Protein AF-A0A9X8UJ94-F1 (afdb_monomer_lite)

Structure (mmCIF, N/CA/C/O backbone):
data_AF-A0A9X8UJ94-F1
#
_entry.id   AF-A0A9X8UJ94-F1
#
loop_
_atom_site.group_PDB
_atom_site.id
_atom_site.type_symbol
_atom_site.label_atom_id
_atom_site.label_alt_id
_atom_site.label_comp_id
_atom_site.label_asym_id
_atom_site.label_entity_id
_atom_site.label_seq_id
_atom_site.pdbx_PDB_ins_code
_atom_site.Cartn_x
_atom_site.Cartn_y
_atom_site.Cartn_z
_atom_site.occupancy
_atom_site.B_iso_or_equiv
_atom_site.auth_seq_id
_atom_site.auth_comp_id
_atom_site.auth_asym_id
_atom_site.auth_atom_id
_atom_site.pdbx_PDB_model_num
ATOM 1 N N . MET A 1 1 ? 31.990 -76.682 24.955 1.00 34.66 1 MET A N 1
ATOM 2 C CA . MET A 1 1 ? 33.211 -76.365 25.728 1.00 34.66 1 MET A CA 1
ATOM 3 C C . MET A 1 1 ? 33.759 -75.035 25.228 1.00 34.66 1 MET A C 1
ATOM 5 O O . MET A 1 1 ? 33.897 -74.883 24.024 1.00 34.66 1 MET A O 1
ATOM 9 N N . LYS A 1 2 ? 34.003 -74.072 26.125 1.00 40.12 2 LYS A N 1
ATOM 10 C CA . LYS A 1 2 ? 34.870 -72.894 25.877 1.00 40.12 2 LYS A CA 1
ATOM 11 C C . LYS A 1 2 ? 36.336 -73.376 25.752 1.00 40.12 2 LYS A C 1
ATOM 13 O O . LYS A 1 2 ? 36.610 -74.426 26.337 1.00 40.12 2 LYS A O 1
ATOM 18 N N . PRO A 1 3 ? 37.254 -72.695 25.027 1.00 49.19 3 PRO A N 1
ATOM 19 C CA . PRO A 1 3 ? 37.782 -71.352 25.372 1.00 49.19 3 PRO A CA 1
ATOM 20 C C . PRO A 1 3 ? 37.920 -70.393 24.160 1.00 49.19 3 PRO A C 1
ATOM 22 O O . PRO A 1 3 ? 38.079 -70.831 23.033 1.00 49.19 3 PRO A O 1
ATOM 25 N N . ASN A 1 4 ? 37.655 -69.086 24.276 1.00 33.06 4 ASN A N 1
ATOM 26 C CA . ASN A 1 4 ? 38.435 -67.994 24.897 1.00 33.06 4 ASN A CA 1
ATOM 27 C C . ASN A 1 4 ? 39.819 -67.715 24.273 1.00 33.06 4 ASN A C 1
ATOM 29 O O . ASN A 1 4 ? 40.752 -68.471 24.533 1.00 33.06 4 ASN A O 1
ATOM 33 N N . ARG A 1 5 ? 39.928 -66.541 23.615 1.00 32.34 5 ARG A N 1
ATOM 34 C CA . ARG A 1 5 ? 40.978 -65.480 23.660 1.00 32.34 5 ARG A CA 1
ATOM 35 C C . ARG A 1 5 ? 41.132 -64.831 22.269 1.00 32.34 5 ARG A C 1
ATOM 37 O O . ARG A 1 5 ? 41.029 -65.548 21.290 1.00 32.34 5 ARG A O 1
ATOM 44 N N . LEU A 1 6 ? 41.479 -63.561 22.052 1.00 29.78 6 LEU A N 1
ATOM 45 C CA . LEU A 1 6 ? 41.470 -62.254 22.740 1.00 29.78 6 LEU A CA 1
ATOM 46 C C . LEU A 1 6 ? 42.314 -61.349 21.788 1.00 29.78 6 LEU A C 1
ATOM 48 O O . LEU A 1 6 ? 43.373 -61.814 21.380 1.00 29.78 6 LEU A O 1
ATOM 52 N N . PHE A 1 7 ? 41.909 -60.089 21.536 1.00 29.45 7 PHE A N 1
ATOM 53 C CA . PHE A 1 7 ? 42.693 -58.966 20.939 1.00 29.45 7 PHE A CA 1
ATOM 54 C C . PHE A 1 7 ? 43.110 -59.083 19.450 1.00 29.45 7 PHE A C 1
ATOM 56 O O . PHE A 1 7 ? 43.459 -60.157 18.993 1.00 29.45 7 PHE A O 1
ATOM 63 N N . VAL A 1 8 ? 43.190 -58.048 18.603 1.00 26.22 8 VAL A N 1
ATOM 64 C CA . VAL A 1 8 ? 42.836 -56.611 18.575 1.00 26.22 8 VAL A CA 1
ATOM 65 C C . VAL A 1 8 ? 43.094 -56.156 17.125 1.00 26.22 8 VAL A C 1
ATOM 67 O O . VAL A 1 8 ? 44.095 -56.586 16.567 1.00 26.22 8 VAL A O 1
ATOM 70 N N . LEU A 1 9 ? 42.251 -55.308 16.523 1.00 26.83 9 LEU A N 1
ATOM 71 C CA . LEU A 1 9 ? 42.633 -54.032 15.879 1.00 26.83 9 LEU A CA 1
ATOM 72 C C . LEU A 1 9 ? 41.461 -53.390 15.131 1.00 26.83 9 LEU A C 1
ATOM 74 O O . LEU A 1 9 ? 40.488 -54.032 14.753 1.00 26.83 9 LEU A O 1
ATOM 78 N N . ALA A 1 10 ? 41.572 -52.073 15.045 1.00 27.77 10 ALA A N 1
ATOM 79 C CA . ALA A 1 10 ? 40.521 -51.088 14.952 1.00 27.77 10 ALA A CA 1
ATOM 80 C C . ALA A 1 10 ? 40.086 -50.727 13.522 1.00 27.77 10 ALA A C 1
ATOM 82 O O . ALA A 1 10 ? 40.877 -50.745 12.588 1.00 27.77 10 ALA A O 1
ATOM 83 N N . ALA A 1 11 ? 38.830 -50.277 13.475 1.00 27.48 11 ALA A N 1
ATOM 84 C CA . ALA A 1 11 ? 38.314 -49.098 12.778 1.00 27.48 11 ALA A CA 1
ATOM 85 C C . ALA A 1 11 ? 38.488 -48.969 11.253 1.00 27.48 11 ALA A C 1
ATOM 87 O O . ALA A 1 11 ? 39.541 -48.585 10.764 1.00 27.48 11 ALA A O 1
ATOM 88 N N . ALA A 1 12 ? 37.363 -49.088 10.542 1.00 26.20 12 ALA A N 1
ATOM 89 C CA . ALA A 1 12 ? 36.866 -48.091 9.585 1.00 26.20 12 ALA A CA 1
ATOM 90 C C . ALA A 1 12 ? 35.473 -48.533 9.102 1.00 26.20 12 ALA A C 1
ATOM 92 O O . ALA A 1 12 ? 35.306 -49.678 8.693 1.00 26.20 12 ALA A O 1
ATOM 93 N N . GLY A 1 13 ? 34.468 -47.656 9.152 1.00 27.52 13 GLY A N 1
ATOM 94 C CA . GLY A 1 13 ? 33.140 -47.981 8.618 1.00 27.52 13 GLY A CA 1
ATOM 95 C C . GLY A 1 13 ? 32.018 -47.144 9.210 1.00 27.52 13 GLY A C 1
ATOM 96 O O . GLY A 1 13 ? 31.219 -47.629 10.002 1.00 27.52 13 GLY A O 1
ATOM 97 N N . LEU A 1 14 ? 32.016 -45.870 8.836 1.00 27.23 14 LEU A N 1
ATOM 98 C CA . LEU A 1 14 ? 31.034 -44.841 9.150 1.00 27.23 14 LEU A CA 1
ATOM 99 C C . LEU A 1 14 ? 29.594 -45.325 8.861 1.00 27.23 14 LEU A C 1
ATOM 101 O O . LEU A 1 14 ? 29.253 -45.629 7.720 1.00 27.23 14 LEU A O 1
ATOM 105 N N . CYS A 1 15 ? 28.753 -45.389 9.896 1.00 27.61 15 CYS A N 1
ATOM 106 C CA . CYS A 1 15 ? 27.317 -45.641 9.777 1.00 27.61 15 CYS A CA 1
ATOM 107 C C . CYS A 1 15 ? 26.595 -44.356 9.347 1.00 27.61 15 CYS A C 1
ATOM 109 O O . CYS A 1 15 ? 26.423 -43.443 10.152 1.00 27.61 15 CYS A O 1
ATOM 111 N N . LEU A 1 16 ? 26.135 -44.309 8.097 1.00 27.66 16 LEU A N 1
ATOM 112 C CA . LEU A 1 16 ? 25.065 -43.414 7.662 1.00 27.66 16 LEU A CA 1
ATOM 113 C C . LEU A 1 16 ? 23.728 -44.082 8.002 1.00 27.66 16 LEU A C 1
ATOM 115 O O . LEU A 1 16 ? 23.221 -44.904 7.244 1.00 27.66 16 LEU A O 1
ATOM 119 N N . LEU A 1 17 ? 23.175 -43.748 9.168 1.00 29.28 17 LEU A N 1
ATOM 120 C CA . LEU A 1 17 ? 21.763 -43.966 9.462 1.00 29.28 17 LEU A CA 1
ATOM 121 C C . LEU A 1 17 ? 21.014 -42.699 9.050 1.00 29.28 17 LEU A C 1
ATOM 123 O O . LEU A 1 17 ? 21.121 -41.657 9.692 1.00 29.28 17 LEU A O 1
ATOM 127 N N . SER A 1 18 ? 20.269 -42.808 7.955 1.00 28.52 18 SER A N 1
ATOM 128 C CA . SER A 1 18 ? 19.229 -41.872 7.553 1.00 28.52 18 SER A CA 1
ATOM 129 C C . SER A 1 18 ? 18.135 -41.859 8.621 1.00 28.52 18 SER A C 1
ATOM 131 O O . SER A 1 18 ? 17.251 -42.718 8.640 1.00 28.52 18 SER A O 1
ATOM 133 N N . GLY A 1 19 ? 18.214 -40.896 9.536 1.00 27.39 19 GLY A N 1
ATOM 134 C CA . GLY A 1 19 ? 17.091 -40.505 10.373 1.00 27.39 19 GLY A CA 1
ATOM 135 C C . GLY A 1 19 ? 16.048 -39.816 9.504 1.00 27.39 19 GLY A C 1
ATOM 136 O O . GLY A 1 19 ? 16.211 -38.656 9.139 1.00 27.39 19 GLY A O 1
ATOM 137 N N . ALA A 1 20 ? 14.988 -40.544 9.163 1.00 28.33 20 ALA A N 1
ATOM 138 C CA . ALA A 1 20 ? 13.741 -39.958 8.707 1.00 28.33 20 ALA A CA 1
ATOM 139 C C . ALA A 1 20 ? 13.178 -39.101 9.851 1.00 28.33 20 ALA A C 1
ATOM 141 O O . ALA A 1 20 ? 12.555 -39.616 10.779 1.00 28.33 20 ALA A O 1
ATOM 142 N N . ALA A 1 21 ? 13.436 -37.795 9.813 1.00 27.73 21 ALA A N 1
ATOM 143 C CA . ALA A 1 21 ? 12.649 -36.844 10.575 1.00 27.73 21 ALA A CA 1
ATOM 144 C C . ALA A 1 21 ? 11.318 -36.700 9.838 1.00 27.73 21 ALA A C 1
ATOM 146 O O . ALA A 1 21 ? 11.242 -36.105 8.764 1.00 27.73 21 ALA A O 1
ATOM 147 N N . ALA A 1 22 ? 10.282 -37.318 10.399 1.00 25.78 22 ALA A N 1
ATOM 148 C CA . ALA A 1 22 ? 8.909 -37.013 10.063 1.00 25.78 22 ALA A CA 1
ATOM 149 C C . ALA A 1 22 ? 8.714 -35.499 10.227 1.00 25.78 22 ALA A C 1
ATOM 151 O O . ALA A 1 22 ? 8.686 -34.990 11.348 1.00 25.78 22 ALA A O 1
ATOM 152 N N . HIS A 1 23 ? 8.619 -34.780 9.109 1.00 26.33 23 HIS A N 1
ATOM 153 C CA . HIS A 1 23 ? 8.033 -33.452 9.097 1.00 26.33 23 HIS A CA 1
ATOM 154 C C . HIS A 1 23 ? 6.567 -33.641 9.468 1.00 26.33 23 HIS A C 1
ATOM 156 O O . HIS A 1 23 ? 5.745 -34.042 8.646 1.00 26.33 23 HIS A O 1
ATOM 162 N N . ALA A 1 24 ? 6.270 -33.434 10.750 1.00 26.73 24 ALA A N 1
ATOM 163 C CA . ALA A 1 24 ? 4.915 -33.210 11.197 1.00 26.73 24 ALA A CA 1
ATOM 164 C C . ALA A 1 24 ? 4.391 -32.005 10.413 1.00 26.73 24 ALA A C 1
ATOM 166 O O . ALA A 1 24 ? 4.883 -30.886 10.533 1.00 26.73 24 ALA A O 1
ATOM 167 N N . GLN A 1 25 ? 3.455 -32.319 9.534 1.00 26.69 25 GLN A N 1
ATOM 168 C CA . GLN A 1 25 ? 2.643 -31.417 8.753 1.00 26.69 25 GLN A CA 1
ATOM 169 C C . GLN A 1 25 ? 1.840 -30.570 9.745 1.00 26.69 25 GLN A C 1
ATOM 171 O O . GLN A 1 25 ? 0.913 -31.076 10.380 1.00 26.69 25 GLN A O 1
ATOM 176 N N . GLU A 1 26 ? 2.230 -29.309 9.941 1.00 24.25 26 GLU A N 1
ATOM 177 C CA . GLU A 1 26 ? 1.306 -28.345 10.529 1.00 24.25 26 GLU A CA 1
ATOM 178 C C . GLU A 1 26 ? 0.177 -28.128 9.515 1.00 24.25 26 GLU A C 1
ATOM 180 O O . GLU A 1 26 ? 0.453 -27.881 8.337 1.00 24.25 26 GLU A O 1
ATOM 185 N N . PRO A 1 27 ? -1.097 -28.268 9.912 1.00 26.27 27 PRO A N 1
ATOM 186 C CA . PRO A 1 27 ? -2.181 -27.844 9.050 1.00 26.27 27 PRO A CA 1
ATOM 187 C C . PRO A 1 27 ? -2.092 -26.325 8.889 1.00 26.27 27 PRO A C 1
ATOM 189 O O . PRO A 1 27 ? -1.693 -25.634 9.826 1.00 26.27 27 PRO A O 1
ATOM 192 N N . LEU A 1 28 ? -2.501 -25.822 7.721 1.00 32.91 28 LEU A N 1
ATOM 193 C CA . LEU A 1 28 ? -2.838 -24.420 7.472 1.00 32.91 28 LEU A CA 1
ATOM 194 C C . LEU A 1 28 ? -3.738 -23.903 8.615 1.00 32.91 28 LEU A C 1
ATOM 196 O O . LEU A 1 28 ? -4.962 -24.034 8.590 1.00 32.91 28 LEU A O 1
ATOM 200 N N . ALA A 1 29 ? -3.126 -23.367 9.664 1.00 25.11 29 ALA A N 1
ATOM 201 C CA . ALA A 1 29 ? -3.806 -22.740 10.776 1.00 25.11 29 ALA A CA 1
ATOM 202 C C . ALA A 1 29 ? -3.762 -21.241 10.506 1.00 25.11 29 ALA A C 1
ATOM 204 O O . ALA A 1 29 ? -2.713 -20.608 10.599 1.00 25.11 29 ALA A O 1
ATOM 205 N N . ALA A 1 30 ? -4.915 -20.707 10.113 1.00 33.38 30 ALA A N 1
ATOM 206 C CA . ALA A 1 30 ? -5.180 -19.291 9.924 1.00 33.38 30 ALA A CA 1
ATOM 207 C C . ALA A 1 30 ? -4.425 -18.416 10.942 1.00 33.38 30 ALA A C 1
ATOM 209 O O . ALA A 1 30 ? -4.727 -18.436 12.137 1.00 33.38 30 ALA A O 1
ATOM 210 N N . SER A 1 31 ? -3.479 -17.597 10.478 1.00 29.58 31 SER A N 1
ATOM 211 C CA . SER A 1 31 ? -2.861 -16.565 11.310 1.00 29.58 31 SER A CA 1
ATOM 212 C C . SER A 1 31 ? -3.785 -15.344 11.411 1.00 29.58 31 SER A C 1
ATOM 214 O O . SER A 1 31 ? -3.458 -14.249 10.967 1.00 29.58 31 SER A O 1
ATOM 216 N N . TYR A 1 32 ? -4.955 -15.529 12.017 1.00 35.28 32 TYR A N 1
ATOM 217 C CA . TYR A 1 32 ? -5.750 -14.442 12.586 1.00 35.28 32 TYR A CA 1
ATOM 218 C C . TYR A 1 32 ? -5.868 -14.706 14.086 1.00 35.28 32 TYR A C 1
ATOM 220 O O . TYR A 1 32 ? -6.682 -15.514 14.524 1.00 35.28 32 TYR A O 1
ATOM 228 N N . ALA A 1 33 ? -5.038 -14.046 14.896 1.00 35.22 33 ALA A N 1
ATOM 229 C CA . ALA A 1 33 ? -5.088 -14.199 16.349 1.00 35.22 33 ALA A CA 1
ATOM 230 C C . ALA A 1 33 ? -4.911 -12.866 17.091 1.00 35.22 33 ALA A C 1
ATOM 232 O O . ALA A 1 33 ? -3.872 -12.616 17.705 1.00 35.22 33 ALA A O 1
ATOM 233 N N . ALA A 1 34 ? -5.954 -12.035 17.028 1.00 47.50 34 ALA A N 1
ATOM 234 C CA . ALA A 1 34 ? -6.647 -11.407 18.163 1.00 47.50 34 ALA A CA 1
ATOM 235 C C . ALA A 1 34 ? -7.697 -10.444 17.596 1.00 47.50 34 ALA A C 1
ATOM 237 O O . ALA A 1 34 ? -7.340 -9.451 16.969 1.00 47.50 34 ALA A O 1
ATOM 238 N N . VAL A 1 35 ? -8.983 -10.734 17.788 1.00 57.69 35 VAL A N 1
ATOM 239 C CA . VAL A 1 35 ? -10.030 -9.784 17.395 1.00 57.69 35 VAL A CA 1
ATOM 240 C C . VAL A 1 35 ? -10.035 -8.648 18.411 1.00 57.69 35 VAL A C 1
ATOM 242 O O . VAL A 1 35 ? -9.981 -8.904 19.615 1.00 57.69 35 VAL A O 1
ATOM 245 N N . GLN A 1 36 ? -9.994 -7.411 17.925 1.00 67.12 36 GLN A N 1
ATOM 246 C CA . GLN A 1 36 ? -9.982 -6.196 18.740 1.00 67.12 36 GLN A CA 1
ATOM 247 C C . GLN A 1 36 ? -11.404 -5.848 19.156 1.00 67.12 36 GLN A C 1
ATOM 249 O O . GLN A 1 36 ? -12.350 -6.359 18.567 1.00 67.12 36 GLN A O 1
ATOM 254 N N . GLY A 1 37 ? -11.582 -5.064 20.221 1.00 74.12 37 GLY A N 1
ATOM 255 C CA . GLY A 1 37 ? -12.925 -4.836 20.729 1.00 74.12 37 GLY A CA 1
ATOM 256 C C . GLY A 1 37 ? -13.023 -4.050 22.024 1.00 74.12 37 GLY A C 1
ATOM 257 O O . GLY A 1 37 ? -12.050 -3.512 22.554 1.00 74.12 37 GLY A O 1
ATOM 258 N N . ILE A 1 38 ? -14.243 -3.995 22.541 1.00 77.44 38 ILE A N 1
ATOM 259 C CA . ILE A 1 38 ? -14.590 -3.267 23.757 1.00 77.44 38 ILE A CA 1
ATOM 260 C C . ILE A 1 38 ? -14.816 -4.268 24.880 1.00 77.44 38 ILE A C 1
ATOM 262 O O . ILE A 1 38 ? -15.484 -5.287 24.704 1.00 77.44 38 ILE A O 1
ATOM 266 N N . LYS A 1 39 ? -14.263 -3.954 26.048 1.00 82.12 39 LYS A N 1
ATOM 267 C CA . LYS A 1 39 ? -14.464 -4.698 27.282 1.00 82.12 39 LYS A CA 1
ATOM 268 C C . LYS A 1 39 ? -15.485 -3.965 28.133 1.00 82.12 39 LYS A C 1
ATOM 270 O O . LYS A 1 39 ? -15.370 -2.773 28.406 1.00 82.12 39 LYS A O 1
ATOM 275 N N . ILE A 1 40 ? -16.491 -4.694 28.564 1.00 84.62 40 ILE A N 1
ATOM 276 C CA . ILE A 1 40 ? -17.590 -4.178 29.359 1.00 84.62 40 ILE A CA 1
ATOM 277 C C . ILE A 1 40 ? -17.482 -4.854 30.716 1.00 84.62 40 ILE A C 1
ATOM 279 O O . ILE A 1 40 ? -17.654 -6.067 30.810 1.00 84.62 40 ILE A O 1
ATOM 283 N N . ASP A 1 41 ? -17.180 -4.075 31.748 1.00 86.88 41 ASP A N 1
ATOM 284 C CA . ASP A 1 41 ? -17.280 -4.544 33.129 1.00 86.88 41 ASP A CA 1
ATOM 285 C C . ASP A 1 41 ? -18.770 -4.586 33.472 1.00 86.88 41 ASP A C 1
ATOM 287 O O . ASP A 1 41 ? -19.434 -3.543 33.544 1.00 86.88 41 ASP A O 1
ATOM 291 N N . PHE A 1 42 ? -19.308 -5.802 33.565 1.00 88.38 42 PHE A N 1
ATOM 292 C CA . PHE A 1 42 ? -20.736 -6.059 33.642 1.00 88.38 42 PHE A CA 1
ATOM 293 C C . PHE A 1 42 ? -21.090 -6.841 34.904 1.00 88.38 42 PHE A C 1
ATOM 295 O O . PHE A 1 42 ? -20.488 -7.865 35.228 1.00 88.38 42 PHE A O 1
ATOM 302 N N . THR A 1 43 ? -22.123 -6.378 35.604 1.00 88.62 43 THR A N 1
ATOM 303 C CA . THR A 1 43 ? -22.732 -7.105 36.722 1.00 88.62 43 THR A CA 1
ATOM 304 C C . THR A 1 43 ? -24.150 -7.533 36.321 1.00 88.62 43 THR A C 1
ATOM 306 O O . THR A 1 43 ? -25.024 -6.673 36.204 1.00 88.62 43 THR A O 1
ATOM 309 N N . PRO A 1 44 ? -24.390 -8.836 36.081 1.00 87.31 44 PRO A N 1
ATOM 310 C CA . PRO A 1 44 ? -25.706 -9.395 35.801 1.00 87.31 44 PRO A CA 1
ATOM 311 C C . PRO A 1 44 ? -26.689 -9.147 36.945 1.00 87.31 44 PRO A C 1
ATOM 313 O O . PRO A 1 44 ? -26.335 -9.213 38.122 1.00 87.31 44 PRO A O 1
ATOM 316 N N . SER A 1 45 ? -27.951 -8.931 36.591 1.00 84.62 45 SER A N 1
ATOM 317 C CA . SER A 1 45 ? -29.056 -8.894 37.543 1.00 84.62 45 SER A CA 1
ATOM 318 C C . SER A 1 45 ? -29.291 -10.289 38.133 1.00 84.62 45 SER A C 1
ATOM 320 O O . SER A 1 45 ? -29.252 -11.274 37.398 1.00 84.62 45 SER A O 1
ATOM 322 N N . PRO A 1 46 ? -29.686 -10.402 39.413 1.00 82.44 46 PRO A N 1
ATOM 323 C CA . PRO A 1 46 ? -30.112 -11.678 39.987 1.00 82.44 46 PRO A CA 1
ATOM 324 C C . PRO A 1 46 ? -31.358 -12.288 39.319 1.00 82.44 46 PRO A C 1
ATOM 326 O O . PRO A 1 46 ? -31.701 -13.430 39.605 1.00 82.44 46 PRO A O 1
ATOM 329 N N . ARG A 1 47 ? -32.088 -11.518 38.494 1.00 82.19 47 ARG A N 1
ATOM 330 C CA . ARG A 1 47 ? -33.386 -11.918 37.923 1.00 82.19 47 ARG A CA 1
ATOM 331 C C . ARG A 1 47 ? -33.293 -12.743 36.642 1.00 82.19 47 ARG A C 1
ATOM 333 O O . ARG A 1 47 ? -34.250 -13.440 36.329 1.00 82.19 47 ARG A O 1
ATOM 340 N N . THR A 1 48 ? -32.195 -12.647 35.898 1.00 86.38 48 THR A N 1
ATOM 341 C CA . THR A 1 48 ? -31.961 -13.473 34.708 1.00 86.38 48 THR A CA 1
ATOM 342 C C . THR A 1 48 ? -30.462 -13.611 34.460 1.00 86.38 48 THR A C 1
ATOM 344 O O . THR A 1 48 ? -29.740 -12.630 34.629 1.00 86.38 48 THR A O 1
ATOM 347 N N . PRO A 1 49 ? -29.973 -14.791 34.051 1.00 85.50 49 PRO A N 1
ATOM 348 C CA . PRO A 1 49 ? -28.603 -14.954 33.594 1.00 85.50 49 PRO A CA 1
ATOM 349 C C . PRO A 1 49 ? -28.447 -14.736 32.074 1.00 85.50 49 PRO A C 1
ATOM 351 O O . PRO A 1 49 ? -27.314 -14.763 31.592 1.00 85.50 49 PRO A O 1
ATOM 354 N N . HIS A 1 50 ? -29.547 -14.503 31.337 1.00 90.62 50 HIS A N 1
ATOM 355 C CA . HIS A 1 50 ? -29.575 -14.429 29.871 1.00 90.62 50 HIS A CA 1
ATOM 356 C C . HIS A 1 50 ? -29.460 -12.978 29.389 1.00 90.62 50 HIS A C 1
ATOM 358 O O . HIS A 1 50 ? -30.301 -12.135 29.718 1.00 90.62 50 HIS A O 1
ATOM 364 N N . TYR A 1 51 ? -28.444 -12.688 28.576 1.00 92.44 51 TYR A N 1
ATOM 365 C CA . TYR A 1 51 ? -28.154 -11.332 28.110 1.00 92.44 51 TYR A CA 1
ATOM 366 C C . TYR A 1 51 ? -27.748 -11.283 26.646 1.00 92.44 51 TYR A C 1
ATOM 368 O O . TYR A 1 51 ? -26.917 -12.066 26.199 1.00 92.44 51 TYR A O 1
ATOM 376 N N . ARG A 1 52 ? -28.239 -10.268 25.937 1.00 93.25 52 ARG A N 1
ATOM 377 C CA . ARG A 1 52 ? -27.776 -9.886 24.603 1.00 93.25 52 ARG A CA 1
ATOM 378 C C . ARG A 1 52 ? -27.137 -8.505 24.643 1.00 93.25 52 ARG A C 1
ATOM 380 O O . ARG A 1 52 ? -27.734 -7.549 25.124 1.00 93.25 52 ARG A O 1
ATOM 387 N N . PHE A 1 53 ? -25.932 -8.405 24.109 1.00 92.81 53 PHE A N 1
ATOM 388 C CA . PHE A 1 53 ? -25.169 -7.177 23.949 1.00 92.81 53 PHE A CA 1
ATOM 389 C C . PHE A 1 53 ? -25.151 -6.803 22.473 1.00 92.81 53 PHE A C 1
ATOM 391 O O . PHE A 1 53 ? -24.905 -7.663 21.631 1.00 92.81 53 PHE A O 1
ATOM 398 N N . GLU A 1 54 ? -25.374 -5.534 22.157 1.00 91.38 54 GLU A N 1
ATOM 399 C CA . GLU A 1 54 ? -25.341 -5.009 20.793 1.00 91.38 54 GLU A CA 1
ATOM 400 C C . GLU A 1 54 ? -24.584 -3.686 20.758 1.00 91.38 54 GLU A C 1
ATOM 402 O O . GLU A 1 54 ? -24.866 -2.782 21.542 1.00 91.38 54 GLU A O 1
ATOM 407 N N . LEU A 1 55 ? -23.649 -3.558 19.824 1.00 87.25 55 LEU A N 1
ATOM 408 C CA . LEU A 1 55 ? -22.918 -2.333 19.544 1.00 87.25 55 LEU A CA 1
ATOM 409 C C . LEU A 1 55 ? -23.358 -1.787 18.184 1.00 87.25 55 LEU A C 1
ATOM 411 O O . LEU A 1 55 ? -23.355 -2.517 17.191 1.00 87.25 55 LEU A O 1
ATOM 415 N N . ARG A 1 56 ? -23.731 -0.509 18.139 1.00 86.75 56 ARG A N 1
ATOM 416 C CA . ARG A 1 56 ? -24.189 0.201 16.935 1.00 86.75 56 ARG A CA 1
ATOM 417 C C . ARG A 1 56 ? -23.499 1.553 16.820 1.00 86.75 56 ARG A C 1
ATOM 419 O O . ARG A 1 56 ? -23.088 2.118 17.834 1.00 86.75 56 ARG A O 1
ATOM 426 N N . GLU A 1 57 ? -23.408 2.089 15.610 1.00 84.06 57 GLU A N 1
ATOM 427 C CA . GLU A 1 57 ? -23.156 3.522 15.433 1.00 84.06 57 GLU A CA 1
ATOM 428 C C . GLU A 1 57 ? -24.403 4.303 15.860 1.00 84.06 57 GLU A C 1
ATOM 430 O O . GLU A 1 57 ? -25.538 3.919 15.570 1.00 84.06 57 GLU A O 1
ATOM 435 N N . LYS A 1 58 ? -24.210 5.396 16.593 1.00 80.31 58 LYS A N 1
ATOM 436 C CA . LYS A 1 58 ? -25.309 6.185 17.140 1.00 80.31 58 LYS A CA 1
ATOM 437 C C . LYS A 1 58 ? -26.084 6.868 16.017 1.00 80.31 58 LYS A C 1
ATOM 439 O O . LYS A 1 58 ? -25.517 7.608 15.222 1.00 80.31 58 LYS A O 1
ATOM 444 N N . GLY A 1 59 ? -27.401 6.665 16.008 1.00 72.06 59 GLY A N 1
ATOM 445 C CA . GLY A 1 59 ? -28.292 7.190 14.969 1.00 72.06 59 GLY A CA 1
ATOM 446 C C . GLY A 1 59 ? -28.267 6.390 13.662 1.00 72.06 59 GLY A C 1
ATOM 447 O O . GLY A 1 59 ? -29.046 6.700 12.767 1.00 72.06 59 GLY A O 1
ATOM 448 N N . GLY A 1 60 ? -27.419 5.361 13.564 1.00 66.12 60 GLY A N 1
ATOM 449 C CA . GLY A 1 60 ? -27.405 4.408 12.462 1.00 66.12 60 GLY A CA 1
ATOM 450 C C . GLY A 1 60 ? -28.211 3.149 12.781 1.00 66.12 60 GLY A C 1
ATOM 451 O O . GLY A 1 60 ? -28.355 2.745 13.936 1.00 66.12 60 GLY A O 1
ATOM 452 N N . GLU A 1 61 ? -28.716 2.488 11.741 1.00 66.56 61 GLU A N 1
ATOM 453 C CA . GLU A 1 61 ? -29.337 1.162 11.873 1.00 66.56 61 GLU A CA 1
ATOM 454 C C . GLU A 1 61 ? -28.297 0.026 11.870 1.00 66.56 61 GLU A C 1
ATOM 456 O O . GLU A 1 61 ? -28.602 -1.101 12.270 1.00 66.56 61 GLU A O 1
ATOM 461 N N . THR A 1 62 ? -27.053 0.321 11.476 1.00 71.81 62 THR A N 1
ATOM 462 C CA . THR A 1 62 ? -25.973 -0.657 11.306 1.00 71.81 62 THR A CA 1
ATOM 463 C C . THR A 1 62 ? -25.543 -1.270 12.640 1.00 71.81 62 THR A C 1
ATOM 465 O O . THR A 1 62 ? -25.024 -0.597 13.534 1.00 71.81 62 THR A O 1
ATOM 468 N N . LEU A 1 63 ? -25.745 -2.582 12.767 1.00 78.25 63 LEU A N 1
ATOM 469 C CA . LEU A 1 63 ? -25.215 -3.389 13.860 1.00 78.25 63 LEU A CA 1
ATOM 470 C C . LEU A 1 63 ? -23.735 -3.686 13.599 1.00 78.25 63 LEU A C 1
ATOM 472 O O . LEU A 1 63 ? -23.407 -4.357 12.626 1.00 78.25 63 LEU A O 1
ATOM 476 N N . LEU A 1 64 ? -22.859 -3.206 14.480 1.00 78.31 64 LEU A N 1
ATOM 477 C CA . LEU A 1 64 ? -21.414 -3.425 14.388 1.00 78.31 64 LEU A CA 1
ATOM 478 C C . LEU A 1 64 ? -21.019 -4.785 14.964 1.00 78.31 64 LEU A C 1
ATOM 480 O O . LEU A 1 64 ? -20.172 -5.482 14.418 1.00 78.31 64 LEU A O 1
ATOM 484 N N . CYS A 1 65 ? -21.631 -5.158 16.088 1.00 83.88 65 CYS A N 1
ATOM 485 C CA . CYS A 1 65 ? -21.410 -6.437 16.748 1.00 83.88 65 CYS A CA 1
ATOM 486 C C . CYS A 1 65 ? -22.595 -6.766 17.655 1.00 83.88 65 CYS A C 1
ATOM 488 O O . CYS A 1 65 ? -23.139 -5.879 18.313 1.00 83.88 65 CYS A O 1
ATOM 490 N N . ALA A 1 66 ? -22.943 -8.047 17.763 1.00 86.88 66 ALA A N 1
ATOM 491 C CA . ALA A 1 66 ? -23.812 -8.545 18.817 1.00 86.88 66 ALA A CA 1
ATOM 492 C C . ALA A 1 66 ? -23.233 -9.808 19.451 1.00 86.88 66 ALA A C 1
ATOM 494 O O . ALA A 1 66 ? -22.598 -10.619 18.778 1.00 86.88 66 ALA A O 1
ATOM 495 N N . LYS A 1 67 ? -23.470 -9.979 20.749 1.00 88.62 67 LYS A N 1
ATOM 496 C CA . LYS A 1 67 ? -23.122 -11.200 21.469 1.00 88.62 67 LYS A CA 1
ATOM 497 C C . LYS A 1 67 ? -24.210 -11.543 22.466 1.00 88.62 67 LYS A C 1
ATOM 499 O O . LYS A 1 67 ? -24.610 -10.699 23.263 1.00 88.62 67 LYS A O 1
ATOM 504 N N . GLU A 1 68 ? -24.664 -12.782 22.419 1.00 90.44 68 GLU A N 1
ATOM 505 C CA . GLU A 1 68 ? -25.662 -13.313 23.335 1.00 90.44 68 GLU A CA 1
ATOM 506 C C . GLU A 1 68 ? -25.018 -14.332 24.271 1.00 90.44 68 GLU A C 1
ATOM 508 O O . GLU A 1 68 ? -24.073 -15.032 23.900 1.00 90.44 68 GLU A O 1
ATOM 513 N N . PHE A 1 69 ? -25.499 -14.362 25.506 1.00 87.56 69 PHE A N 1
ATOM 514 C CA . PHE A 1 69 ? -25.047 -15.256 26.552 1.00 87.56 69 PHE A CA 1
ATOM 515 C C . PHE A 1 69 ? -26.263 -15.868 27.232 1.00 87.56 69 PHE A C 1
ATOM 517 O O . PHE A 1 69 ? -27.062 -15.145 27.824 1.00 87.56 69 PHE A O 1
ATOM 524 N N . ASP A 1 70 ? -26.340 -17.197 27.221 1.00 85.06 70 ASP A N 1
ATOM 525 C CA . ASP A 1 70 ? -27.360 -17.947 27.962 1.00 85.06 70 ASP A CA 1
ATOM 526 C C . ASP A 1 70 ? -27.094 -17.939 29.473 1.00 85.06 70 ASP A C 1
ATOM 528 O O . ASP A 1 70 ? -27.981 -18.186 30.279 1.00 85.06 70 ASP A O 1
ATOM 532 N N . SER A 1 71 ? -25.857 -17.671 29.895 1.00 83.38 71 SER A N 1
ATOM 533 C CA . SER A 1 71 ? -25.541 -17.542 31.314 1.00 83.38 71 SER A CA 1
ATOM 534 C C . SER A 1 71 ? -24.283 -16.719 31.551 1.00 83.38 71 SER A C 1
ATOM 536 O O . SER A 1 71 ? -23.187 -17.130 31.166 1.00 83.38 71 SER A O 1
ATOM 538 N N . LEU A 1 72 ? -24.420 -15.597 32.263 1.00 83.06 72 LEU A N 1
ATOM 539 C CA . LEU A 1 72 ? -23.294 -14.815 32.778 1.00 83.06 72 LEU A CA 1
ATOM 540 C C . LEU A 1 72 ? -23.162 -14.963 34.305 1.00 83.06 72 LEU A C 1
ATOM 542 O O . LEU A 1 72 ? -24.075 -14.579 35.038 1.00 83.06 72 LEU A O 1
ATOM 546 N N . PRO A 1 73 ? -22.040 -15.511 34.810 1.00 72.38 73 PRO A N 1
ATOM 547 C CA . PRO A 1 73 ? -21.847 -15.726 36.238 1.00 72.38 73 PRO A CA 1
ATOM 548 C C . PRO A 1 73 ? -21.321 -14.462 36.922 1.00 72.38 73 PRO A C 1
ATOM 550 O O . PRO A 1 73 ? -20.179 -14.078 36.691 1.00 72.38 73 PRO A O 1
ATOM 553 N N . GLY A 1 74 ? -22.114 -13.864 37.818 1.00 77.50 74 GLY A N 1
ATOM 554 C CA . GLY A 1 74 ? -21.675 -12.751 38.672 1.00 77.50 74 GLY A CA 1
ATOM 555 C C . GLY A 1 74 ? -20.994 -11.607 37.907 1.00 77.50 74 GLY A C 1
ATOM 556 O O . GLY A 1 74 ? -21.150 -11.470 36.696 1.00 77.50 74 GLY A O 1
ATOM 557 N N . ARG A 1 75 ? -20.234 -10.760 38.611 1.00 83.75 75 ARG A N 1
ATOM 558 C CA . ARG A 1 75 ? -19.456 -9.702 37.952 1.00 83.75 75 ARG A CA 1
ATOM 559 C C . ARG A 1 75 ? -18.453 -10.325 36.984 1.00 83.75 75 ARG A C 1
ATOM 561 O O . ARG A 1 75 ? -17.623 -11.135 37.395 1.00 83.75 75 ARG A O 1
ATOM 568 N N . THR A 1 76 ? -18.531 -9.930 35.723 1.00 85.00 76 THR A N 1
ATOM 569 C CA . THR A 1 76 ? -17.746 -10.511 34.640 1.00 85.00 76 THR A CA 1
ATOM 570 C C . THR A 1 76 ? -17.440 -9.478 33.568 1.00 85.00 76 THR A C 1
ATOM 572 O O . THR A 1 76 ? -18.145 -8.483 33.402 1.00 85.00 76 THR A O 1
ATOM 575 N N . ASP A 1 77 ? -16.382 -9.743 32.818 1.00 83.88 77 ASP A N 1
ATOM 576 C CA . ASP A 1 77 ? -15.967 -8.922 31.699 1.00 83.88 77 ASP A CA 1
ATOM 577 C C . ASP A 1 77 ? -16.555 -9.474 30.398 1.00 83.88 77 ASP A C 1
ATOM 579 O O . ASP A 1 77 ? -16.246 -10.593 29.980 1.00 83.88 77 ASP A O 1
ATOM 583 N N . VAL A 1 78 ? -17.378 -8.676 29.722 1.00 84.00 78 VAL A N 1
ATOM 584 C CA . VAL A 1 78 ? -17.930 -9.015 28.408 1.00 84.00 78 VAL A CA 1
ATOM 585 C C . VAL A 1 78 ? -17.108 -8.337 27.322 1.00 84.00 78 VAL A C 1
ATOM 587 O O . VAL A 1 78 ? -16.973 -7.119 27.298 1.00 84.00 78 VAL A O 1
ATOM 590 N N . PHE A 1 79 ? -16.566 -9.133 26.404 1.00 83.50 79 PHE A N 1
ATOM 591 C CA . PHE A 1 79 ? -15.825 -8.636 25.250 1.00 83.50 79 PHE A CA 1
ATOM 592 C C . PHE A 1 79 ? -16.691 -8.650 23.988 1.00 83.50 79 PHE A C 1
ATOM 594 O O . PHE A 1 79 ? -17.227 -9.705 23.624 1.00 83.50 79 PHE A O 1
ATOM 601 N N . LEU A 1 80 ? -16.788 -7.495 23.325 1.00 81.31 80 LEU A N 1
ATOM 602 C CA . LEU A 1 80 ? -17.436 -7.330 22.025 1.00 81.31 80 LEU A CA 1
ATOM 603 C C . LEU A 1 80 ? -16.393 -6.983 20.962 1.00 81.31 80 LEU A C 1
ATOM 605 O O . LEU A 1 80 ? -15.776 -5.921 21.083 1.00 81.31 80 LEU A O 1
ATOM 609 N N . PRO A 1 81 ? -16.193 -7.830 19.938 1.00 75.75 81 PRO A N 1
ATOM 610 C CA . PRO A 1 81 ? -15.286 -7.509 18.850 1.00 75.75 81 PRO A CA 1
ATOM 611 C C . PRO A 1 81 ? -15.751 -6.265 18.083 1.00 75.75 81 PRO A C 1
ATOM 613 O O . PRO A 1 81 ? -16.939 -6.095 17.818 1.00 75.75 81 PRO A O 1
ATOM 616 N N . PHE A 1 82 ? -14.817 -5.380 17.757 1.00 73.00 82 PHE A N 1
ATOM 617 C CA . PHE A 1 82 ? -15.074 -4.112 17.093 1.00 73.00 82 PHE A CA 1
ATOM 618 C C . PHE A 1 82 ? -13.794 -3.595 16.426 1.00 73.00 82 PHE A C 1
ATOM 620 O O . PHE A 1 82 ? -12.816 -3.296 17.109 1.00 73.00 82 PHE A O 1
ATOM 627 N N . ASP A 1 83 ? -13.838 -3.450 15.100 1.00 67.25 83 ASP A N 1
ATOM 628 C CA . ASP A 1 83 ? -12.687 -3.038 14.285 1.00 67.25 83 ASP A CA 1
ATOM 629 C C . ASP A 1 83 ? -12.859 -1.641 13.653 1.00 67.25 83 ASP A C 1
ATOM 631 O O . ASP A 1 83 ? -11.939 -1.152 13.011 1.00 67.25 83 ASP A O 1
ATOM 635 N N . ALA A 1 84 ? -14.008 -0.975 13.803 1.00 63.25 84 ALA A N 1
ATOM 636 C CA . ALA A 1 84 ? -14.351 0.218 13.020 1.00 63.25 84 ALA A CA 1
ATOM 637 C C . ALA A 1 84 ? -14.335 1.509 13.851 1.00 63.25 84 ALA A C 1
ATOM 639 O O . ALA A 1 84 ? -15.336 2.215 13.923 1.00 63.25 84 ALA A O 1
ATOM 640 N N . ALA A 1 85 ? -13.211 1.826 14.500 1.00 67.56 85 ALA A N 1
ATOM 641 C CA . ALA A 1 85 ? -13.064 3.056 15.282 1.00 67.56 85 ALA A CA 1
ATOM 642 C C . ALA A 1 85 ? -12.960 4.301 14.375 1.00 67.56 85 ALA A C 1
ATOM 644 O O . ALA A 1 85 ? -11.871 4.830 14.146 1.00 67.56 85 ALA A O 1
ATOM 645 N N . LEU A 1 86 ? -14.097 4.774 13.861 1.00 76.12 86 LEU A N 1
ATOM 646 C CA . LEU A 1 86 ? -14.175 5.981 13.042 1.00 76.12 86 LEU A CA 1
ATOM 647 C C . LEU A 1 86 ? -14.009 7.250 13.897 1.00 76.12 86 LEU A C 1
ATOM 649 O O . LEU A 1 86 ? -14.717 7.415 14.899 1.00 76.12 86 LEU A O 1
ATOM 653 N N . PRO A 1 87 ? -13.110 8.175 13.511 1.00 73.94 87 PRO A N 1
ATOM 654 C CA . PRO A 1 87 ? -13.025 9.506 14.105 1.00 73.94 87 PRO A CA 1
ATOM 655 C C . PRO A 1 87 ? -14.365 10.239 14.090 1.00 73.94 87 PRO A C 1
ATOM 657 O O . PRO A 1 87 ? -15.044 10.289 13.072 1.00 73.94 87 PRO A O 1
ATOM 660 N N . GLY A 1 88 ? -14.747 10.815 15.230 1.00 75.12 88 GLY A N 1
ATOM 661 C CA . GLY A 1 88 ? -15.985 11.591 15.362 1.00 75.12 88 GLY A CA 1
ATOM 662 C C . GLY A 1 88 ? -17.272 10.763 15.463 1.00 75.12 88 GLY A C 1
ATOM 663 O O . GLY A 1 88 ? -18.295 11.311 15.876 1.00 75.12 88 GLY A O 1
ATOM 664 N N . ALA A 1 89 ? -17.232 9.458 15.179 1.00 80.12 89 ALA A N 1
ATOM 665 C CA . ALA A 1 89 ? -18.382 8.587 15.375 1.00 80.12 89 ALA A CA 1
ATOM 666 C C . ALA A 1 89 ? -18.731 8.453 16.865 1.00 80.12 89 ALA A C 1
ATOM 668 O O . ALA A 1 89 ? -17.866 8.389 17.747 1.00 80.12 89 ALA A O 1
ATOM 669 N N . GLN A 1 90 ? -20.031 8.403 17.138 1.00 84.94 90 GLN A N 1
ATOM 670 C CA . GLN A 1 90 ? -20.570 8.018 18.437 1.00 84.94 90 GLN A CA 1
ATOM 671 C C . GLN A 1 90 ? -21.124 6.607 18.328 1.00 84.94 90 GLN A C 1
ATOM 673 O O . GLN A 1 90 ? -21.641 6.214 17.285 1.00 84.94 90 GLN A O 1
ATOM 678 N N . TYR A 1 91 ? -21.045 5.862 19.419 1.00 86.94 91 TYR A N 1
ATOM 679 C CA . TYR A 1 91 ? -21.495 4.483 19.478 1.00 86.94 91 TYR A CA 1
ATOM 680 C C . TYR A 1 91 ? -22.545 4.326 20.557 1.00 86.94 91 TYR A C 1
ATOM 682 O O . TYR A 1 91 ? -22.503 5.000 21.587 1.00 86.94 91 TYR A O 1
ATOM 690 N N . THR A 1 92 ? -23.450 3.391 20.324 1.00 90.31 92 THR A N 1
ATOM 691 C CA . THR A 1 92 ? -24.514 3.024 21.242 1.00 90.31 92 THR A CA 1
ATOM 692 C C . THR A 1 92 ? -24.353 1.551 21.597 1.00 90.31 92 THR A C 1
ATOM 694 O O . THR A 1 92 ? -24.466 0.674 20.740 1.00 90.31 92 THR A O 1
ATOM 697 N N . LEU A 1 93 ? -24.082 1.278 22.873 1.00 91.19 93 LEU A N 1
ATOM 698 C CA . LEU A 1 93 ? -24.084 -0.067 23.441 1.00 91.19 93 LEU A CA 1
ATOM 699 C C . LEU A 1 93 ? -25.447 -0.335 24.079 1.00 91.19 93 LEU A C 1
ATOM 701 O O . LEU A 1 93 ? -25.842 0.360 25.015 1.00 91.19 93 LEU A O 1
ATOM 705 N N . SER A 1 94 ? -26.139 -1.358 23.589 1.00 92.94 94 SER A N 1
ATOM 706 C CA . SER A 1 94 ? -27.389 -1.862 24.154 1.00 92.94 94 SER A CA 1
ATOM 707 C C . SER A 1 94 ? -27.142 -3.192 24.856 1.00 92.94 94 SER A C 1
ATOM 709 O O . SER A 1 94 ? -26.502 -4.083 24.302 1.00 92.94 94 SER A O 1
ATOM 711 N N . VAL A 1 95 ? -27.647 -3.329 26.079 1.00 94.12 95 VAL A N 1
ATOM 712 C CA . VAL A 1 95 ? -27.602 -4.563 26.867 1.00 94.12 95 VAL A CA 1
ATOM 713 C C . VAL A 1 95 ? -29.029 -4.945 27.222 1.00 94.12 95 VAL A C 1
ATOM 715 O O . VAL A 1 95 ? -29.696 -4.241 27.980 1.00 94.12 95 VAL A O 1
ATOM 718 N N . THR A 1 96 ? -29.494 -6.055 26.664 1.00 93.88 96 THR A N 1
ATOM 719 C CA . THR A 1 96 ? -30.849 -6.576 26.828 1.00 93.88 96 THR A CA 1
ATOM 720 C C . THR A 1 96 ? -30.820 -7.795 27.736 1.00 93.88 96 THR A C 1
ATOM 722 O O . THR A 1 96 ? -30.212 -8.808 27.402 1.00 93.88 96 THR A O 1
ATOM 725 N N . ALA A 1 97 ? -31.484 -7.695 28.883 1.00 92.50 97 ALA A N 1
ATOM 726 C CA . ALA A 1 97 ? -31.799 -8.817 29.752 1.00 92.50 97 ALA A CA 1
ATOM 727 C C . ALA A 1 97 ? -32.972 -9.590 29.139 1.00 92.50 97 ALA A C 1
ATOM 729 O O . ALA A 1 97 ? -34.049 -9.018 28.948 1.00 92.50 97 ALA A O 1
ATOM 730 N N . LEU A 1 98 ? -32.761 -10.863 28.811 1.00 91.06 98 LEU A N 1
ATOM 731 C CA . LEU A 1 98 ? -33.773 -11.707 28.184 1.00 91.06 98 LEU A CA 1
ATOM 732 C C . LEU A 1 98 ? -34.507 -12.541 29.248 1.00 91.06 98 LEU A C 1
ATOM 734 O O . LEU A 1 98 ? -33.874 -13.003 30.206 1.00 91.06 98 LEU A O 1
ATOM 738 N N . PRO A 1 99 ? -35.829 -12.752 29.108 1.00 87.69 99 PRO A N 1
ATOM 739 C CA . PRO A 1 99 ? -36.560 -13.699 29.939 1.00 87.69 99 PRO A CA 1
ATOM 740 C C . PRO A 1 99 ? -35.963 -15.099 29.816 1.00 87.69 99 PRO A C 1
ATOM 742 O O . PRO A 1 99 ? -35.578 -15.526 28.727 1.00 87.69 99 PRO A O 1
ATOM 745 N N . GLN A 1 100 ? -35.937 -15.841 30.920 1.00 82.50 100 GLN A N 1
ATOM 746 C CA . GLN A 1 100 ? -35.627 -17.266 30.857 1.00 82.50 100 GLN A CA 1
ATOM 747 C C . GLN A 1 100 ? -36.705 -17.994 30.052 1.00 82.50 100 GLN A C 1
ATOM 749 O O . GLN A 1 100 ? -37.885 -17.644 30.131 1.00 82.50 100 GLN A O 1
ATOM 754 N N . THR A 1 101 ? -36.320 -19.046 29.330 1.00 81.00 101 THR A N 1
ATOM 755 C CA . THR A 1 101 ? -37.240 -19.837 28.498 1.00 81.00 101 THR A CA 1
ATOM 756 C C . THR A 1 101 ? -38.448 -20.341 29.295 1.00 81.00 101 THR A C 1
ATOM 758 O O . THR A 1 101 ? -39.574 -20.313 28.809 1.00 81.00 101 THR A O 1
ATOM 761 N N . GLU A 1 102 ? -38.239 -20.728 30.555 1.00 82.44 102 GLU A N 1
ATOM 762 C CA . GLU A 1 102 ? -39.286 -21.182 31.485 1.00 82.44 102 GLU A CA 1
ATOM 763 C C . GLU A 1 102 ? -40.202 -20.072 32.026 1.00 82.44 102 GLU A C 1
ATOM 765 O O . GLU A 1 102 ? -41.246 -20.361 32.608 1.00 82.44 102 GLU A O 1
ATOM 770 N N . ARG A 1 103 ? -39.836 -18.804 31.816 1.00 79.25 103 ARG A N 1
ATOM 771 C CA . ARG A 1 103 ? -40.618 -17.615 32.186 1.00 79.25 103 ARG A CA 1
ATOM 772 C C . ARG A 1 103 ? -41.089 -16.823 30.965 1.00 79.25 103 ARG A C 1
ATOM 774 O O . ARG A 1 103 ? -41.566 -15.696 31.111 1.00 79.25 103 ARG A O 1
ATOM 781 N N . ALA A 1 104 ? -40.988 -17.406 29.770 1.00 76.69 104 ALA A N 1
ATOM 782 C CA . ALA A 1 104 ? -41.472 -16.797 28.540 1.00 76.69 104 ALA A CA 1
ATOM 783 C C . ALA A 1 104 ? -42.976 -16.477 28.653 1.00 76.69 104 ALA A C 1
ATOM 785 O O . ALA A 1 104 ? -43.792 -17.358 28.926 1.00 76.69 104 ALA A O 1
ATOM 786 N N . GLY A 1 105 ? -43.334 -15.202 28.472 1.00 80.56 105 GLY A N 1
ATOM 787 C CA . GLY A 1 105 ? -44.706 -14.696 28.612 1.00 80.56 105 GLY A CA 1
ATOM 788 C C . GLY A 1 105 ? -45.112 -14.267 30.030 1.00 80.56 105 GLY A C 1
ATOM 789 O O . GLY A 1 105 ? -46.213 -13.750 30.200 1.00 80.56 105 GLY A O 1
ATOM 790 N N . LEU A 1 106 ? -44.247 -14.460 31.033 1.00 84.06 106 LEU A N 1
ATOM 791 C CA . LEU A 1 106 ? -44.422 -13.927 32.394 1.00 84.06 106 LEU A CA 1
ATOM 792 C C . LEU A 1 106 ? -43.501 -12.737 32.676 1.00 84.06 106 LEU A C 1
ATOM 794 O O . LEU A 1 106 ? -43.884 -11.837 33.420 1.00 84.06 106 LEU A O 1
ATOM 798 N N . ASP A 1 107 ? -42.308 -12.753 32.085 1.00 86.94 107 ASP A N 1
ATOM 799 C CA . ASP A 1 107 ? -41.334 -11.670 32.165 1.00 86.94 107 ASP A CA 1
ATOM 800 C C . ASP A 1 107 ? -41.142 -11.027 30.789 1.00 86.94 107 ASP A C 1
ATOM 802 O O . ASP A 1 107 ? -41.105 -11.722 29.770 1.00 86.94 107 ASP A O 1
ATOM 806 N N . ASP A 1 108 ? -40.951 -9.708 30.782 1.00 87.25 108 ASP A N 1
ATOM 807 C CA . ASP A 1 108 ? -40.585 -8.940 29.594 1.00 87.25 108 ASP A CA 1
ATOM 808 C C . ASP A 1 108 ? -39.070 -8.709 29.536 1.00 87.25 108 ASP A C 1
ATOM 810 O O . ASP A 1 108 ? -38.399 -8.562 30.564 1.00 87.25 108 ASP A O 1
ATOM 814 N N . ALA A 1 109 ? -38.523 -8.646 28.319 1.00 91.50 109 ALA A N 1
ATOM 815 C CA . ALA A 1 109 ? -37.137 -8.244 28.117 1.00 91.50 109 ALA A CA 1
ATOM 816 C C . ALA A 1 109 ? -36.932 -6.778 28.531 1.00 91.50 109 ALA A C 1
ATOM 818 O O . ALA A 1 109 ? -37.781 -5.921 28.281 1.00 91.50 109 ALA A O 1
ATOM 819 N N . ALA A 1 110 ? -35.779 -6.480 29.126 1.00 91.75 110 ALA A N 1
ATOM 820 C CA . ALA A 1 110 ? -35.426 -5.126 29.542 1.00 91.75 110 ALA A CA 1
ATOM 821 C C . ALA A 1 110 ? -34.084 -4.712 28.941 1.00 91.75 110 ALA A C 1
ATOM 823 O O . ALA A 1 110 ? -33.082 -5.403 29.120 1.00 91.75 110 ALA A O 1
ATOM 824 N N . THR A 1 111 ? -34.047 -3.560 28.273 1.00 93.62 111 THR A N 1
ATOM 825 C CA . THR A 1 111 ? -32.837 -3.046 27.618 1.00 93.62 111 THR A CA 1
ATOM 826 C C . THR A 1 111 ? -32.319 -1.799 28.321 1.00 93.62 111 THR A C 1
ATOM 828 O O . THR A 1 111 ? -33.068 -0.859 28.587 1.00 93.62 111 THR A O 1
ATOM 831 N N . LYS A 1 112 ? -31.011 -1.771 28.578 1.00 92.31 112 LYS A N 1
ATOM 832 C CA . LYS A 1 112 ? -30.266 -0.558 28.920 1.00 92.31 112 LYS A CA 1
ATOM 833 C C . LYS A 1 112 ? -29.402 -0.140 27.747 1.00 92.31 112 LYS A C 1
ATOM 835 O O . LYS A 1 112 ? -28.803 -0.981 27.087 1.00 92.31 112 LYS A O 1
ATOM 840 N N . VAL A 1 113 ? -29.307 1.165 27.535 1.00 91.75 113 VAL A N 1
ATOM 841 C CA . VAL A 1 113 ? -28.551 1.756 26.435 1.00 91.75 113 VAL A CA 1
ATOM 842 C C . VAL A 1 113 ? -27.554 2.761 26.995 1.00 91.75 113 VAL A C 1
ATOM 844 O O . VAL A 1 113 ? -27.880 3.511 27.917 1.00 91.75 113 VAL A O 1
ATOM 847 N N . ARG A 1 114 ? -26.340 2.782 26.446 1.00 89.56 114 ARG A N 1
ATOM 848 C CA . ARG A 1 114 ? -25.335 3.798 26.748 1.00 89.56 114 ARG A CA 1
ATOM 849 C C . ARG A 1 114 ? -24.647 4.263 25.482 1.00 89.56 114 ARG A C 1
ATOM 851 O O . ARG A 1 114 ? -24.056 3.461 24.760 1.00 89.56 114 ARG A O 1
ATOM 858 N N . ASP A 1 115 ? -24.649 5.573 25.302 1.00 90.19 115 ASP A N 1
ATOM 859 C CA . ASP A 1 115 ? -23.849 6.221 24.278 1.00 90.19 115 ASP A CA 1
ATOM 860 C C . ASP A 1 115 ? -22.435 6.498 24.790 1.00 90.19 115 ASP A C 1
ATOM 862 O O . ASP A 1 115 ? -22.232 6.838 25.961 1.00 90.19 115 ASP A O 1
ATOM 866 N N . PHE A 1 116 ? -21.454 6.384 23.904 1.00 85.25 116 PHE A N 1
ATOM 867 C CA . PHE A 1 116 ? -20.072 6.751 24.183 1.00 85.25 116 PHE A CA 1
ATOM 868 C C . PHE A 1 116 ? -19.337 7.169 22.905 1.00 85.25 116 PHE A C 1
ATOM 870 O O . PHE A 1 116 ? -19.766 6.892 21.785 1.00 85.25 116 PHE A O 1
ATOM 877 N N . SER A 1 117 ? -18.207 7.843 23.089 1.00 84.44 117 SER A N 1
ATOM 878 C CA . SER A 1 117 ? -17.221 8.117 22.047 1.00 84.44 117 SER A CA 1
ATOM 879 C C . SER A 1 117 ? -15.881 7.515 22.452 1.00 84.44 117 SER A C 1
ATOM 881 O O . SER A 1 117 ? -15.617 7.278 23.636 1.00 84.44 117 SER A O 1
ATOM 883 N N . LEU A 1 118 ? -15.036 7.245 21.463 1.00 83.12 118 LEU A N 1
ATOM 884 C CA . LEU A 1 118 ? -13.686 6.758 21.708 1.00 83.12 118 LEU A CA 1
ATOM 885 C C . LEU A 1 118 ? -12.750 7.960 21.907 1.00 83.12 118 LEU A C 1
ATOM 887 O O . LEU A 1 118 ? -12.733 8.851 21.053 1.00 83.12 118 LEU A O 1
ATOM 891 N N . PRO A 1 119 ? -11.993 8.027 23.017 1.00 85.38 119 PRO A N 1
ATOM 892 C CA . PRO A 1 119 ? -10.931 9.012 23.161 1.00 85.38 119 PRO A CA 1
ATOM 893 C C . PRO A 1 119 ? -9.735 8.631 22.282 1.00 85.38 119 PRO A C 1
ATOM 895 O O . PRO A 1 119 ? -9.561 7.467 21.917 1.00 85.38 119 PRO A O 1
ATOM 898 N N . THR A 1 120 ? -8.875 9.600 21.982 1.00 91.00 120 THR A N 1
ATOM 899 C CA . THR A 1 120 ? -7.593 9.298 21.345 1.00 91.00 120 THR A CA 1
ATOM 900 C C . THR A 1 120 ? -6.628 8.639 22.331 1.00 91.00 120 THR A C 1
ATOM 902 O O . THR A 1 120 ? -6.656 8.911 23.532 1.00 91.00 120 THR A O 1
ATOM 905 N N . VAL A 1 121 ? -5.762 7.764 21.821 1.00 91.50 121 VAL A N 1
ATOM 906 C CA . VAL A 1 121 ? -4.846 6.929 22.623 1.00 91.50 121 VAL A CA 1
ATOM 907 C C . VAL A 1 121 ? -3.374 7.310 22.459 1.00 91.50 121 VAL A C 1
ATOM 909 O O . VAL A 1 121 ? -2.542 6.917 23.268 1.00 91.50 121 VAL A O 1
ATOM 912 N N . CYS A 1 122 ? -3.046 8.111 21.445 1.00 93.31 122 CYS A N 1
ATOM 913 C CA . CYS A 1 122 ? -1.669 8.473 21.103 1.00 93.31 122 CYS A CA 1
ATOM 914 C C . CYS A 1 122 ? -1.219 9.848 21.630 1.00 93.31 122 CYS A C 1
ATOM 916 O O . CYS A 1 122 ? -0.115 10.288 21.329 1.00 93.31 122 CYS A O 1
ATOM 918 N N . GLY A 1 123 ? -2.064 10.542 22.403 1.00 92.94 123 GLY A N 1
ATOM 919 C CA . GLY A 1 123 ? -1.763 11.873 22.947 1.00 92.94 123 GLY A CA 1
ATOM 920 C C . GLY A 1 123 ? -2.043 13.048 21.999 1.00 92.94 123 GLY A C 1
ATOM 921 O O . GLY A 1 123 ? -1.854 14.196 22.394 1.00 92.94 123 GLY A O 1
ATOM 922 N N . HIS A 1 124 ? -2.540 12.789 20.786 1.00 94.19 124 HIS A N 1
ATOM 923 C CA . HIS A 1 124 ? -2.969 13.819 19.826 1.00 94.19 124 HIS A CA 1
ATOM 924 C C . HIS A 1 124 ? -4.489 13.924 19.770 1.00 94.19 124 HIS A C 1
ATOM 926 O O . HIS A 1 124 ? -5.204 12.993 20.131 1.00 94.19 124 HIS A O 1
ATOM 932 N N . THR A 1 125 ? -5.002 15.064 19.323 1.00 92.81 125 THR A N 1
ATOM 933 C CA . THR A 1 125 ? -6.447 15.299 19.193 1.00 92.81 125 THR A CA 1
ATOM 934 C C . THR A 1 125 ? -7.033 14.611 17.957 1.00 92.81 125 THR A C 1
ATOM 936 O O . THR A 1 125 ? -6.318 14.285 17.011 1.00 92.81 125 THR A O 1
ATOM 939 N N . LEU A 1 126 ? -8.360 14.450 17.921 1.00 87.44 126 LEU A N 1
ATOM 940 C CA . LEU A 1 126 ? -9.070 13.969 16.730 1.00 87.44 126 LEU A CA 1
ATOM 941 C C . LEU A 1 126 ? -8.832 14.856 15.499 1.00 87.44 126 LEU A C 1
ATOM 943 O O . LEU A 1 126 ? -8.665 14.334 14.404 1.00 87.44 126 LEU A O 1
ATOM 947 N N . ALA A 1 127 ? -8.762 16.179 15.685 1.00 85.75 127 ALA A N 1
ATOM 948 C CA . ALA A 1 127 ? -8.506 17.133 14.603 1.00 85.75 127 ALA A CA 1
ATOM 949 C C . ALA A 1 127 ? -7.112 16.961 13.975 1.00 85.75 127 ALA A C 1
ATOM 951 O O . ALA A 1 127 ? -6.912 17.290 12.814 1.00 85.75 127 ALA A O 1
ATOM 952 N N . GLN A 1 128 ? -6.154 16.420 14.731 1.00 88.69 128 GLN A N 1
ATOM 953 C CA . GLN A 1 128 ? -4.822 16.077 14.229 1.00 88.69 128 GLN A CA 1
ATOM 954 C C . GLN A 1 128 ? -4.781 14.694 13.558 1.00 88.69 128 GLN A C 1
ATOM 956 O O . GLN A 1 128 ? -3.736 14.316 13.051 1.00 88.69 128 GLN A O 1
ATOM 961 N N . GLY A 1 129 ? -5.884 13.935 13.563 1.00 91.12 129 GLY A N 1
ATOM 962 C CA . GLY A 1 129 ? -5.920 12.548 13.095 1.00 91.12 129 GLY A CA 1
ATOM 963 C C . GLY A 1 129 ? -5.476 11.527 14.146 1.00 91.12 129 GLY A C 1
ATOM 964 O O . GLY A 1 129 ? -5.094 10.414 13.795 1.00 91.12 129 GLY A O 1
ATOM 965 N N . GLY A 1 130 ? -5.528 11.879 15.437 1.00 93.75 130 GLY A N 1
ATOM 966 C CA . GLY A 1 130 ? -5.126 10.989 16.525 1.00 93.75 130 GLY A CA 1
ATOM 967 C C . GLY A 1 130 ? -5.825 9.624 16.484 1.00 93.75 130 GLY A C 1
ATOM 968 O O . GLY A 1 130 ? -7.031 9.517 16.236 1.00 93.75 130 GLY A O 1
ATOM 969 N N . PHE A 1 131 ? -5.062 8.566 16.756 1.00 93.25 131 PHE A N 1
ATOM 970 C CA . PHE A 1 131 ? -5.580 7.201 16.792 1.00 93.25 131 PHE A CA 1
ATOM 971 C C . PHE A 1 131 ? -6.533 7.014 17.967 1.00 93.25 131 PHE A C 1
ATOM 973 O O . PHE A 1 131 ? -6.316 7.566 19.045 1.00 93.25 131 PHE A O 1
ATOM 980 N N . LEU A 1 132 ? -7.575 6.212 17.755 1.00 89.94 132 LEU A N 1
ATOM 981 C CA . LEU A 1 132 ? -8.619 5.915 18.744 1.00 89.94 132 LEU A CA 1
ATOM 982 C C . LEU A 1 132 ? -8.410 4.587 19.474 1.00 89.94 132 LEU A C 1
ATOM 984 O O . LEU A 1 132 ? -9.089 4.291 20.456 1.00 89.94 132 LEU A O 1
ATOM 988 N N . TYR A 1 133 ? -7.497 3.768 18.964 1.00 86.75 133 TYR A N 1
ATOM 989 C CA . TYR A 1 133 ? -7.234 2.434 19.467 1.00 86.75 133 TYR A CA 1
ATOM 990 C C . TYR A 1 133 ? -5.805 2.012 19.128 1.00 86.75 133 TYR A C 1
ATOM 992 O O . TYR A 1 133 ? -5.260 2.465 18.120 1.00 86.75 133 TYR A O 1
ATOM 1000 N N . GLY A 1 134 ? -5.233 1.142 19.959 1.00 86.75 134 GLY A N 1
ATOM 1001 C CA . GLY A 1 134 ? -3.856 0.666 19.844 1.00 86.75 134 GLY A CA 1
ATOM 1002 C C . GLY A 1 134 ? -2.872 1.437 20.720 1.00 86.75 134 GLY A C 1
ATOM 1003 O O . GLY A 1 134 ? -3.156 2.534 21.188 1.00 86.75 134 GLY A O 1
ATOM 1004 N N . ASP A 1 135 ? -1.701 0.855 20.947 1.00 90.06 135 ASP A N 1
ATOM 1005 C CA . ASP A 1 135 ? -0.538 1.535 21.538 1.00 90.06 135 ASP A CA 1
ATOM 1006 C C . ASP A 1 135 ? 0.655 1.588 20.565 1.00 90.06 135 ASP A C 1
ATOM 1008 O O . ASP A 1 135 ? 1.723 2.112 20.892 1.00 90.06 135 ASP A O 1
ATOM 1012 N N . GLY A 1 136 ? 0.464 1.073 19.345 1.00 93.31 136 GLY A N 1
ATOM 1013 C CA . GLY A 1 136 ? 1.480 1.026 18.301 1.00 93.31 136 GLY A CA 1
ATOM 1014 C C . GLY A 1 136 ? 2.478 -0.119 18.461 1.00 93.31 136 GLY A C 1
ATOM 1015 O O . GLY A 1 136 ? 3.459 -0.153 17.721 1.00 93.31 136 GLY A O 1
ATOM 1016 N N . SER A 1 137 ? 2.265 -1.047 19.398 1.00 94.00 137 SER A N 1
ATOM 1017 C CA . SER A 1 137 ? 3.012 -2.307 19.466 1.00 94.00 137 SER A CA 1
ATOM 1018 C C . SER A 1 137 ? 2.485 -3.332 18.458 1.00 94.00 137 SER A C 1
ATOM 1020 O O . SER A 1 137 ? 1.337 -3.268 18.030 1.00 94.00 137 SER A O 1
ATOM 1022 N N . GLU A 1 138 ? 3.293 -4.341 18.132 1.00 89.88 138 GLU A N 1
ATOM 1023 C CA . GLU A 1 138 ? 2.883 -5.477 17.286 1.00 89.88 138 GLU A CA 1
ATOM 1024 C C . GLU A 1 138 ? 1.653 -6.210 17.846 1.00 89.88 138 GLU A C 1
ATOM 1026 O O . GLU A 1 138 ? 0.769 -6.669 17.120 1.00 89.88 138 GLU A O 1
ATOM 1031 N N . GLY A 1 139 ? 1.579 -6.300 19.177 1.00 83.62 139 GLY A N 1
ATOM 1032 C CA . GLY A 1 139 ? 0.446 -6.876 19.884 1.00 83.62 139 GLY A CA 1
ATOM 1033 C C . GLY A 1 139 ? -0.836 -6.060 19.711 1.00 83.62 139 GLY A C 1
ATOM 1034 O O . GLY A 1 139 ? -1.924 -6.632 19.673 1.00 83.62 139 GLY A O 1
ATOM 1035 N N . ASN A 1 140 ? -0.711 -4.741 19.609 1.00 84.25 140 ASN A N 1
ATOM 1036 C CA . ASN A 1 140 ? -1.815 -3.799 19.708 1.00 84.25 140 ASN A CA 1
ATOM 1037 C C . ASN A 1 140 ? -1.572 -2.584 18.783 1.00 84.25 140 ASN A C 1
ATOM 1039 O O . ASN A 1 140 ? -1.306 -1.476 19.265 1.00 84.25 140 ASN A O 1
ATOM 1043 N N . PRO A 1 141 ? -1.631 -2.789 17.452 1.00 92.12 141 PRO A N 1
ATOM 1044 C CA . PRO A 1 141 ? -1.304 -1.755 16.477 1.00 92.12 141 PRO A CA 1
ATOM 1045 C C . PRO A 1 141 ? -2.297 -0.597 16.544 1.00 92.12 141 PRO A C 1
ATOM 1047 O O . PRO A 1 141 ? -3.464 -0.785 16.898 1.00 92.12 141 PRO A O 1
ATOM 1050 N N . TYR A 1 142 ? -1.852 0.596 16.153 1.00 93.75 142 TYR A N 1
ATOM 1051 C CA . TYR A 1 142 ? -2.758 1.721 15.947 1.00 93.75 142 TYR A CA 1
ATOM 1052 C C . TYR A 1 142 ? -3.708 1.447 14.781 1.00 93.75 142 TYR A C 1
ATOM 1054 O O . TYR A 1 142 ? -3.279 0.999 13.717 1.00 93.75 142 TYR A O 1
ATOM 1062 N N . LEU A 1 143 ? -4.996 1.735 14.969 1.00 91.69 143 LEU A N 1
ATOM 1063 C CA . LEU A 1 143 ? -5.997 1.525 13.920 1.00 91.69 143 LEU A CA 1
ATOM 1064 C C . LEU A 1 143 ? -6.147 2.736 13.022 1.00 91.69 143 LEU A C 1
ATOM 1066 O O . LEU A 1 143 ? -6.274 3.868 13.490 1.00 91.69 143 LEU A O 1
ATOM 1070 N N . VAL A 1 144 ? -6.181 2.455 11.725 1.00 93.81 144 VAL A N 1
ATOM 1071 C CA . VAL A 1 144 ? -6.308 3.441 10.662 1.00 93.81 144 VAL A CA 1
ATOM 1072 C C . VAL A 1 144 ? -7.623 3.175 9.937 1.00 93.81 144 VAL A C 1
ATOM 1074 O O . VAL A 1 144 ? -7.824 2.113 9.347 1.00 93.81 144 VAL A O 1
ATOM 1077 N N . ALA A 1 145 ? -8.560 4.109 10.043 1.00 90.62 145 ALA A N 1
ATOM 1078 C CA . ALA A 1 145 ? -9.904 3.976 9.482 1.00 90.62 145 ALA A CA 1
ATOM 1079 C C . ALA A 1 145 ? -10.330 5.191 8.646 1.00 90.62 145 ALA A C 1
ATOM 1081 O O . ALA A 1 145 ? -11.419 5.183 8.079 1.00 90.62 145 ALA A O 1
ATOM 1082 N N . SER A 1 146 ? -9.509 6.242 8.586 1.00 90.44 146 SER A N 1
ATOM 1083 C CA . SER A 1 146 ? -9.812 7.474 7.858 1.00 90.44 146 SER A CA 1
ATOM 1084 C C . SER A 1 146 ? -8.562 8.095 7.226 1.00 90.44 146 SER A C 1
ATOM 1086 O O . SER A 1 146 ? -7.446 7.817 7.686 1.00 90.44 146 SER A O 1
ATOM 1088 N N . PRO A 1 147 ? -8.726 8.999 6.238 1.00 91.50 147 PRO A N 1
ATOM 1089 C CA . PRO A 1 147 ? -7.606 9.732 5.650 1.00 91.50 147 PRO A CA 1
ATOM 1090 C C . PRO A 1 147 ? -6.797 10.521 6.689 1.00 91.50 147 PRO A C 1
ATOM 1092 O O . PRO A 1 147 ? -5.570 10.508 6.659 1.00 91.50 147 PRO A O 1
ATOM 1095 N N . ALA A 1 148 ? -7.468 11.139 7.669 1.00 90.94 148 ALA A N 1
ATOM 1096 C CA . ALA A 1 148 ? -6.805 11.904 8.726 1.00 90.94 148 ALA A CA 1
ATOM 1097 C C . ALA A 1 148 ? -5.894 11.026 9.601 1.00 90.94 148 ALA A C 1
ATOM 1099 O O . ALA A 1 148 ? -4.769 11.415 9.901 1.00 90.94 148 ALA A O 1
ATOM 1100 N N . GLN A 1 149 ? -6.345 9.824 9.981 1.00 94.69 149 GLN A N 1
ATOM 1101 C CA . GLN A 1 149 ? -5.514 8.878 10.737 1.00 94.69 149 GLN A CA 1
ATOM 1102 C C . GLN A 1 149 ? -4.352 8.341 9.900 1.00 94.69 149 GLN A C 1
ATOM 1104 O O . GLN A 1 149 ? -3.248 8.185 10.418 1.00 94.69 149 GLN A O 1
ATOM 1109 N N . LEU A 1 150 ? -4.581 8.086 8.607 1.00 96.06 150 LEU A N 1
ATOM 1110 C CA . LEU A 1 150 ? -3.529 7.662 7.684 1.00 96.06 150 LEU A CA 1
ATOM 1111 C C . LEU A 1 150 ? -2.444 8.743 7.569 1.00 96.06 150 LEU A C 1
ATOM 1113 O O . LEU A 1 150 ? -1.260 8.461 7.741 1.00 96.06 150 LEU A O 1
ATOM 1117 N N . GLN A 1 151 ? -2.846 10.000 7.374 1.00 93.19 151 GLN A N 1
ATOM 1118 C CA . GLN A 1 151 ? -1.940 11.146 7.314 1.00 93.19 151 GLN A CA 1
ATOM 1119 C C . GLN A 1 151 ? -1.178 11.358 8.631 1.00 93.19 151 GLN A C 1
ATOM 1121 O O . GLN A 1 151 ? 0.006 11.717 8.610 1.00 93.19 151 GLN A O 1
ATOM 1126 N N . HIS A 1 152 ? -1.831 11.108 9.773 1.00 95.75 152 HIS A N 1
ATOM 1127 C CA . HIS A 1 152 ? -1.263 11.283 11.115 1.00 95.75 152 HIS A CA 1
ATOM 1128 C C . HIS A 1 152 ? -0.079 10.354 11.410 1.00 95.75 152 HIS A C 1
ATOM 1130 O O . HIS A 1 152 ? 0.773 10.682 12.235 1.00 95.75 152 HIS A O 1
ATOM 1136 N N . ILE A 1 153 ? 0.077 9.248 10.674 1.00 97.62 153 ILE A N 1
ATOM 1137 C CA . ILE A 1 153 ? 1.285 8.401 10.736 1.00 97.62 153 ILE A CA 1
ATOM 1138 C C . ILE A 1 153 ? 2.551 9.220 10.445 1.00 97.62 153 ILE A C 1
ATOM 1140 O O . ILE A 1 153 ? 3.616 8.962 11.007 1.00 97.62 153 ILE A O 1
ATOM 1144 N N . SER A 1 154 ? 2.438 10.259 9.613 1.00 95.38 154 SER A N 1
ATOM 1145 C CA . SER A 1 154 ? 3.541 11.166 9.305 1.00 95.38 154 SER A CA 1
ATOM 1146 C C . SER A 1 154 ? 3.916 12.075 10.484 1.00 95.38 154 SER A C 1
ATOM 1148 O O . SER A 1 154 ? 4.919 12.772 10.393 1.00 95.38 154 SER A O 1
ATOM 1150 N N . HIS A 1 155 ? 3.190 12.094 11.607 1.00 95.81 155 HIS A N 1
ATOM 1151 C CA . HIS A 1 155 ? 3.574 12.879 12.784 1.00 95.81 155 HIS A CA 1
ATOM 1152 C C . HIS A 1 155 ? 4.924 12.408 13.363 1.00 95.81 155 HIS A C 1
ATOM 1154 O O . HIS A 1 155 ? 5.248 11.221 13.343 1.00 95.81 155 HIS A O 1
ATOM 1160 N N . ALA A 1 156 ? 5.732 13.324 13.915 1.00 94.31 156 ALA A N 1
ATOM 1161 C CA . ALA A 1 156 ? 7.081 13.013 14.420 1.00 94.31 156 ALA A CA 1
ATOM 1162 C C . ALA A 1 156 ? 7.095 11.991 15.579 1.00 94.31 156 ALA A C 1
ATOM 1164 O O . ALA A 1 156 ? 8.088 11.288 15.788 1.00 94.31 156 ALA A O 1
ATOM 1165 N N . ASP A 1 157 ? 5.977 11.880 16.295 1.00 96.00 157 ASP A N 1
ATOM 1166 C CA . ASP A 1 157 ? 5.771 10.901 17.370 1.00 96.00 157 ASP A CA 1
ATOM 1167 C C . ASP A 1 157 ? 5.472 9.484 16.861 1.00 96.00 157 ASP A C 1
ATOM 1169 O O . ASP A 1 157 ? 5.445 8.555 17.663 1.00 96.00 157 ASP A O 1
ATOM 1173 N N . HIS A 1 158 ? 5.281 9.310 15.550 1.00 96.81 158 HIS A N 1
ATOM 1174 C CA . HIS A 1 158 ? 4.896 8.041 14.924 1.00 96.81 158 HIS A CA 1
ATOM 1175 C C . HIS A 1 158 ? 5.865 7.619 13.822 1.00 96.81 158 HIS A C 1
ATOM 1177 O O . HIS A 1 158 ? 6.441 6.532 13.876 1.00 96.81 158 HIS A O 1
ATOM 1183 N N . ARG A 1 159 ? 6.117 8.526 12.872 1.00 95.12 159 ARG A N 1
ATOM 1184 C CA . ARG A 1 159 ? 6.829 8.289 11.611 1.00 95.12 159 ARG A CA 1
ATOM 1185 C C . ARG A 1 159 ? 8.131 7.504 11.753 1.00 95.12 159 ARG A C 1
ATOM 1187 O O . ARG A 1 159 ? 8.396 6.640 10.936 1.00 95.12 159 ARG A O 1
ATOM 1194 N N . GLY A 1 160 ? 8.940 7.797 12.771 1.00 93.31 160 GLY A N 1
ATOM 1195 C CA . GLY A 1 160 ? 10.269 7.200 12.961 1.00 93.31 160 GLY A CA 1
ATOM 1196 C C . GLY A 1 160 ? 10.387 6.243 14.152 1.00 93.31 160 GLY A C 1
ATOM 1197 O O . GLY A 1 160 ? 11.493 6.078 14.665 1.00 93.31 160 GLY A O 1
ATOM 1198 N N . LYS A 1 161 ? 9.277 5.707 14.681 1.00 95.38 161 LYS A N 1
ATOM 1199 C CA . LYS A 1 161 ? 9.267 5.000 15.979 1.00 95.38 161 LYS A CA 1
ATOM 1200 C C . LYS A 1 161 ? 9.241 3.473 15.902 1.00 95.38 161 LYS A C 1
ATOM 1202 O O . LYS A 1 161 ? 9.270 2.840 16.952 1.00 95.38 161 LYS A O 1
ATOM 1207 N N . GLY A 1 162 ? 9.195 2.879 14.710 1.00 96.12 162 GLY A N 1
ATOM 1208 C CA . GLY A 1 162 ? 9.070 1.425 14.552 1.00 96.12 162 GLY A CA 1
ATOM 1209 C C . GLY A 1 162 ? 7.715 0.892 15.026 1.00 96.12 162 GLY A C 1
ATOM 1210 O O . GLY A 1 162 ? 7.631 -0.231 15.510 1.00 96.12 162 GLY A O 1
ATOM 1211 N N . GLN A 1 163 ? 6.675 1.728 14.966 1.00 97.94 163 GLN A N 1
ATOM 1212 C CA . GLN A 1 163 ? 5.332 1.390 15.438 1.00 97.94 163 GLN A CA 1
ATOM 1213 C C . GLN A 1 163 ? 4.548 0.580 14.403 1.00 97.94 163 GLN A C 1
ATOM 1215 O O . GLN A 1 163 ? 4.864 0.593 13.213 1.00 97.94 163 GLN A O 1
ATOM 1220 N N . TYR A 1 164 ? 3.510 -0.101 14.880 1.00 98.06 164 TYR A N 1
ATOM 1221 C CA . TYR A 1 164 ? 2.626 -0.952 14.097 1.00 98.06 164 TYR A CA 1
ATOM 1222 C C . TYR A 1 164 ? 1.275 -0.270 13.885 1.00 98.06 164 TYR A C 1
ATOM 1224 O O . TYR A 1 164 ? 0.677 0.262 14.825 1.00 98.06 164 TYR A O 1
ATOM 1232 N N . PHE A 1 165 ? 0.789 -0.328 12.652 1.00 97.75 165 PHE A N 1
ATOM 1233 C CA . PHE A 1 165 ? -0.455 0.271 12.191 1.00 97.75 165 PHE A CA 1
ATOM 1234 C C . PHE A 1 165 ? -1.260 -0.775 11.423 1.00 97.75 165 PHE A C 1
ATOM 1236 O O . PHE A 1 165 ? -0.681 -1.589 10.703 1.00 97.75 165 PHE A O 1
ATOM 1243 N N . ARG A 1 166 ? -2.587 -0.741 11.560 1.00 95.00 166 ARG A N 1
ATOM 1244 C CA . ARG A 1 166 ? -3.494 -1.620 10.821 1.00 95.00 166 ARG A CA 1
ATOM 1245 C C . ARG A 1 166 ? -4.667 -0.847 10.237 1.00 95.00 166 ARG A C 1
ATOM 1247 O O . ARG A 1 166 ? -5.431 -0.229 10.982 1.00 95.00 166 ARG A O 1
ATOM 1254 N N . GLN A 1 167 ? -4.841 -0.922 8.924 1.00 93.44 167 GLN A N 1
ATOM 1255 C CA . GLN A 1 167 ? -6.021 -0.401 8.252 1.00 93.44 167 GLN A CA 1
ATOM 1256 C C . GLN A 1 167 ? -7.218 -1.321 8.491 1.00 93.44 167 GLN A C 1
ATOM 1258 O O . GLN A 1 167 ? -7.119 -2.550 8.507 1.00 93.44 167 GLN A O 1
ATOM 1263 N N . THR A 1 168 ? -8.368 -0.709 8.747 1.00 88.69 168 THR A N 1
ATOM 1264 C CA . THR A 1 168 ? -9.572 -1.423 9.196 1.00 88.69 168 THR A CA 1
ATOM 1265 C C . THR A 1 168 ? -10.743 -1.313 8.235 1.00 88.69 168 THR A C 1
ATOM 1267 O O . THR A 1 168 ? -11.760 -1.968 8.448 1.00 88.69 168 THR A O 1
ATOM 1270 N N . ARG A 1 169 ? -10.605 -0.518 7.182 1.00 87.69 169 ARG A N 1
ATOM 1271 C CA . ARG A 1 169 ? -11.579 -0.367 6.108 1.00 87.69 169 ARG A CA 1
ATOM 1272 C C . ARG A 1 169 ? -10.915 0.300 4.922 1.00 87.69 169 ARG A C 1
ATOM 1274 O O . ARG A 1 169 ? -9.869 0.925 5.086 1.00 87.69 169 ARG A O 1
ATOM 1281 N N . ASP A 1 170 ? -11.562 0.245 3.773 1.00 91.31 170 ASP A N 1
ATOM 1282 C CA . ASP A 1 170 ? -11.198 1.090 2.648 1.00 91.31 170 ASP A CA 1
ATOM 1283 C C . ASP A 1 170 ? -11.254 2.576 3.023 1.00 91.31 170 ASP A C 1
ATOM 1285 O O . ASP A 1 170 ? -12.159 3.023 3.740 1.00 91.31 170 ASP A O 1
ATOM 1289 N N . ILE A 1 171 ? -10.273 3.325 2.523 1.00 93.12 171 ILE A N 1
ATOM 1290 C CA . ILE A 1 171 ? -10.124 4.764 2.725 1.00 93.12 171 ILE A CA 1
ATOM 1291 C C . ILE A 1 171 ? -10.233 5.432 1.356 1.00 93.12 171 ILE A C 1
ATOM 1293 O O . ILE A 1 171 ? -9.286 5.425 0.577 1.00 93.12 171 ILE A O 1
ATOM 1297 N N . ASP A 1 172 ? -11.395 5.999 1.058 1.00 92.31 172 ASP A N 1
ATOM 1298 C CA . ASP A 1 172 ? -11.628 6.769 -0.163 1.00 92.31 172 ASP A CA 1
ATOM 1299 C C . ASP A 1 172 ? -11.566 8.264 0.164 1.00 92.31 172 ASP A C 1
ATOM 1301 O O . ASP A 1 172 ? -12.360 8.760 0.964 1.00 92.31 172 ASP A O 1
ATOM 1305 N N . LEU A 1 173 ? -10.607 8.986 -0.421 1.00 90.69 173 LEU A N 1
ATOM 1306 C CA . LEU A 1 173 ? -10.395 10.408 -0.123 1.00 90.69 173 LEU A CA 1
ATOM 1307 C C . LEU A 1 173 ? -11.503 11.307 -0.708 1.00 90.69 173 LEU A C 1
ATOM 1309 O O . LEU A 1 173 ? -11.605 12.476 -0.322 1.00 90.69 173 LEU A O 1
ATOM 1313 N N . LEU A 1 174 ? -12.369 10.752 -1.567 1.00 87.06 174 LEU A N 1
ATOM 1314 C CA . LEU A 1 174 ? -13.561 11.404 -2.108 1.00 87.06 174 LEU A CA 1
ATOM 1315 C C . LEU A 1 174 ? -14.864 11.011 -1.392 1.00 87.06 174 LEU A C 1
ATOM 1317 O O . LEU A 1 174 ? -15.919 11.538 -1.759 1.00 87.06 174 LEU A O 1
ATOM 1321 N N . ASP A 1 175 ? -14.822 10.149 -0.369 1.00 86.12 175 ASP A N 1
ATOM 1322 C CA . ASP A 1 175 ? -16.003 9.804 0.434 1.00 86.12 175 ASP A CA 1
ATOM 1323 C C . ASP A 1 175 ? -16.485 11.034 1.236 1.00 86.12 175 ASP A C 1
ATOM 1325 O O . ASP A 1 175 ? -15.730 11.560 2.066 1.00 86.12 175 ASP A O 1
ATOM 1329 N N . PRO A 1 176 ? -17.744 11.489 1.050 1.00 83.00 176 PRO A N 1
ATOM 1330 C CA . PRO A 1 176 ? -18.341 12.581 1.821 1.00 83.00 176 PRO A CA 1
ATOM 1331 C C . PRO A 1 176 ? -18.249 12.417 3.341 1.00 83.00 176 PRO A C 1
ATOM 1333 O O . PRO A 1 176 ? -18.246 13.415 4.061 1.00 83.00 176 PRO A O 1
ATOM 1336 N N . ALA A 1 177 ? -18.144 11.182 3.844 1.00 79.56 177 ALA A N 1
ATOM 1337 C CA . ALA A 1 177 ? -17.947 10.902 5.265 1.00 79.56 177 ALA A CA 1
ATOM 1338 C C . ALA A 1 177 ? -16.620 11.455 5.820 1.00 79.56 177 ALA A C 1
ATOM 1340 O O . ALA A 1 177 ? -16.495 11.629 7.034 1.00 79.56 177 ALA A O 1
ATOM 1341 N N . PHE A 1 178 ? -15.641 11.749 4.959 1.00 79.56 178 PHE A N 1
ATOM 1342 C CA . PHE A 1 178 ? -14.335 12.292 5.340 1.00 79.56 178 PHE A CA 1
ATOM 1343 C C . PHE A 1 178 ? -14.131 13.759 4.948 1.00 79.56 178 PHE A C 1
ATOM 1345 O O . PHE A 1 178 ? -13.028 14.280 5.135 1.00 79.56 178 PHE A O 1
ATOM 1352 N N . TYR A 1 179 ? -15.162 14.433 4.429 1.00 80.88 179 TYR A N 1
ATOM 1353 C CA . TYR A 1 179 ? -15.035 15.820 3.986 1.00 80.88 179 TYR A CA 1
ATOM 1354 C C . TYR A 1 179 ? -14.697 16.746 5.156 1.00 80.88 179 TYR A C 1
ATOM 1356 O O . TYR A 1 179 ? -15.285 16.660 6.236 1.00 80.88 179 TYR A O 1
ATOM 1364 N N . GLN A 1 180 ? -13.766 17.666 4.920 1.00 73.00 180 GLN A N 1
ATOM 1365 C CA . GLN A 1 180 ? -13.388 18.717 5.859 1.00 73.00 180 GLN A CA 1
ATOM 1366 C C . GLN A 1 180 ? -13.918 20.047 5.333 1.00 73.00 180 GLN A C 1
ATOM 1368 O O . GLN A 1 180 ? -13.701 20.392 4.175 1.00 73.00 180 GLN A O 1
ATOM 1373 N N . ASP A 1 181 ? -14.682 20.764 6.158 1.00 77.25 181 ASP A N 1
ATOM 1374 C CA . ASP A 1 181 ? -15.309 22.044 5.794 1.00 77.25 181 ASP A CA 1
ATOM 1375 C C . ASP A 1 181 ? -16.132 22.002 4.485 1.00 77.25 181 ASP A C 1
ATOM 1377 O O . ASP A 1 181 ? -16.265 22.994 3.770 1.00 77.25 181 ASP A O 1
ATOM 1381 N N . GLY A 1 182 ? -16.727 20.840 4.184 1.00 77.50 182 GLY A N 1
ATOM 1382 C CA . GLY A 1 182 ? -17.546 20.615 2.988 1.00 77.50 182 GLY A CA 1
ATOM 1383 C C . GLY A 1 182 ? -16.758 20.307 1.711 1.00 77.50 182 GLY A C 1
ATOM 1384 O O . GLY A 1 182 ? -17.373 20.209 0.650 1.00 77.50 182 GLY A O 1
ATOM 1385 N N . ALA A 1 183 ? -15.438 20.131 1.805 1.00 77.94 183 ALA A N 1
ATOM 1386 C CA . ALA A 1 183 ? -14.565 19.743 0.703 1.00 77.94 183 ALA A CA 1
ATOM 1387 C C . ALA A 1 183 ? -13.997 18.323 0.905 1.00 77.94 183 ALA A C 1
ATOM 1389 O O . ALA A 1 183 ? -13.796 17.908 2.051 1.00 77.94 183 ALA A O 1
ATOM 1390 N N . PRO A 1 184 ? -13.732 17.572 -0.181 1.00 78.00 184 PRO A N 1
ATOM 1391 C CA . PRO A 1 184 ? -13.018 16.296 -0.111 1.00 78.00 184 PRO A CA 1
ATOM 1392 C C . PRO A 1 184 ? -11.633 16.441 0.529 1.00 78.00 184 PRO A C 1
ATOM 1394 O O . PRO A 1 184 ? -11.051 17.525 0.544 1.00 78.00 184 PRO A O 1
ATOM 1397 N N . TYR A 1 185 ? -11.115 15.333 1.068 1.00 76.94 185 TYR A N 1
ATOM 1398 C CA . TYR A 1 185 ? -9.800 15.317 1.717 1.00 76.94 185 TYR A CA 1
ATOM 1399 C C . TYR A 1 185 ? -8.665 15.530 0.702 1.00 76.94 185 TYR A C 1
ATOM 1401 O O . TYR A 1 185 ? -7.630 16.098 1.042 1.00 76.94 185 TYR A O 1
ATOM 1409 N N . ASP A 1 186 ? -8.889 15.088 -0.537 1.00 72.44 186 ASP A N 1
ATOM 1410 C CA . ASP A 1 186 ? -8.055 15.351 -1.709 1.00 72.44 186 ASP A CA 1
ATOM 1411 C C . ASP A 1 186 ? -8.945 15.974 -2.787 1.00 72.44 186 ASP A C 1
ATOM 1413 O O . ASP A 1 186 ? -9.916 15.347 -3.220 1.00 72.44 186 ASP A O 1
ATOM 1417 N N . ALA A 1 187 ? -8.718 17.246 -3.120 1.00 54.47 187 ALA A N 1
ATOM 1418 C CA . ALA A 1 187 ? -9.740 18.056 -3.783 1.00 54.47 187 ALA A CA 1
ATOM 1419 C C . ALA A 1 187 ? -9.567 18.286 -5.281 1.00 54.47 187 ALA A C 1
ATOM 1421 O O . ALA A 1 187 ? -10.522 18.769 -5.887 1.00 54.47 187 ALA A O 1
ATOM 1422 N N . ASP A 1 188 ? -8.442 17.932 -5.899 1.00 54.34 188 ASP A N 1
ATOM 1423 C CA . ASP A 1 188 ? -8.255 17.950 -7.354 1.00 54.34 188 ASP A CA 1
ATOM 1424 C C . ASP A 1 188 ? -6.809 17.587 -7.735 1.00 54.34 188 ASP A C 1
ATOM 1426 O O . ASP A 1 188 ? -5.923 17.415 -6.911 1.00 54.34 188 ASP A O 1
ATOM 1430 N N . THR A 1 189 ? -6.552 17.548 -9.041 1.00 50.59 189 THR A N 1
ATOM 1431 C CA . THR A 1 189 ? -5.215 17.527 -9.641 1.00 50.59 189 THR A CA 1
ATOM 1432 C C . THR A 1 189 ? -4.460 18.867 -9.498 1.00 50.59 189 THR A C 1
ATOM 1434 O O . THR A 1 189 ? -3.550 19.135 -10.289 1.00 50.59 189 THR A O 1
ATOM 1437 N N . SER A 1 190 ? -4.853 19.771 -8.591 1.00 51.34 190 SER A N 1
ATOM 1438 C CA . SER A 1 190 ? -4.206 21.072 -8.394 1.00 51.34 190 SER A CA 1
ATOM 1439 C C . SER A 1 190 ? -3.352 21.068 -7.119 1.00 51.34 190 SER A C 1
ATOM 1441 O O . SER A 1 190 ? -3.883 21.066 -6.009 1.00 51.34 190 SER A O 1
ATOM 1443 N N . PRO A 1 191 ? -2.018 21.243 -7.232 1.00 45.94 191 PRO A N 1
ATOM 1444 C CA . PRO A 1 191 ? -1.108 21.367 -6.086 1.00 45.94 191 PRO A CA 1
ATOM 1445 C C . PRO A 1 191 ? -1.458 22.465 -5.068 1.00 45.94 191 PRO A C 1
ATOM 1447 O O . PRO A 1 191 ? -0.846 22.534 -4.004 1.00 45.94 191 PRO A O 1
ATOM 1450 N N . SER A 1 192 ? -2.392 23.361 -5.400 1.00 43.25 192 SER A N 1
ATOM 1451 C CA . SER A 1 192 ? -2.802 24.494 -4.572 1.00 43.25 192 SER A CA 1
ATOM 1452 C C . SER A 1 192 ? -4.022 24.244 -3.676 1.00 43.25 192 SER A C 1
ATOM 1454 O O . SER A 1 192 ? -4.262 25.086 -2.814 1.00 43.25 192 SER A O 1
ATOM 1456 N N . ASN A 1 193 ? -4.791 23.160 -3.867 1.00 46.16 193 ASN A N 1
ATOM 1457 C CA . ASN A 1 193 ? -6.130 23.009 -3.262 1.00 46.16 193 ASN A CA 1
ATOM 1458 C C . ASN A 1 193 ? -6.326 21.787 -2.349 1.00 46.16 193 ASN A C 1
ATOM 1460 O O . ASN A 1 193 ? -7.437 21.567 -1.875 1.00 46.16 193 ASN A O 1
ATOM 1464 N N . GLY A 1 194 ? -5.258 21.066 -2.013 1.00 54.12 194 GLY A N 1
ATOM 1465 C CA . GLY A 1 194 ? -5.310 19.958 -1.058 1.00 54.12 194 GLY A CA 1
ATOM 1466 C C . GLY A 1 194 ? -5.021 18.637 -1.742 1.00 54.12 194 GLY A C 1
ATOM 1467 O O . GLY A 1 194 ? -5.936 17.894 -2.061 1.00 54.12 194 GLY A O 1
ATOM 1468 N N . ASN A 1 195 ? -3.730 18.376 -1.927 1.00 66.81 195 ASN A N 1
ATOM 1469 C CA . ASN A 1 195 ? -3.221 17.061 -2.278 1.00 66.81 195 ASN A CA 1
ATOM 1470 C C . ASN A 1 195 ? -2.986 16.275 -0.990 1.00 66.81 195 ASN A C 1
ATOM 1472 O O . ASN A 1 195 ? -2.515 16.843 0.007 1.00 66.81 195 ASN A O 1
ATOM 1476 N N . TRP A 1 196 ? -3.203 14.965 -1.039 1.00 86.62 196 TRP A N 1
ATOM 1477 C CA . TRP A 1 196 ? -2.573 14.054 -0.094 1.00 86.62 196 TRP A CA 1
ATOM 1478 C C . TRP A 1 196 ? -1.089 14.404 0.094 1.00 86.62 196 TRP A C 1
ATOM 1480 O O . TRP A 1 196 ? -0.374 14.636 -0.878 1.00 86.62 196 TRP A O 1
ATOM 1490 N N . LEU A 1 197 ? -0.593 14.433 1.336 1.00 89.88 197 LEU A N 1
ATOM 1491 C CA . LEU A 1 197 ? 0.839 14.582 1.590 1.00 89.88 197 LEU A CA 1
ATOM 1492 C C . LEU A 1 197 ? 1.425 13.203 1.919 1.00 89.88 197 LEU A C 1
ATOM 1494 O O . LEU A 1 197 ? 1.104 12.663 2.981 1.00 89.88 197 LEU A O 1
ATOM 1498 N N . PRO A 1 198 ? 2.335 12.653 1.093 1.00 94.31 198 PRO A N 1
ATOM 1499 C CA . PRO A 1 198 ? 2.943 11.357 1.362 1.00 94.31 198 PRO A CA 1
ATOM 1500 C C . PRO A 1 198 ? 3.502 11.259 2.782 1.00 94.31 198 PRO A C 1
ATOM 1502 O O . PRO A 1 198 ? 4.095 12.207 3.310 1.00 94.31 198 PRO A O 1
ATOM 1505 N N . ILE A 1 199 ? 3.332 10.102 3.421 1.00 96.62 199 ILE A N 1
ATOM 1506 C CA . ILE A 1 199 ? 3.926 9.847 4.736 1.00 96.62 199 ILE A CA 1
ATOM 1507 C C . ILE A 1 199 ? 5.443 9.870 4.567 1.00 96.62 199 ILE A C 1
ATOM 1509 O O . ILE A 1 199 ? 5.982 9.075 3.806 1.00 96.62 199 ILE A O 1
ATOM 1513 N N . ALA A 1 200 ? 6.132 10.761 5.285 1.00 95.06 200 ALA A N 1
ATOM 1514 C CA . ALA A 1 200 ? 7.558 11.020 5.077 1.00 95.06 200 ALA A CA 1
ATOM 1515 C C . ALA A 1 200 ? 7.877 11.431 3.615 1.00 95.06 200 ALA A C 1
ATOM 1517 O O . ALA A 1 200 ? 8.501 10.671 2.887 1.00 95.06 200 ALA A O 1
ATOM 1518 N N . PRO A 1 201 ? 7.460 12.623 3.148 1.00 92.62 201 PRO A N 1
ATOM 1519 C CA . PRO A 1 201 ? 7.546 12.964 1.728 1.00 92.62 201 PRO A CA 1
ATOM 1520 C C . PRO A 1 201 ? 8.946 13.411 1.307 1.00 92.62 201 PRO A C 1
ATOM 1522 O O . PRO A 1 201 ? 9.271 13.369 0.135 1.00 92.62 201 PRO A O 1
ATOM 1525 N N . ALA A 1 202 ? 9.776 13.908 2.226 1.00 91.38 202 ALA A N 1
ATOM 1526 C CA . ALA A 1 202 ? 11.095 14.423 1.876 1.00 91.38 202 ALA A CA 1
ATOM 1527 C C . ALA A 1 202 ? 12.053 13.271 1.551 1.00 91.38 202 ALA A C 1
ATOM 1529 O O . ALA A 1 202 ? 12.238 12.396 2.397 1.00 91.38 202 ALA A O 1
ATOM 1530 N N . HIS A 1 203 ? 12.730 13.344 0.402 1.00 89.50 203 HIS A N 1
ATOM 1531 C CA . HIS A 1 203 ? 13.778 12.413 -0.018 1.00 89.50 203 HIS A CA 1
ATOM 1532 C C . HIS A 1 203 ? 15.036 12.595 0.853 1.00 89.50 203 HIS A C 1
ATOM 1534 O O . HIS A 1 203 ? 16.043 13.198 0.474 1.00 89.50 203 HIS A O 1
ATOM 1540 N N . ASN A 1 204 ? 14.927 12.187 2.114 1.00 88.06 204 ASN A N 1
ATOM 1541 C CA . ASN A 1 204 ? 15.909 12.380 3.166 1.00 88.06 204 ASN A CA 1
ATOM 1542 C C . ASN A 1 204 ? 15.921 11.142 4.065 1.00 88.06 204 ASN A C 1
ATOM 1544 O O . ASN A 1 204 ? 14.989 10.901 4.831 1.00 88.06 204 ASN A O 1
ATOM 1548 N N . TRP A 1 205 ? 17.033 10.411 4.041 1.00 84.88 205 TRP A N 1
ATOM 1549 C CA . TRP A 1 205 ? 17.228 9.158 4.777 1.00 84.88 205 TRP A CA 1
ATOM 1550 C C . TRP A 1 205 ? 17.197 9.292 6.310 1.00 84.88 205 TRP A C 1
ATOM 1552 O O . TRP A 1 205 ? 17.141 8.285 7.017 1.00 84.88 205 TRP A O 1
ATOM 1562 N N . ASN A 1 206 ? 17.217 10.519 6.839 1.00 85.94 206 ASN A N 1
ATOM 1563 C CA . ASN A 1 206 ? 17.039 10.803 8.266 1.00 85.94 206 ASN A CA 1
ATOM 1564 C C . ASN A 1 206 ? 15.584 11.105 8.646 1.00 85.94 206 ASN A C 1
ATOM 1566 O O . ASN A 1 206 ? 15.282 11.254 9.829 1.00 85.94 206 ASN A O 1
ATOM 1570 N N . ASN A 1 207 ? 14.694 11.240 7.664 1.00 89.25 207 ASN A N 1
ATOM 1571 C CA . ASN A 1 207 ? 13.301 11.601 7.872 1.00 89.25 207 ASN A CA 1
ATOM 1572 C C . ASN A 1 207 ? 12.358 10.652 7.131 1.00 89.25 207 ASN A C 1
ATOM 1574 O O . ASN A 1 207 ? 11.530 11.082 6.332 1.00 89.25 207 ASN A O 1
ATOM 1578 N N . THR A 1 208 ? 12.510 9.364 7.407 1.00 94.62 208 THR A N 1
ATOM 1579 C CA . THR A 1 208 ? 11.795 8.279 6.742 1.00 94.62 208 THR A CA 1
ATOM 1580 C C . THR A 1 208 ? 10.676 7.714 7.604 1.00 94.62 208 THR A C 1
ATOM 1582 O O . THR A 1 208 ? 10.672 7.887 8.826 1.00 94.62 208 THR A O 1
ATOM 1585 N N . PHE A 1 209 ? 9.732 7.016 6.972 1.00 97.56 209 PHE A N 1
ATOM 1586 C CA . PHE A 1 209 ? 8.860 6.100 7.689 1.00 97.56 209 PHE A CA 1
ATOM 1587 C C . PHE A 1 209 ? 9.666 4.880 8.156 1.00 97.56 209 PHE A C 1
ATOM 1589 O O . PHE A 1 209 ? 10.364 4.230 7.369 1.00 97.56 209 PHE A O 1
ATOM 1596 N N . ILE A 1 210 ? 9.576 4.608 9.455 1.00 96.56 210 ILE A N 1
ATOM 1597 C CA . ILE A 1 210 ? 10.142 3.459 10.153 1.00 96.56 210 ILE A CA 1
ATOM 1598 C C . ILE A 1 210 ? 8.999 2.838 10.954 1.00 96.56 210 ILE A C 1
ATOM 1600 O O . ILE A 1 210 ? 8.627 3.361 12.009 1.00 96.56 210 ILE A O 1
ATOM 1604 N N . GLY A 1 211 ? 8.431 1.747 10.453 1.00 97.44 211 GLY A N 1
ATOM 1605 C CA . GLY A 1 211 ? 7.279 1.097 11.065 1.00 97.44 211 GLY A CA 1
ATOM 1606 C C . GLY A 1 211 ? 6.695 -0.031 10.224 1.00 97.44 211 GLY A C 1
ATOM 1607 O O . GLY A 1 211 ? 7.223 -0.410 9.178 1.00 97.44 211 GLY A O 1
ATOM 1608 N N . HIS A 1 212 ? 5.581 -0.564 10.704 1.00 98.50 212 HIS A N 1
ATOM 1609 C CA . HIS A 1 212 ? 4.905 -1.717 10.128 1.00 98.50 212 HIS A CA 1
ATOM 1610 C C . HIS A 1 212 ? 3.460 -1.344 9.822 1.00 98.50 212 HIS A C 1
ATOM 1612 O O . HIS A 1 212 ? 2.706 -1.002 10.730 1.00 98.50 212 HIS A O 1
ATOM 1618 N N . TYR A 1 213 ? 3.082 -1.382 8.551 1.00 98.75 213 TYR A N 1
ATOM 1619 C CA . TYR A 1 213 ? 1.744 -1.055 8.091 1.00 98.75 213 TYR A CA 1
ATOM 1620 C C . TYR A 1 213 ? 1.075 -2.284 7.475 1.00 98.75 213 TYR A C 1
ATOM 1622 O O . TYR A 1 213 ? 1.477 -2.762 6.415 1.00 98.75 213 TYR A O 1
ATOM 1630 N N . ASP A 1 214 ? 0.049 -2.777 8.156 1.00 97.94 214 ASP A N 1
ATOM 1631 C CA . ASP A 1 214 ? -0.849 -3.827 7.685 1.00 97.94 214 ASP A CA 1
ATOM 1632 C C . ASP A 1 214 ? -2.089 -3.164 7.071 1.00 97.94 214 ASP A C 1
ATOM 1634 O O . ASP A 1 214 ? -2.931 -2.621 7.785 1.00 97.94 214 ASP A O 1
ATOM 1638 N N . GLY A 1 215 ? -2.216 -3.188 5.747 1.00 96.75 215 GLY A N 1
ATOM 1639 C CA . GLY A 1 215 ? -3.384 -2.674 5.033 1.00 96.75 215 GLY A CA 1
ATOM 1640 C C . GLY A 1 215 ? -4.661 -3.472 5.309 1.00 96.75 215 GLY A C 1
ATOM 1641 O O . GLY A 1 215 ? -5.751 -3.037 4.948 1.00 96.75 215 GLY A O 1
ATOM 1642 N N . GLY A 1 216 ? -4.567 -4.623 5.983 1.00 92.38 216 GLY A N 1
ATOM 1643 C CA . GLY A 1 216 ? -5.713 -5.384 6.462 1.00 92.38 216 GLY A CA 1
ATOM 1644 C C . GLY A 1 216 ? -6.621 -5.923 5.356 1.00 92.38 216 GLY A C 1
ATOM 1645 O O . GLY A 1 216 ? -7.762 -6.282 5.664 1.00 92.38 216 GLY A O 1
ATOM 1646 N N . GLY A 1 217 ? -6.141 -5.960 4.107 1.00 93.81 217 GLY A N 1
ATOM 1647 C CA . GLY A 1 217 ? -6.938 -6.306 2.932 1.00 93.81 217 GLY A CA 1
ATOM 1648 C C . GLY A 1 217 ? -7.830 -5.165 2.440 1.00 93.81 217 GLY A C 1
ATOM 1649 O O . GLY A 1 217 ? -8.874 -5.439 1.855 1.00 93.81 217 GLY A O 1
ATOM 1650 N N . HIS A 1 218 ? -7.456 -3.909 2.703 1.00 94.31 218 HIS A N 1
ATOM 1651 C CA . HIS A 1 218 ? -8.198 -2.712 2.292 1.00 94.31 218 HIS A CA 1
ATOM 1652 C C . HIS A 1 218 ? -7.393 -1.846 1.329 1.00 94.31 218 HIS A C 1
ATOM 1654 O O . HIS A 1 218 ? -6.160 -1.899 1.282 1.00 94.31 218 HIS A O 1
ATOM 1660 N N . ALA A 1 219 ? -8.108 -1.020 0.575 1.00 96.75 219 ALA A N 1
ATOM 1661 C CA . ALA A 1 219 ? -7.541 -0.090 -0.384 1.00 96.75 219 ALA A CA 1
ATOM 1662 C C . ALA A 1 219 ? -7.583 1.361 0.103 1.00 96.75 219 ALA A C 1
ATOM 1664 O O . ALA A 1 219 ? -8.473 1.770 0.855 1.00 96.75 219 ALA A O 1
ATOM 1665 N N . VAL A 1 220 ? -6.640 2.161 -0.387 1.00 97.44 220 VAL A N 1
ATOM 1666 C CA . VAL A 1 220 ? -6.732 3.624 -0.400 1.00 97.44 220 VAL A CA 1
ATOM 1667 C C . VAL A 1 220 ? -7.108 4.068 -1.814 1.00 97.44 220 VAL A C 1
ATOM 1669 O O . VAL A 1 220 ? -6.492 3.617 -2.779 1.00 97.44 220 VAL A O 1
ATOM 1672 N N . ARG A 1 221 ? -8.125 4.922 -1.960 1.00 95.75 221 ARG A N 1
ATOM 1673 C CA . ARG A 1 221 ? -8.678 5.302 -3.268 1.00 95.75 221 ARG A CA 1
ATOM 1674 C C . ARG A 1 221 ? -8.652 6.799 -3.513 1.00 95.75 221 ARG A C 1
ATOM 1676 O O . ARG A 1 221 ? -8.816 7.578 -2.575 1.00 95.75 221 ARG A O 1
ATOM 1683 N N . ASN A 1 222 ? -8.555 7.151 -4.796 1.00 91.62 222 ASN A N 1
ATOM 1684 C CA . ASN A 1 222 ? -8.750 8.506 -5.310 1.00 91.62 222 ASN A CA 1
ATOM 1685 C C . ASN A 1 222 ? -7.797 9.506 -4.642 1.00 91.62 222 ASN A C 1
ATOM 1687 O O . ASN A 1 222 ? -8.216 10.476 -4.018 1.00 91.62 222 ASN A O 1
ATOM 1691 N N . ILE A 1 223 ? -6.506 9.202 -4.735 1.00 91.19 223 ILE A N 1
ATOM 1692 C CA . ILE A 1 223 ? -5.437 9.862 -3.987 1.00 91.19 223 ILE A CA 1
ATOM 1693 C C . ILE A 1 223 ? -4.442 10.515 -4.943 1.00 91.19 223 ILE A C 1
ATOM 1695 O O . ILE A 1 223 ? -3.990 9.896 -5.909 1.00 91.19 223 ILE A O 1
ATOM 1699 N N . SER A 1 224 ? -4.086 11.766 -4.681 1.00 91.44 224 SER A N 1
ATOM 1700 C CA . SER A 1 224 ? -3.240 12.560 -5.553 1.00 91.44 224 SER A CA 1
ATOM 1701 C C . SER A 1 224 ? -2.170 13.333 -4.785 1.00 91.44 224 SER A C 1
ATOM 1703 O O . SER A 1 224 ? -2.389 13.918 -3.730 1.00 91.44 224 SER A O 1
ATOM 1705 N N . TYR A 1 225 ? -0.959 13.331 -5.325 1.00 89.75 225 TYR A N 1
ATOM 1706 C CA . TYR A 1 225 ? 0.113 14.206 -4.873 1.00 89.75 225 TYR A CA 1
ATOM 1707 C C . TYR A 1 225 ? 0.914 14.649 -6.075 1.00 89.75 225 TYR A C 1
ATOM 1709 O O . TYR A 1 225 ? 1.732 13.900 -6.601 1.00 89.75 225 TYR A O 1
ATOM 1717 N N . ILE A 1 226 ? 0.660 15.876 -6.508 1.00 88.25 226 ILE A N 1
ATOM 1718 C CA . ILE A 1 226 ? 1.340 16.494 -7.637 1.00 88.25 226 ILE A CA 1
ATOM 1719 C C . ILE A 1 226 ? 2.305 17.529 -7.085 1.00 88.25 226 ILE A C 1
ATOM 1721 O O . ILE A 1 226 ? 1.895 18.541 -6.513 1.00 88.25 226 ILE A O 1
ATOM 1725 N N . ASN A 1 227 ? 3.594 17.274 -7.254 1.00 81.88 227 ASN A N 1
ATOM 1726 C CA . ASN A 1 227 ? 4.639 18.186 -6.835 1.00 81.88 227 ASN A CA 1
ATOM 1727 C C . ASN A 1 227 ? 5.629 18.447 -7.969 1.00 81.88 227 ASN A C 1
ATOM 1729 O O . ASN A 1 227 ? 5.741 17.677 -8.920 1.00 81.88 227 ASN A O 1
ATOM 1733 N N . SER A 1 228 ? 6.376 19.548 -7.865 1.00 76.50 228 SER A N 1
ATOM 1734 C CA . SER A 1 228 ? 7.450 19.829 -8.812 1.00 76.50 228 SER A CA 1
ATOM 1735 C C . SER A 1 228 ? 8.457 18.682 -8.810 1.00 76.50 228 SER A C 1
ATOM 1737 O O . SER A 1 228 ? 8.952 18.289 -7.756 1.00 76.50 228 SER A O 1
ATOM 1739 N N . LEU A 1 229 ? 8.854 18.223 -9.994 1.00 72.62 229 LEU A N 1
ATOM 1740 C CA . LEU A 1 229 ? 9.871 17.179 -10.162 1.00 72.62 229 LEU A CA 1
ATOM 1741 C C . LEU A 1 229 ? 11.276 17.619 -9.718 1.00 72.62 229 LEU A C 1
ATOM 1743 O O . LEU A 1 229 ? 12.187 16.808 -9.605 1.00 72.62 229 LEU A O 1
ATOM 1747 N N . THR A 1 230 ? 11.464 18.915 -9.460 1.00 68.69 230 THR A N 1
ATOM 1748 C CA . THR A 1 230 ? 12.686 19.462 -8.853 1.00 68.69 230 THR A CA 1
ATOM 1749 C C . THR A 1 230 ? 12.620 19.511 -7.328 1.00 68.69 230 THR A C 1
ATOM 1751 O O . THR A 1 230 ? 13.572 19.954 -6.685 1.00 68.69 230 THR A O 1
ATOM 1754 N N . SER A 1 231 ? 11.478 19.157 -6.737 1.00 70.50 231 SER A N 1
ATOM 1755 C CA . SER A 1 231 ? 11.365 19.007 -5.295 1.00 70.50 231 SER A CA 1
ATOM 1756 C C . SER A 1 231 ? 12.110 17.740 -4.878 1.00 70.50 231 SER A C 1
ATOM 1758 O O . SER A 1 231 ? 12.068 16.714 -5.550 1.00 70.50 231 SER A O 1
ATOM 1760 N N . ASN A 1 232 ? 12.817 17.801 -3.754 1.00 85.31 232 ASN A N 1
ATOM 1761 C CA . ASN A 1 232 ? 13.451 16.626 -3.165 1.00 85.31 232 ASN A CA 1
ATOM 1762 C C . ASN A 1 232 ? 12.397 15.832 -2.371 1.00 85.31 232 ASN A C 1
ATOM 1764 O O . ASN A 1 232 ? 12.524 15.693 -1.150 1.00 85.31 232 ASN A O 1
ATOM 1768 N N . GLN A 1 233 ? 11.298 15.447 -3.031 1.00 90.19 233 GLN A N 1
ATOM 1769 C CA . GLN A 1 233 ? 10.143 14.799 -2.413 1.00 90.19 233 GLN A CA 1
ATOM 1770 C C . GLN A 1 233 ? 9.667 13.597 -3.227 1.00 90.19 233 GLN A C 1
ATOM 1772 O O . GLN A 1 233 ? 9.515 13.690 -4.440 1.00 90.19 233 GLN A O 1
ATOM 1777 N N . ASP A 1 234 ? 9.410 12.493 -2.539 1.00 93.31 234 ASP A N 1
ATOM 1778 C CA . ASP A 1 234 ? 8.910 11.247 -3.108 1.00 93.31 234 ASP A CA 1
ATOM 1779 C C . ASP A 1 234 ? 7.387 11.159 -2.961 1.00 93.31 234 ASP A C 1
ATOM 1781 O O . ASP A 1 234 ? 6.804 11.668 -1.997 1.00 93.31 234 ASP A O 1
ATOM 1785 N N . ALA A 1 235 ? 6.746 10.502 -3.923 1.00 93.81 235 ALA A N 1
ATOM 1786 C CA . ALA A 1 235 ? 5.305 10.455 -4.094 1.00 93.81 235 ALA A CA 1
ATOM 1787 C C . ALA A 1 235 ? 4.762 9.019 -4.000 1.00 93.81 235 ALA A C 1
ATOM 1789 O O . ALA A 1 235 ? 5.214 8.115 -4.699 1.00 93.81 235 ALA A O 1
ATOM 1790 N N . GLY A 1 236 ? 3.772 8.836 -3.130 1.00 96.00 236 GLY A N 1
ATOM 1791 C CA . GLY A 1 236 ? 3.074 7.583 -2.850 1.00 96.00 236 GLY A CA 1
ATOM 1792 C C . GLY A 1 236 ? 2.159 7.754 -1.639 1.00 96.00 236 GLY A C 1
ATOM 1793 O O . GLY A 1 236 ? 2.105 8.841 -1.051 1.00 96.00 236 GLY A O 1
ATOM 1794 N N . ILE A 1 237 ? 1.490 6.686 -1.187 1.00 97.88 237 ILE A N 1
ATOM 1795 C CA . ILE A 1 237 ? 0.907 6.694 0.171 1.00 97.88 237 ILE A CA 1
ATOM 1796 C C . ILE A 1 237 ? 2.040 6.965 1.172 1.00 97.88 237 ILE A C 1
ATOM 1798 O O . ILE A 1 237 ? 1.980 7.883 1.991 1.00 97.88 237 ILE A O 1
ATOM 1802 N N . PHE A 1 238 ? 3.140 6.233 1.033 1.00 98.44 238 PHE A N 1
ATOM 1803 C CA . PHE A 1 238 ? 4.382 6.509 1.735 1.00 98.44 238 PHE A CA 1
ATOM 1804 C C . PHE A 1 238 ? 5.350 7.191 0.773 1.00 98.44 238 PHE A C 1
ATOM 1806 O O . PHE A 1 238 ? 5.636 6.669 -0.298 1.00 98.44 238 PHE A O 1
ATOM 1813 N N . GLY A 1 239 ? 5.867 8.356 1.152 1.00 96.62 239 GLY A N 1
ATOM 1814 C CA . GLY A 1 239 ? 6.925 9.025 0.406 1.00 96.62 239 GLY A CA 1
ATOM 1815 C C . GLY A 1 239 ? 8.188 8.182 0.468 1.00 96.62 239 GLY A C 1
ATOM 1816 O O . GLY A 1 239 ? 8.586 7.609 -0.538 1.00 96.62 239 GLY A O 1
ATOM 1817 N N . ILE A 1 240 ? 8.763 8.025 1.663 1.00 95.62 240 ILE A N 1
ATOM 1818 C CA . ILE A 1 240 ? 10.004 7.272 1.850 1.00 95.62 240 ILE A CA 1
ATOM 1819 C C . ILE A 1 240 ? 9.952 6.297 3.035 1.00 95.62 240 ILE A C 1
ATOM 1821 O O . ILE A 1 240 ? 9.590 6.667 4.154 1.00 95.62 240 ILE A O 1
ATOM 1825 N N . VAL A 1 241 ? 10.364 5.045 2.815 1.00 97.44 241 VAL A N 1
ATOM 1826 C CA . VAL A 1 241 ? 10.334 3.957 3.816 1.00 97.44 241 VAL A CA 1
ATOM 1827 C C . VAL A 1 241 ? 11.737 3.401 4.060 1.00 97.44 241 VAL A C 1
ATOM 1829 O O . VAL A 1 241 ? 12.540 3.286 3.137 1.00 97.44 241 VAL A O 1
ATOM 1832 N N . SER A 1 242 ? 12.082 3.041 5.298 1.00 93.12 242 SER A N 1
ATOM 1833 C CA . SER A 1 242 ? 13.413 2.483 5.586 1.00 93.12 242 SER A CA 1
ATOM 1834 C C . SER A 1 242 ? 13.477 1.644 6.862 1.00 93.12 242 SER A C 1
ATOM 1836 O O . SER A 1 242 ? 12.525 1.620 7.633 1.00 93.12 242 SER A O 1
ATOM 1838 N N . ARG A 1 243 ? 14.650 1.052 7.131 1.00 89.31 243 ARG A N 1
ATOM 1839 C CA . ARG A 1 243 ? 15.069 0.516 8.445 1.00 89.31 243 ARG A CA 1
ATOM 1840 C C . ARG A 1 243 ? 14.062 -0.454 9.074 1.00 89.31 243 ARG A C 1
ATOM 1842 O O . ARG A 1 243 ? 13.353 -0.103 10.009 1.00 89.31 243 ARG A O 1
ATOM 1849 N N . ASN A 1 244 ? 14.079 -1.702 8.611 1.00 91.88 244 ASN A N 1
ATOM 1850 C CA . ASN A 1 244 ? 13.280 -2.789 9.186 1.00 91.88 244 ASN A CA 1
ATOM 1851 C C . ASN A 1 244 ? 11.762 -2.537 9.139 1.00 91.88 244 ASN A C 1
ATOM 1853 O O . ASN A 1 244 ? 11.043 -2.911 10.060 1.00 91.88 244 ASN A O 1
ATOM 1857 N N . SER A 1 245 ? 11.293 -1.864 8.088 1.00 96.81 245 SER A N 1
ATOM 1858 C CA . SER A 1 245 ? 9.875 -1.551 7.913 1.00 96.81 245 SER A CA 1
ATOM 1859 C C . SER A 1 245 ? 9.153 -2.611 7.096 1.00 96.81 245 SER A C 1
ATOM 1861 O O . SER A 1 245 ? 9.756 -3.286 6.261 1.00 96.81 245 SER A O 1
ATOM 1863 N N . SER A 1 246 ? 7.839 -2.709 7.267 1.00 98.25 246 SER A N 1
ATOM 1864 C CA . SER A 1 246 ? 7.009 -3.538 6.394 1.00 98.25 246 SER A CA 1
ATOM 1865 C C . SER A 1 246 ? 5.731 -2.836 5.975 1.00 98.25 246 SER A C 1
ATOM 1867 O O . SER A 1 246 ? 5.090 -2.206 6.808 1.00 98.25 246 SER A O 1
ATOM 1869 N N . ILE A 1 247 ? 5.334 -2.990 4.713 1.00 98.88 247 ILE A N 1
ATOM 1870 C CA . ILE A 1 247 ? 4.002 -2.598 4.228 1.00 98.88 247 ILE A CA 1
ATOM 1871 C C . ILE A 1 247 ? 3.408 -3.799 3.504 1.00 98.88 247 ILE A C 1
ATOM 1873 O O . ILE A 1 247 ? 4.053 -4.348 2.609 1.00 98.88 247 ILE A O 1
ATOM 1877 N N . HIS A 1 248 ? 2.217 -4.229 3.906 1.00 98.69 248 HIS A N 1
ATOM 1878 C CA . HIS A 1 248 ? 1.582 -5.393 3.301 1.00 98.69 248 HIS A CA 1
ATOM 1879 C C . HIS A 1 248 ? 0.067 -5.353 3.334 1.00 98.69 248 HIS A C 1
ATOM 1881 O O . HIS A 1 248 ? -0.505 -4.562 4.075 1.00 98.69 248 HIS A O 1
ATOM 1887 N N . ASP A 1 249 ? -0.567 -6.222 2.542 1.00 98.00 249 ASP A N 1
ATOM 1888 C CA . ASP A 1 249 ? -2.028 -6.359 2.464 1.00 98.00 249 ASP A CA 1
ATOM 1889 C C . ASP A 1 249 ? -2.732 -5.021 2.180 1.00 98.00 249 ASP A C 1
ATOM 1891 O O . ASP A 1 249 ? -3.820 -4.761 2.694 1.00 98.00 249 ASP A O 1
ATOM 1895 N N . LEU A 1 250 ? -2.087 -4.164 1.377 1.00 98.75 250 LEU A N 1
ATOM 1896 C CA . LEU A 1 250 ? -2.531 -2.809 1.048 1.00 98.75 250 LEU A CA 1
ATOM 1897 C C . LEU A 1 250 ? -2.787 -2.646 -0.454 1.00 98.75 250 LEU A C 1
ATOM 1899 O O . LEU A 1 250 ? -1.908 -2.900 -1.281 1.00 98.75 250 LEU A O 1
ATOM 1903 N N . GLY A 1 251 ? -3.991 -2.191 -0.789 1.00 98.56 251 GLY A N 1
ATOM 1904 C CA . GLY A 1 251 ? -4.360 -1.769 -2.135 1.00 98.56 251 GLY A CA 1
ATOM 1905 C C . GLY A 1 251 ? -4.261 -0.255 -2.312 1.00 98.56 251 GLY A C 1
ATOM 1906 O O . GLY A 1 251 ? -4.490 0.509 -1.374 1.00 98.56 251 GLY A O 1
ATOM 1907 N N . VAL A 1 252 ? -3.983 0.192 -3.531 1.00 98.44 252 VAL A N 1
ATOM 1908 C CA . VAL A 1 252 ? -4.204 1.579 -3.952 1.00 98.44 252 VAL A CA 1
ATOM 1909 C C . VAL A 1 252 ? -4.928 1.607 -5.290 1.00 98.44 252 VAL A C 1
ATOM 1911 O O . VAL A 1 252 ? -4.599 0.840 -6.195 1.00 98.44 252 VAL A O 1
ATOM 1914 N N . GLU A 1 253 ? -5.927 2.472 -5.425 1.00 97.44 253 GLU A N 1
ATOM 1915 C CA . GLU A 1 253 ? -6.748 2.569 -6.633 1.00 97.44 253 GLU A CA 1
ATOM 1916 C C . GLU A 1 253 ? -6.936 4.028 -7.045 1.00 97.44 253 GLU A C 1
ATOM 1918 O O . GLU A 1 253 ? -7.164 4.894 -6.199 1.00 97.44 253 GLU A O 1
ATOM 1923 N N . ASN A 1 254 ? -6.891 4.290 -8.353 1.00 94.31 254 ASN A N 1
ATOM 1924 C CA . ASN A 1 254 ? -7.131 5.612 -8.935 1.00 94.31 254 ASN A CA 1
ATOM 1925 C C . ASN A 1 254 ? -6.192 6.678 -8.341 1.00 94.31 254 ASN A C 1
ATOM 1927 O O . ASN A 1 254 ? -6.646 7.652 -7.737 1.00 94.31 254 ASN A O 1
ATOM 1931 N N . PHE A 1 255 ? -4.880 6.469 -8.463 1.00 94.31 255 PHE A N 1
ATOM 1932 C CA . PHE A 1 255 ? -3.881 7.389 -7.914 1.00 94.31 255 PHE A CA 1
ATOM 1933 C C . PHE A 1 255 ? -3.205 8.246 -8.986 1.00 94.31 255 PHE A C 1
ATOM 1935 O O . PHE A 1 255 ? -2.991 7.793 -10.112 1.00 94.31 255 PHE A O 1
ATOM 1942 N N . HIS A 1 256 ? -2.794 9.458 -8.606 1.00 94.38 256 HIS A N 1
ATOM 1943 C CA . HIS A 1 256 ? -1.959 10.346 -9.423 1.00 94.38 256 HIS A CA 1
ATOM 1944 C C . HIS A 1 256 ? -0.805 10.891 -8.587 1.00 94.38 256 HIS A C 1
ATOM 1946 O O . HIS A 1 256 ? -0.988 11.778 -7.756 1.00 94.38 256 HIS A O 1
ATOM 1952 N N . PHE A 1 257 ? 0.408 10.410 -8.843 1.00 93.69 257 PHE A N 1
ATOM 1953 C CA . PHE A 1 257 ? 1.592 10.796 -8.082 1.00 93.69 257 PHE A CA 1
ATOM 1954 C C . PHE A 1 257 ? 2.688 11.391 -8.961 1.00 93.69 257 PHE A C 1
ATOM 1956 O O . PHE A 1 257 ? 3.160 10.752 -9.897 1.00 93.69 257 PHE A O 1
ATOM 1963 N N . GLU A 1 258 ? 3.124 12.607 -8.628 1.00 92.56 258 GLU A N 1
ATOM 1964 C CA . GLU A 1 258 ? 4.268 13.280 -9.241 1.00 92.56 258 GLU A CA 1
ATOM 1965 C C . GLU A 1 258 ? 5.305 13.667 -8.180 1.00 92.56 258 GLU A C 1
ATOM 1967 O O . GLU A 1 258 ? 5.012 14.433 -7.259 1.00 92.56 258 GLU A O 1
ATOM 1972 N N . GLY A 1 259 ? 6.525 13.146 -8.309 1.00 90.31 259 GLY A N 1
ATOM 1973 C CA . GLY A 1 259 ? 7.623 13.365 -7.363 1.00 90.31 259 GLY A CA 1
ATOM 1974 C C . GLY A 1 259 ? 8.969 12.895 -7.912 1.00 90.31 259 GLY A C 1
ATOM 1975 O O . GLY A 1 259 ? 9.071 12.522 -9.076 1.00 90.31 259 GLY A O 1
ATOM 1976 N N . LEU A 1 260 ? 10.019 12.915 -7.088 1.00 89.94 260 LEU A N 1
ATOM 1977 C CA . LEU A 1 260 ? 11.343 12.408 -7.459 1.00 89.94 260 LEU A CA 1
ATOM 1978 C C . LEU A 1 260 ? 11.278 10.899 -7.752 1.00 89.94 260 LEU A C 1
ATOM 1980 O O . LEU A 1 260 ? 11.451 10.492 -8.903 1.00 89.94 260 LEU A O 1
ATOM 1984 N N . GLY A 1 261 ? 10.965 10.093 -6.733 1.00 92.31 261 GLY A N 1
ATOM 1985 C CA . GLY A 1 261 ? 10.449 8.736 -6.888 1.00 92.31 261 GLY A CA 1
ATOM 1986 C C . GLY A 1 261 ? 8.933 8.714 -6.728 1.00 92.31 261 GLY A C 1
ATOM 1987 O O . GLY A 1 261 ? 8.407 9.279 -5.772 1.00 92.31 261 GLY A O 1
ATOM 1988 N N . ALA A 1 262 ? 8.225 8.073 -7.652 1.00 95.00 262 ALA A N 1
ATOM 1989 C CA . ALA A 1 262 ? 6.773 7.972 -7.651 1.00 95.00 262 ALA A CA 1
ATOM 1990 C C . ALA A 1 262 ? 6.328 6.509 -7.767 1.00 95.00 262 ALA A C 1
ATOM 1992 O O . ALA A 1 262 ? 6.745 5.792 -8.680 1.00 95.00 262 ALA A O 1
ATOM 1993 N N . GLY A 1 263 ? 5.459 6.076 -6.854 1.00 97.19 263 GLY A N 1
ATOM 1994 C CA . GLY A 1 263 ? 4.795 4.779 -6.921 1.00 97.19 263 GLY A CA 1
ATOM 1995 C C . GLY A 1 263 ? 3.528 4.737 -6.080 1.00 97.19 263 GLY A C 1
ATOM 1996 O O . GLY A 1 263 ? 3.418 5.458 -5.093 1.00 97.19 263 GLY A O 1
ATOM 1997 N N . GLY A 1 264 ? 2.557 3.909 -6.473 1.00 97.56 264 GLY A N 1
ATOM 1998 C CA . GLY A 1 264 ? 1.239 3.891 -5.832 1.00 97.56 264 GLY A CA 1
ATOM 1999 C C . GLY A 1 264 ? 1.288 3.661 -4.314 1.00 97.56 264 GLY A C 1
ATOM 2000 O O . GLY A 1 264 ? 0.565 4.306 -3.558 1.00 97.56 264 GLY A O 1
ATOM 2001 N N . ILE A 1 265 ? 2.169 2.774 -3.847 1.00 98.62 265 ILE A N 1
ATOM 2002 C CA . ILE A 1 265 ? 2.318 2.445 -2.424 1.00 98.62 265 ILE A CA 1
ATOM 2003 C C . ILE A 1 265 ? 3.465 3.242 -1.802 1.00 98.62 265 ILE A C 1
ATOM 2005 O O . ILE A 1 265 ? 3.269 3.907 -0.783 1.00 98.62 265 ILE A O 1
ATOM 2009 N N . VAL A 1 266 ? 4.657 3.173 -2.405 1.00 98.56 266 VAL A N 1
ATOM 2010 C CA . VAL A 1 266 ? 5.872 3.810 -1.880 1.00 98.56 266 VAL A CA 1
ATOM 2011 C C . VAL A 1 266 ? 6.596 4.588 -2.974 1.00 98.56 266 VAL A C 1
ATOM 2013 O O . VAL A 1 266 ? 6.940 4.012 -4.003 1.00 98.56 266 VAL A O 1
ATOM 2016 N N . GLY A 1 267 ? 6.904 5.862 -2.734 1.00 96.75 267 GLY A N 1
ATOM 2017 C CA . GLY A 1 267 ? 7.705 6.678 -3.651 1.00 96.75 267 GLY A CA 1
ATOM 2018 C C . GLY A 1 267 ? 9.185 6.294 -3.657 1.00 96.75 267 GLY A C 1
ATOM 2019 O O . GLY A 1 267 ? 9.783 6.139 -4.719 1.00 96.75 267 GLY A O 1
ATOM 2020 N N . ALA A 1 268 ? 9.767 6.061 -2.481 1.00 95.25 268 ALA A N 1
ATOM 2021 C CA . ALA A 1 268 ? 11.127 5.571 -2.330 1.00 95.25 268 ALA A CA 1
ATOM 2022 C C . ALA A 1 268 ? 11.326 4.657 -1.110 1.00 95.25 268 ALA A C 1
ATOM 2024 O O . ALA A 1 268 ? 10.673 4.781 -0.075 1.00 95.25 268 ALA A O 1
ATOM 2025 N N . ALA A 1 269 ? 12.280 3.736 -1.192 1.00 95.06 269 ALA A N 1
ATOM 2026 C CA . ALA A 1 269 ? 12.628 2.854 -0.087 1.00 95.06 269 ALA A CA 1
ATOM 2027 C C . ALA A 1 269 ? 14.135 2.734 0.086 1.00 95.06 269 ALA A C 1
ATOM 2029 O O . ALA A 1 269 ? 14.894 2.825 -0.879 1.00 95.06 269 ALA A O 1
ATOM 2030 N N . SER A 1 270 ? 14.575 2.487 1.322 1.00 87.56 270 SER A N 1
ATOM 2031 C CA . SER A 1 270 ? 15.994 2.289 1.582 1.00 87.56 270 SER A CA 1
ATOM 2032 C C . SER A 1 270 ? 16.367 1.225 2.616 1.00 87.56 270 SER A C 1
ATOM 2034 O O . SER A 1 270 ? 15.741 1.078 3.672 1.00 87.56 270 SER A O 1
ATOM 2036 N N . GLY A 1 271 ? 17.448 0.504 2.310 1.00 77.25 271 GLY A N 1
ATOM 2037 C CA . GLY A 1 271 ? 18.077 -0.516 3.150 1.00 77.25 271 GLY A CA 1
ATOM 2038 C C . GLY A 1 271 ? 19.448 -0.066 3.663 1.00 77.25 271 GLY A C 1
ATOM 2039 O O . GLY A 1 271 ? 20.468 -0.529 3.174 1.00 77.25 271 GLY A O 1
ATOM 2040 N N . TRP A 1 272 ? 19.507 0.841 4.644 1.00 79.50 272 TRP A N 1
ATOM 2041 C CA . TRP A 1 272 ? 20.775 1.432 5.135 1.00 79.50 272 TRP A CA 1
ATOM 2042 C C . TRP A 1 272 ? 21.436 0.705 6.306 1.00 79.50 272 TRP A C 1
ATOM 2044 O O . TRP A 1 272 ? 22.454 1.164 6.820 1.00 79.50 272 TRP A O 1
ATOM 2054 N N . THR A 1 273 ? 20.832 -0.355 6.833 1.00 81.19 273 THR A N 1
ATOM 2055 C CA . THR A 1 273 ? 21.306 -0.953 8.084 1.00 81.19 273 THR A CA 1
ATOM 2056 C C . THR A 1 273 ? 21.474 -2.451 7.932 1.00 81.19 273 THR A C 1
ATOM 2058 O O . THR A 1 273 ? 20.501 -3.170 7.714 1.00 81.19 273 THR A O 1
ATOM 2061 N N . THR A 1 274 ? 22.717 -2.906 8.084 1.00 85.94 274 THR A N 1
ATOM 2062 C CA . THR A 1 274 ? 23.092 -4.319 8.057 1.00 85.94 274 THR A CA 1
ATOM 2063 C C . THR A 1 274 ? 22.194 -5.163 8.950 1.00 85.94 274 THR A C 1
ATOM 2065 O O . THR A 1 274 ? 21.976 -4.840 10.117 1.00 85.94 274 THR A O 1
ATOM 2068 N N . GLY A 1 275 ? 21.679 -6.257 8.388 1.00 85.06 275 GLY A N 1
ATOM 2069 C CA . GLY A 1 275 ? 20.805 -7.198 9.087 1.00 85.06 275 GLY A CA 1
ATOM 2070 C C . GLY A 1 275 ? 19.352 -6.739 9.241 1.00 85.06 275 GLY A C 1
ATOM 2071 O O . GLY A 1 275 ? 18.546 -7.498 9.771 1.00 85.06 275 GLY A O 1
ATOM 2072 N N . MET A 1 276 ? 18.991 -5.538 8.776 1.00 91.25 276 MET A N 1
ATOM 2073 C CA . MET A 1 276 ? 17.597 -5.094 8.714 1.00 91.25 276 MET A CA 1
ATOM 2074 C C . MET A 1 276 ? 17.000 -5.374 7.342 1.00 91.25 276 MET A C 1
ATOM 2076 O O . MET A 1 276 ? 17.677 -5.231 6.325 1.00 91.25 276 MET A O 1
ATOM 2080 N N . THR A 1 277 ? 15.712 -5.712 7.316 1.00 93.25 277 THR A N 1
ATOM 2081 C CA . THR A 1 277 ? 14.979 -5.989 6.078 1.00 93.25 277 THR A CA 1
ATOM 2082 C C . THR A 1 277 ? 13.758 -5.095 5.979 1.00 93.25 277 THR A C 1
ATOM 2084 O O . THR A 1 277 ? 12.894 -5.129 6.849 1.00 93.25 277 THR A O 1
ATOM 2087 N N . THR A 1 278 ? 13.682 -4.310 4.911 1.00 95.62 278 THR A N 1
ATOM 2088 C CA . THR A 1 278 ? 12.473 -3.581 4.538 1.00 95.62 278 THR A CA 1
ATOM 2089 C C . THR A 1 278 ? 11.700 -4.418 3.518 1.00 95.62 278 THR A C 1
ATOM 2091 O O . THR A 1 278 ? 12.250 -4.770 2.472 1.00 95.62 278 THR A O 1
ATOM 2094 N N . ARG A 1 279 ? 10.446 -4.765 3.824 1.00 96.75 279 ARG A N 1
ATOM 2095 C CA . ARG A 1 279 ? 9.652 -5.720 3.031 1.00 96.75 279 ARG A CA 1
ATOM 2096 C C . ARG A 1 279 ? 8.317 -5.133 2.587 1.00 96.75 279 ARG A C 1
ATOM 2098 O O . ARG A 1 279 ? 7.574 -4.579 3.395 1.00 96.75 279 ARG A O 1
ATOM 2105 N N . PHE A 1 280 ? 7.985 -5.334 1.322 1.00 98.62 280 PHE A N 1
ATOM 2106 C CA . PHE A 1 280 ? 6.713 -4.954 0.723 1.00 98.62 280 PHE A CA 1
ATOM 2107 C C . PHE A 1 280 ? 6.061 -6.195 0.140 1.00 98.62 280 PHE A C 1
ATOM 2109 O O . PHE A 1 280 ? 6.680 -6.864 -0.685 1.00 98.62 280 PHE A O 1
ATOM 2116 N N . TYR A 1 281 ? 4.863 -6.554 0.596 1.00 98.69 281 TYR A N 1
ATOM 2117 C CA . TYR A 1 281 ? 4.291 -7.827 0.171 1.00 98.69 281 TYR A CA 1
ATOM 2118 C C . TYR A 1 281 ? 2.772 -7.875 0.168 1.00 98.69 281 TYR A C 1
ATOM 2120 O O . TYR A 1 281 ? 2.135 -7.256 1.008 1.00 98.69 281 TYR A O 1
ATOM 2128 N N . ARG A 1 282 ? 2.176 -8.626 -0.766 1.00 98.62 282 ARG A N 1
ATOM 2129 C CA . ARG A 1 282 ? 0.709 -8.695 -0.920 1.00 98.62 282 ARG A CA 1
ATOM 2130 C C . ARG A 1 282 ? 0.069 -7.311 -1.069 1.00 98.62 282 ARG A C 1
ATOM 2132 O O . ARG A 1 282 ? -0.960 -7.020 -0.464 1.00 98.62 282 ARG A O 1
ATOM 2139 N N . CYS A 1 283 ? 0.693 -6.454 -1.870 1.00 98.88 283 CYS A N 1
ATOM 2140 C CA . CYS A 1 283 ? 0.170 -5.131 -2.195 1.00 98.88 283 CYS A CA 1
ATOM 2141 C C . CYS A 1 283 ? -0.315 -5.079 -3.642 1.00 98.88 283 CYS A C 1
ATOM 2143 O O . CYS A 1 283 ? 0.185 -5.811 -4.500 1.00 98.88 283 CYS A O 1
ATOM 2145 N N . TYR A 1 284 ? -1.236 -4.166 -3.939 1.00 98.81 284 TYR A N 1
ATOM 2146 C CA . TYR A 1 284 ? -1.613 -3.908 -5.323 1.00 98.81 284 TYR A CA 1
ATOM 2147 C C . TYR A 1 284 ? -1.825 -2.439 -5.645 1.00 98.81 284 TYR A C 1
ATOM 2149 O O . TYR A 1 284 ? -2.122 -1.639 -4.764 1.00 98.81 284 TYR A O 1
ATOM 2157 N N . ALA A 1 285 ? -1.716 -2.116 -6.932 1.00 98.62 285 ALA A N 1
ATOM 2158 C CA . ALA A 1 285 ? -1.969 -0.788 -7.468 1.00 98.62 285 ALA A CA 1
ATOM 2159 C C . ALA A 1 285 ? -2.828 -0.857 -8.743 1.00 98.62 285 ALA A C 1
ATOM 2161 O O . ALA A 1 285 ? -2.448 -1.523 -9.708 1.00 98.62 285 ALA A O 1
ATOM 2162 N N . LEU A 1 286 ? -3.971 -0.166 -8.769 1.00 98.00 286 LEU A N 1
ATOM 2163 C CA . LEU A 1 286 ? -4.883 -0.123 -9.918 1.00 98.00 286 LEU A CA 1
ATOM 2164 C C . LEU A 1 286 ? -5.104 1.299 -10.429 1.00 98.00 286 LEU A C 1
ATOM 2166 O O . LEU A 1 286 ? -5.225 2.234 -9.639 1.00 98.00 286 LEU A O 1
ATOM 2170 N N . ASN A 1 287 ? -5.236 1.434 -11.752 1.00 96.19 287 ASN A N 1
ATOM 2171 C CA . ASN A 1 287 ? -5.636 2.676 -12.429 1.00 96.19 287 ASN A CA 1
ATOM 2172 C C . ASN A 1 287 ? -4.772 3.871 -12.011 1.00 96.19 287 ASN A C 1
ATOM 2174 O O . ASN A 1 287 ? -5.260 4.892 -11.531 1.00 96.19 287 ASN A O 1
ATOM 2178 N N . GLY A 1 288 ? -3.465 3.686 -12.123 1.00 95.00 288 GLY A N 1
ATOM 2179 C CA . GLY A 1 288 ? -2.475 4.591 -11.569 1.00 95.00 288 GLY A CA 1
ATOM 2180 C C . GLY A 1 288 ? -1.781 5.449 -12.605 1.00 95.00 288 GLY A C 1
ATOM 2181 O O . GLY A 1 288 ? -1.477 4.983 -13.704 1.00 95.00 288 GLY A O 1
ATOM 2182 N N . TYR A 1 289 ? -1.419 6.660 -12.206 1.00 95.69 289 TYR A N 1
ATOM 2183 C CA . TYR A 1 289 ? -0.470 7.498 -12.918 1.00 95.69 289 TYR A CA 1
ATOM 2184 C C . TYR A 1 289 ? 0.686 7.873 -11.989 1.00 95.69 289 TYR A C 1
ATOM 2186 O O . TYR A 1 289 ? 0.467 8.436 -10.915 1.00 95.69 289 TYR A O 1
ATOM 2194 N N . ALA A 1 290 ? 1.918 7.564 -12.397 1.00 95.44 290 ALA A N 1
ATOM 2195 C CA . ALA A 1 290 ? 3.126 7.992 -11.698 1.00 95.44 290 ALA A CA 1
ATOM 2196 C C . ALA A 1 290 ? 4.054 8.749 -12.647 1.00 95.44 290 ALA A C 1
ATOM 2198 O O . ALA A 1 290 ? 4.343 8.283 -13.751 1.00 95.44 290 ALA A O 1
ATOM 2199 N N . LYS A 1 291 ? 4.563 9.891 -12.187 1.00 93.38 291 LYS A N 1
ATOM 2200 C CA . LYS A 1 291 ? 5.497 10.728 -12.932 1.00 93.38 291 LYS A CA 1
ATOM 2201 C C . LYS A 1 291 ? 6.663 11.180 -12.066 1.00 93.38 291 LYS A C 1
ATOM 2203 O O . LYS A 1 291 ? 6.475 11.650 -10.950 1.00 93.38 291 LYS A O 1
ATOM 2208 N N . GLY A 1 292 ? 7.877 11.056 -12.585 1.00 90.62 292 GLY A N 1
ATOM 2209 C CA . GLY A 1 292 ? 9.072 11.382 -11.814 1.00 90.62 292 GLY A CA 1
ATOM 2210 C C . GLY A 1 292 ? 10.373 11.084 -12.528 1.00 90.62 292 GLY A C 1
ATOM 2211 O O . GLY A 1 292 ? 10.376 10.772 -13.716 1.00 90.62 292 GLY A O 1
ATOM 2212 N N . ALA A 1 293 ? 11.481 11.146 -11.792 1.00 88.94 293 ALA A N 1
ATOM 2213 C CA . ALA A 1 293 ? 12.731 10.542 -12.252 1.00 88.94 293 ALA A CA 1
ATOM 2214 C C . ALA A 1 293 ? 12.596 9.012 -12.265 1.00 88.94 293 ALA A C 1
ATOM 2216 O O . ALA A 1 293 ? 13.065 8.337 -13.175 1.00 88.94 293 ALA A O 1
ATOM 2217 N N . ASN A 1 294 ? 11.870 8.476 -11.288 1.00 91.62 294 ASN A N 1
ATOM 2218 C CA . ASN A 1 294 ? 11.627 7.056 -11.108 1.00 91.62 294 ASN A CA 1
ATOM 2219 C C . ASN A 1 294 ? 10.113 6.840 -10.958 1.00 91.62 294 ASN A C 1
ATOM 2221 O O . ASN A 1 294 ? 9.517 7.376 -10.026 1.00 91.62 294 ASN A O 1
ATOM 2225 N N . ALA A 1 295 ? 9.482 6.096 -11.870 1.00 95.00 295 ALA A N 1
ATOM 2226 C CA . ALA A 1 295 ? 8.026 5.904 -11.897 1.00 95.00 295 ALA A CA 1
ATOM 2227 C C . ALA A 1 295 ? 7.649 4.414 -11.917 1.00 95.00 295 ALA A C 1
ATOM 2229 O O . ALA A 1 295 ? 7.766 3.741 -12.942 1.00 95.00 295 ALA A O 1
ATOM 2230 N N . GLY A 1 296 ? 7.214 3.872 -10.780 1.00 96.94 296 GLY A N 1
ATOM 2231 C CA . GLY A 1 296 ? 6.801 2.472 -10.670 1.00 96.94 296 GLY A CA 1
ATOM 2232 C C . GLY A 1 296 ? 5.319 2.312 -10.365 1.00 96.94 296 GLY A C 1
ATOM 2233 O O . GLY A 1 296 ? 4.726 3.166 -9.714 1.00 96.94 296 GLY A O 1
ATOM 2234 N N . GLY A 1 297 ? 4.711 1.209 -10.804 1.00 97.88 297 GLY A N 1
ATOM 2235 C CA . GLY A 1 297 ? 3.287 0.964 -10.550 1.00 97.88 297 GLY A CA 1
ATOM 2236 C C . GLY A 1 297 ? 2.953 0.906 -9.059 1.00 97.88 297 GLY A C 1
ATOM 2237 O O . GLY A 1 297 ? 2.063 1.613 -8.588 1.00 97.88 297 GLY A O 1
ATOM 2238 N N . CYS A 1 298 ? 3.724 0.135 -8.291 1.00 98.44 298 CYS A N 1
ATOM 2239 C CA . CYS A 1 298 ? 3.582 0.058 -6.836 1.00 98.44 298 CYS A CA 1
ATOM 2240 C C . CYS A 1 298 ? 4.673 0.851 -6.106 1.00 98.44 298 CYS A C 1
ATOM 2242 O O . CYS A 1 298 ? 4.392 1.487 -5.088 1.00 98.44 298 CYS A O 1
ATOM 2244 N N . PHE A 1 299 ? 5.911 0.809 -6.606 1.00 98.19 299 PHE A N 1
ATOM 2245 C CA . PHE A 1 299 ? 7.082 1.310 -5.889 1.00 98.19 299 PHE A CA 1
ATOM 2246 C C . PHE A 1 299 ? 7.990 2.148 -6.798 1.00 98.19 299 PHE A C 1
ATOM 2248 O O . PHE A 1 299 ? 8.393 1.690 -7.864 1.00 98.19 299 PHE A O 1
ATOM 2255 N N . GLY A 1 300 ? 8.346 3.361 -6.382 1.00 95.62 300 GLY A N 1
ATOM 2256 C CA . GLY A 1 300 ? 9.274 4.218 -7.119 1.00 95.62 300 GLY A CA 1
ATOM 2257 C C . GLY A 1 300 ? 10.724 3.748 -6.964 1.00 95.62 300 GLY A C 1
ATOM 2258 O O . GLY A 1 300 ? 11.081 2.683 -7.469 1.00 95.62 300 GLY A O 1
ATOM 2259 N N . TYR A 1 301 ? 11.573 4.546 -6.318 1.00 92.44 301 TYR A N 1
ATOM 2260 C CA . TYR A 1 301 ? 13.023 4.326 -6.222 1.00 92.44 301 TYR A CA 1
ATOM 2261 C C . TYR A 1 301 ? 13.421 3.490 -4.994 1.00 92.44 301 TYR A C 1
ATOM 2263 O O . TYR A 1 301 ? 13.200 3.900 -3.856 1.00 92.44 301 TYR A O 1
ATOM 2271 N N . LEU A 1 302 ? 14.059 2.335 -5.186 1.00 92.88 302 LEU A N 1
ATOM 2272 C CA . LEU A 1 302 ? 14.475 1.450 -4.095 1.00 92.88 302 LEU A CA 1
ATOM 2273 C C . LEU A 1 302 ? 15.996 1.310 -4.043 1.00 92.88 302 LEU A C 1
ATOM 2275 O O . LEU A 1 302 ? 16.613 0.848 -4.998 1.00 92.88 302 LEU A O 1
ATOM 2279 N N . HIS A 1 303 ? 16.598 1.646 -2.899 1.00 89.94 303 HIS A N 1
ATOM 2280 C CA . HIS A 1 303 ? 18.050 1.621 -2.720 1.00 89.94 303 HIS A CA 1
ATOM 2281 C C . HIS A 1 303 ? 18.505 0.865 -1.470 1.00 89.94 303 HIS A C 1
ATOM 2283 O O . HIS A 1 303 ? 18.293 1.286 -0.332 1.00 89.94 303 HIS A O 1
ATOM 2289 N N . SER A 1 304 ? 19.188 -0.249 -1.675 1.00 88.88 304 SER A N 1
ATOM 2290 C CA . SER A 1 304 ? 19.755 -1.098 -0.635 1.00 88.88 304 SER A CA 1
ATOM 2291 C C . SER A 1 304 ? 21.256 -0.818 -0.497 1.00 88.88 304 SER A C 1
ATOM 2293 O O . SER A 1 304 ? 22.049 -1.187 -1.357 1.00 88.88 304 SER A O 1
ATOM 2295 N N . ASP A 1 305 ? 21.678 -0.175 0.591 1.00 84.19 305 ASP A N 1
ATOM 2296 C CA . ASP A 1 305 ? 23.103 0.076 0.840 1.00 84.19 305 ASP A CA 1
ATOM 2297 C C . ASP A 1 305 ? 23.751 -1.091 1.601 1.00 84.19 305 ASP A C 1
ATOM 2299 O O . ASP A 1 305 ? 24.666 -1.746 1.115 1.00 84.19 305 ASP A O 1
ATOM 2303 N N . THR A 1 306 ? 23.230 -1.413 2.786 1.00 85.50 306 THR A N 1
ATOM 2304 C CA . THR A 1 306 ? 23.745 -2.514 3.624 1.00 85.50 306 THR A CA 1
ATOM 2305 C C . THR A 1 306 ? 22.660 -3.401 4.231 1.00 85.50 306 THR A C 1
ATOM 2307 O O . THR A 1 306 ? 22.974 -4.461 4.768 1.00 85.50 306 THR A O 1
ATOM 2310 N N . GLY A 1 307 ? 21.401 -2.967 4.187 1.00 88.62 307 GLY A N 1
ATOM 2311 C CA . GLY A 1 307 ? 20.221 -3.735 4.581 1.00 88.62 307 GLY A CA 1
ATOM 2312 C C . GLY A 1 307 ? 19.417 -4.181 3.364 1.00 88.62 307 GLY A C 1
ATOM 2313 O O . GLY A 1 307 ? 19.738 -3.812 2.243 1.00 88.62 307 GLY A O 1
ATOM 2314 N N . ASN A 1 308 ? 18.353 -4.940 3.587 1.00 91.56 308 ASN A N 1
ATOM 2315 C CA . ASN A 1 308 ? 17.667 -5.686 2.532 1.00 91.56 308 ASN A CA 1
ATOM 2316 C C . ASN A 1 308 ? 16.374 -5.009 2.073 1.00 91.56 308 ASN A C 1
ATOM 2318 O O . ASN A 1 308 ? 15.675 -4.388 2.880 1.00 91.56 308 ASN A O 1
ATOM 2322 N N . LEU A 1 309 ? 16.026 -5.199 0.802 1.00 93.62 309 LEU A N 1
ATOM 2323 C CA . LEU A 1 309 ? 14.783 -4.769 0.169 1.00 93.62 309 LEU A CA 1
ATOM 2324 C C . LEU A 1 309 ? 14.118 -5.940 -0.550 1.00 93.62 309 LEU A C 1
ATOM 2326 O O . LEU A 1 309 ? 14.704 -6.563 -1.434 1.00 93.62 309 LEU A O 1
ATOM 2330 N N . GLN A 1 310 ? 12.885 -6.238 -0.158 1.00 95.69 310 GLN A N 1
ATOM 2331 C CA . GLN A 1 310 ? 12.162 -7.422 -0.615 1.00 95.69 310 GLN A CA 1
ATOM 2332 C C . GLN A 1 310 ? 10.764 -7.022 -1.077 1.00 95.69 310 GLN A C 1
ATOM 2334 O O . GLN A 1 310 ? 10.005 -6.451 -0.294 1.00 95.69 310 GLN A O 1
ATOM 2339 N N . ILE A 1 311 ? 10.440 -7.316 -2.336 1.00 98.25 311 ILE A N 1
ATOM 2340 C CA . ILE A 1 311 ? 9.111 -7.133 -2.924 1.00 98.25 311 ILE A CA 1
ATOM 2341 C C . ILE A 1 311 ? 8.557 -8.507 -3.276 1.00 98.25 311 ILE A C 1
ATOM 2343 O O . ILE A 1 311 ? 9.180 -9.252 -4.037 1.00 98.25 311 ILE A O 1
ATOM 2347 N N . GLU A 1 312 ? 7.393 -8.845 -2.731 1.00 98.38 312 GLU A N 1
ATOM 2348 C CA . GLU A 1 312 ? 6.791 -10.161 -2.926 1.00 98.38 312 GLU A CA 1
ATOM 2349 C C . GLU A 1 312 ? 5.294 -10.085 -3.164 1.00 98.38 312 GLU A C 1
ATOM 2351 O O . GLU A 1 312 ? 4.587 -9.288 -2.557 1.00 98.38 312 GLU A O 1
ATOM 2356 N N . ASP A 1 313 ? 4.788 -10.960 -4.017 1.00 98.69 313 ASP A N 1
ATOM 2357 C CA . ASP A 1 313 ? 3.355 -11.179 -4.170 1.00 98.69 313 ASP A CA 1
ATOM 2358 C C . ASP A 1 313 ? 2.560 -9.889 -4.449 1.00 98.69 313 ASP A C 1
ATOM 2360 O O . ASP A 1 313 ? 1.519 -9.638 -3.848 1.00 98.69 313 ASP A O 1
ATOM 2364 N N . CYS A 1 314 ? 3.084 -9.006 -5.299 1.00 98.88 314 CYS A N 1
ATOM 2365 C CA . CYS A 1 314 ? 2.456 -7.719 -5.595 1.00 98.88 314 CYS A CA 1
ATOM 2366 C C . CYS A 1 314 ? 1.948 -7.663 -7.032 1.00 98.88 314 CYS A C 1
ATOM 2368 O O . CYS A 1 314 ? 2.537 -8.265 -7.930 1.00 98.88 314 CYS A O 1
ATOM 2370 N N . TYR A 1 315 ? 0.888 -6.896 -7.284 1.00 98.81 315 TYR A N 1
ATOM 2371 C CA . TYR A 1 315 ? 0.428 -6.706 -8.656 1.00 98.81 315 TYR A CA 1
ATOM 2372 C C . TYR A 1 315 ? 0.014 -5.287 -9.004 1.00 98.81 315 TYR A C 1
ATOM 2374 O O . TYR A 1 315 ? -0.405 -4.509 -8.152 1.00 98.81 315 TYR A O 1
ATOM 2382 N N . CYS A 1 316 ? 0.127 -4.951 -10.284 1.00 98.56 316 CYS A N 1
ATOM 2383 C CA . CYS A 1 316 ? -0.303 -3.662 -10.797 1.00 98.56 316 CYS A CA 1
ATOM 2384 C C . CYS A 1 316 ? -1.075 -3.817 -12.107 1.00 98.56 316 CYS A C 1
ATOM 2386 O O . CYS A 1 316 ? -0.682 -4.611 -12.960 1.00 98.56 316 CYS A O 1
ATOM 2388 N N . ALA A 1 317 ? -2.155 -3.062 -12.301 1.00 97.94 317 ALA A N 1
ATOM 2389 C CA . ALA A 1 317 ? -2.878 -3.037 -13.571 1.00 97.94 317 ALA A CA 1
ATOM 2390 C C . ALA A 1 317 ? -3.464 -1.657 -13.875 1.00 97.94 317 ALA A C 1
ATOM 2392 O O . ALA A 1 317 ? -3.812 -0.900 -12.972 1.00 97.94 317 ALA A O 1
ATOM 2393 N N . GLY A 1 318 ? -3.569 -1.314 -15.160 1.00 96.69 318 GLY A N 1
ATOM 2394 C CA . GLY A 1 318 ? -4.067 0.004 -15.563 1.00 96.69 318 GLY A CA 1
ATOM 2395 C C . GLY A 1 318 ? -3.096 1.138 -15.231 1.00 96.69 318 GLY A C 1
ATOM 2396 O O . GLY A 1 318 ? -3.527 2.239 -14.912 1.00 96.69 318 GLY A O 1
ATOM 2397 N N . PHE A 1 319 ? -1.789 0.870 -15.247 1.00 96.88 319 PHE A N 1
ATOM 2398 C CA . PHE A 1 319 ? -0.772 1.832 -14.822 1.00 96.88 319 PHE A CA 1
ATOM 2399 C C . PHE A 1 319 ? -0.106 2.573 -15.981 1.00 96.88 319 PHE A C 1
ATOM 2401 O O . PHE A 1 319 ? 0.302 1.961 -16.969 1.00 96.88 319 PHE A O 1
ATOM 2408 N N . THR A 1 320 ? 0.066 3.883 -15.820 1.00 97.44 320 THR A N 1
ATOM 2409 C CA . THR A 1 320 ? 0.885 4.730 -16.689 1.00 97.44 320 THR A CA 1
ATOM 2410 C C . THR A 1 320 ? 2.070 5.296 -15.911 1.00 97.44 320 THR A C 1
ATOM 2412 O O . THR A 1 320 ? 1.881 6.023 -14.937 1.00 97.44 320 THR A O 1
ATOM 2415 N N . GLY A 1 321 ? 3.286 4.988 -16.365 1.00 96.25 321 GLY A N 1
ATOM 2416 C CA . GLY A 1 321 ? 4.527 5.553 -15.832 1.00 96.25 321 GLY A CA 1
ATOM 2417 C C . GLY A 1 321 ? 5.157 6.534 -16.819 1.00 96.25 321 GLY A C 1
ATOM 2418 O O . GLY A 1 321 ? 5.505 6.134 -17.932 1.00 96.25 321 GLY A O 1
ATOM 2419 N N . GLU A 1 322 ? 5.325 7.795 -16.415 1.00 94.25 322 GLU A N 1
ATOM 2420 C CA . GLU A 1 322 ? 5.987 8.841 -17.205 1.00 94.25 322 GLU A CA 1
ATOM 2421 C C . GLU A 1 322 ? 7.285 9.295 -16.532 1.00 94.25 322 GLU A C 1
ATOM 2423 O O . GLU A 1 322 ? 7.284 9.989 -15.514 1.00 94.25 322 GLU A O 1
ATOM 2428 N N . VAL A 1 323 ? 8.419 8.952 -17.132 1.00 91.56 323 VAL A N 1
ATOM 2429 C CA . VAL A 1 323 ? 9.721 9.386 -16.631 1.00 91.56 323 VAL A CA 1
ATOM 2430 C C . VAL A 1 323 ? 10.120 10.708 -17.269 1.00 91.56 323 VAL A C 1
ATOM 2432 O O . VAL A 1 323 ? 10.299 10.810 -18.489 1.00 91.56 323 VAL A O 1
ATOM 2435 N N . VAL A 1 324 ? 10.295 11.722 -16.424 1.00 85.62 324 VAL A N 1
ATOM 2436 C CA . VAL A 1 324 ? 10.658 13.079 -16.822 1.00 85.62 324 VAL A CA 1
ATOM 2437 C C . VAL A 1 324 ? 11.931 13.478 -16.091 1.00 85.62 324 VAL A C 1
ATOM 2439 O O . VAL A 1 324 ? 11.947 13.660 -14.879 1.00 85.62 324 VAL A O 1
ATOM 2442 N N . TYR A 1 325 ? 12.998 13.589 -16.879 1.00 73.44 325 TYR A N 1
ATOM 2443 C CA . TYR A 1 325 ? 14.380 13.848 -16.483 1.00 73.44 325 TYR A CA 1
ATOM 2444 C C . TYR A 1 325 ? 14.597 14.613 -15.161 1.00 73.44 325 TYR A C 1
ATOM 2446 O O . TYR A 1 325 ? 14.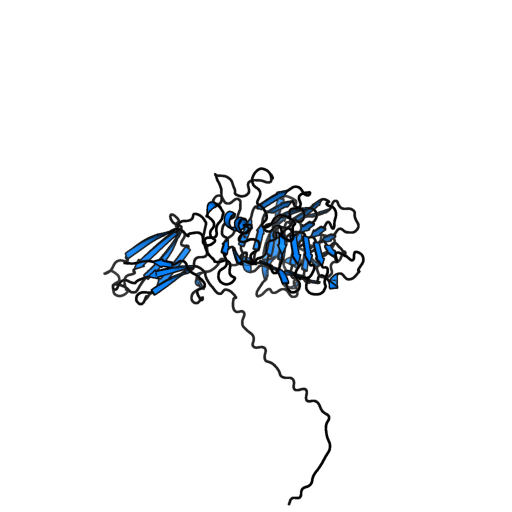317 15.810 -15.056 1.00 73.44 325 TYR A O 1
ATOM 2454 N N . SER A 1 326 ? 15.282 13.952 -14.225 1.00 58.53 326 SER A N 1
ATOM 2455 C CA . SER A 1 326 ? 16.194 14.601 -13.278 1.00 58.53 326 SER A CA 1
ATOM 2456 C C . SER A 1 326 ? 17.537 13.845 -13.284 1.00 58.53 326 SER A C 1
ATOM 2458 O O . SER A 1 326 ? 17.626 12.714 -13.761 1.00 58.53 326 SER A O 1
ATOM 2460 N N . ASN A 1 327 ? 18.634 14.488 -12.884 1.00 55.44 327 ASN A N 1
ATOM 2461 C CA . ASN A 1 327 ? 19.987 13.929 -13.010 1.00 55.44 327 ASN A CA 1
ATOM 2462 C C . ASN A 1 327 ? 20.120 12.570 -12.278 1.00 55.44 327 ASN A C 1
ATOM 2464 O O . ASN A 1 327 ? 20.165 12.557 -11.053 1.00 55.44 327 ASN A O 1
ATOM 2468 N N . GLY A 1 328 ? 20.241 11.446 -12.999 1.00 62.53 328 GLY A N 1
ATOM 2469 C CA . GLY A 1 328 ? 20.367 10.115 -12.382 1.00 62.53 328 GLY A CA 1
ATOM 2470 C C . GLY A 1 328 ? 19.942 8.940 -13.272 1.00 62.53 328 GLY A C 1
ATOM 2471 O O . GLY A 1 328 ? 19.865 9.071 -14.499 1.00 62.53 328 GLY A O 1
ATOM 2472 N N . TYR A 1 329 ? 19.690 7.795 -12.631 1.00 64.44 329 TYR A N 1
ATOM 2473 C CA . TYR A 1 329 ? 18.959 6.653 -13.193 1.00 64.44 329 TYR A CA 1
ATOM 2474 C C . TYR A 1 329 ? 17.482 7.048 -13.315 1.00 64.44 329 TYR A C 1
ATOM 2476 O O . TYR A 1 329 ? 16.950 7.718 -12.434 1.00 64.44 329 TYR A O 1
ATOM 2484 N N . ASN A 1 330 ? 16.877 6.787 -14.471 1.00 77.94 330 ASN A N 1
ATOM 2485 C CA . ASN A 1 330 ? 15.580 7.348 -14.840 1.00 77.94 330 ASN A CA 1
ATOM 2486 C C . ASN A 1 330 ? 14.732 6.251 -15.474 1.00 77.94 330 ASN A C 1
ATOM 2488 O O . ASN A 1 330 ? 14.907 5.950 -16.658 1.00 77.94 330 ASN A O 1
ATOM 2492 N N . ASP A 1 331 ? 13.837 5.656 -14.693 1.00 88.56 331 ASP A N 1
ATOM 2493 C CA . ASP A 1 331 ? 13.316 4.324 -14.991 1.00 88.56 331 ASP A CA 1
ATOM 2494 C C . ASP A 1 331 ? 11.820 4.212 -14.740 1.00 88.56 331 ASP A C 1
ATOM 2496 O O . ASP A 1 331 ? 11.273 4.845 -13.832 1.00 88.56 331 ASP A O 1
ATOM 2500 N N . ALA A 1 332 ? 11.163 3.384 -15.552 1.00 94.19 332 ALA A N 1
ATOM 2501 C CA . ALA A 1 332 ? 9.755 3.069 -15.388 1.00 94.19 332 ALA A CA 1
AT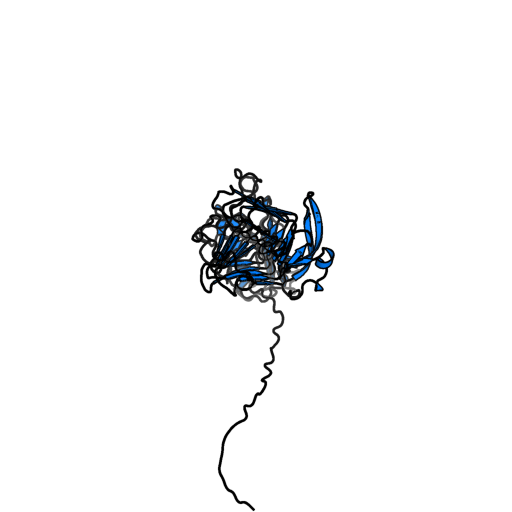OM 2502 C C . ALA A 1 332 ? 9.558 1.559 -15.320 1.00 94.19 332 ALA A C 1
ATOM 2504 O O . ALA A 1 332 ? 10.074 0.822 -16.165 1.00 94.19 332 ALA A O 1
ATOM 2505 N N . GLY A 1 333 ? 8.780 1.097 -14.344 1.00 96.25 333 GLY A N 1
ATOM 2506 C CA . GLY A 1 333 ? 8.486 -0.323 -14.195 1.00 96.25 333 GLY A CA 1
ATOM 2507 C C . GLY A 1 333 ? 7.059 -0.597 -13.756 1.00 96.25 333 GLY A C 1
ATOM 2508 O O . GLY A 1 333 ? 6.481 0.161 -12.980 1.00 96.25 333 GLY A O 1
ATOM 2509 N N . GLY A 1 334 ? 6.478 -1.696 -14.235 1.00 97.88 334 GLY A N 1
ATOM 2510 C CA . GLY A 1 334 ? 5.104 -2.058 -13.879 1.00 97.88 334 GLY A CA 1
ATOM 2511 C C . GLY A 1 334 ? 4.891 -2.336 -12.386 1.00 97.88 334 GLY A C 1
ATOM 2512 O O . GLY A 1 334 ? 3.810 -2.076 -11.880 1.00 97.88 334 GLY A O 1
ATOM 2513 N N . ILE A 1 335 ? 5.912 -2.806 -11.665 1.00 98.56 335 ILE A N 1
ATOM 2514 C CA . ILE A 1 335 ? 5.895 -2.989 -10.203 1.00 98.56 335 ILE A CA 1
ATOM 2515 C C . ILE A 1 335 ? 6.805 -1.971 -9.526 1.00 98.56 335 ILE A C 1
ATOM 2517 O O . ILE A 1 335 ? 6.348 -1.214 -8.670 1.00 98.56 335 ILE A O 1
ATOM 2521 N N . ALA A 1 336 ? 8.081 -1.963 -9.910 1.00 97.31 336 ALA A N 1
ATOM 2522 C CA . ALA A 1 336 ? 9.108 -1.116 -9.324 1.00 97.31 336 ALA A CA 1
ATOM 2523 C C . ALA A 1 336 ? 9.883 -0.386 -10.418 1.00 97.31 336 ALA A C 1
ATOM 2525 O O . ALA A 1 336 ? 10.220 -0.994 -11.430 1.00 97.31 336 ALA A O 1
ATOM 2526 N N . SER A 1 337 ? 10.200 0.893 -10.236 1.00 94.62 337 SER A N 1
ATOM 2527 C CA . SER A 1 337 ? 11.009 1.593 -11.243 1.00 94.62 337 SER A CA 1
ATOM 2528 C C . SER A 1 337 ? 12.478 1.188 -11.203 1.00 94.62 337 SER A C 1
ATOM 2530 O O . SER A 1 337 ? 12.980 0.654 -12.181 1.00 94.62 337 SER A O 1
ATOM 2532 N N . GLU A 1 338 ? 13.157 1.379 -10.078 1.00 90.62 338 GLU A N 1
ATOM 2533 C CA . GLU A 1 338 ? 14.564 1.033 -9.906 1.00 90.62 338 GLU A CA 1
ATOM 2534 C C . GLU A 1 338 ? 14.746 0.276 -8.602 1.00 90.62 338 GLU A C 1
ATOM 2536 O O . GLU A 1 338 ? 14.210 0.671 -7.565 1.00 90.62 338 GLU A O 1
ATOM 2541 N N . ILE A 1 339 ? 15.550 -0.781 -8.653 1.00 90.38 339 ILE A N 1
ATOM 2542 C CA . ILE A 1 339 ? 16.080 -1.440 -7.468 1.00 90.38 339 ILE A CA 1
ATOM 2543 C C . ILE A 1 339 ? 17.593 -1.475 -7.587 1.00 90.38 339 ILE A C 1
ATOM 2545 O O . ILE A 1 339 ? 18.155 -2.198 -8.414 1.00 90.38 339 ILE A O 1
ATOM 2549 N N . SER A 1 340 ? 18.256 -0.700 -6.737 1.00 87.12 340 SER A N 1
ATOM 2550 C CA . SER A 1 340 ? 19.705 -0.662 -6.660 1.00 87.12 340 SER A CA 1
ATOM 2551 C C . SER A 1 340 ? 20.222 -1.258 -5.359 1.00 87.12 340 SER A C 1
ATOM 2553 O O . SER A 1 340 ? 19.618 -1.086 -4.300 1.00 87.12 340 SER A O 1
ATOM 2555 N N . SER A 1 341 ? 21.337 -1.991 -5.428 1.00 86.94 341 SER A N 1
ATOM 2556 C CA . SER A 1 341 ? 21.974 -2.562 -4.237 1.00 86.94 341 SER A CA 1
ATOM 2557 C C . SER A 1 341 ? 23.497 -2.469 -4.263 1.00 86.94 341 SER A C 1
ATOM 2559 O O . SER A 1 341 ? 24.111 -2.789 -5.279 1.00 86.94 341 SER A O 1
ATOM 2561 N N . ASN A 1 342 ? 24.103 -2.090 -3.133 1.00 83.69 342 ASN A N 1
ATOM 2562 C CA . ASN A 1 342 ? 25.555 -2.120 -2.897 1.00 83.69 342 ASN A CA 1
ATOM 2563 C C . ASN A 1 342 ? 26.054 -3.461 -2.323 1.00 83.69 342 ASN A C 1
ATOM 2565 O O . ASN A 1 342 ? 27.257 -3.651 -2.132 1.00 83.69 342 ASN A O 1
ATOM 2569 N N . HIS A 1 343 ? 25.152 -4.401 -2.027 1.00 80.94 343 HIS A N 1
ATOM 2570 C CA . HIS A 1 343 ? 25.498 -5.717 -1.483 1.00 80.94 343 HIS A CA 1
ATOM 2571 C C . HIS A 1 343 ? 24.673 -6.845 -2.112 1.00 80.94 343 HIS A C 1
ATOM 2573 O O . HIS A 1 343 ? 23.642 -6.607 -2.750 1.00 80.94 343 HIS A O 1
ATOM 2579 N N . THR A 1 344 ? 25.171 -8.074 -1.985 1.00 75.88 344 THR A N 1
ATOM 2580 C CA . THR A 1 344 ? 24.631 -9.259 -2.658 1.00 75.88 344 THR A CA 1
ATOM 2581 C C . THR A 1 344 ? 23.734 -10.104 -1.754 1.00 75.88 344 THR A C 1
ATOM 2583 O O . THR A 1 344 ? 23.910 -10.170 -0.538 1.00 75.88 344 THR A O 1
ATOM 2586 N N . GLY A 1 345 ? 22.803 -10.834 -2.376 1.00 65.19 345 GLY A N 1
ATOM 2587 C CA . GLY A 1 345 ? 22.228 -12.052 -1.794 1.00 65.19 345 GLY A CA 1
ATOM 2588 C C . GLY A 1 345 ? 21.018 -11.922 -0.864 1.00 65.19 345 GLY A C 1
ATOM 2589 O O . GLY A 1 345 ? 20.629 -12.939 -0.290 1.00 65.19 345 GLY A O 1
ATOM 2590 N N . GLN A 1 346 ? 20.403 -10.745 -0.696 1.00 84.00 346 GLN A N 1
ATOM 2591 C CA . GLN A 1 346 ? 19.227 -10.593 0.187 1.00 84.00 346 GLN A CA 1
ATOM 2592 C C . GLN A 1 346 ? 18.150 -9.608 -0.308 1.00 84.00 346 GLN A C 1
ATOM 2594 O O . GLN A 1 346 ? 17.187 -9.347 0.416 1.00 84.00 346 GLN A O 1
ATOM 2599 N N . ASN A 1 347 ? 18.276 -9.104 -1.540 1.00 90.69 347 ASN A N 1
ATOM 2600 C CA . ASN A 1 347 ? 17.261 -8.272 -2.190 1.00 90.69 347 ASN A CA 1
ATOM 2601 C C . ASN A 1 347 ? 16.550 -9.062 -3.283 1.00 90.69 347 ASN A C 1
ATOM 2603 O O . ASN A 1 347 ? 17.215 -9.790 -4.024 1.00 90.69 347 ASN A O 1
ATOM 2607 N N . TRP A 1 348 ? 15.234 -8.911 -3.414 1.00 94.00 348 TRP A N 1
ATOM 2608 C CA . TRP A 1 348 ? 14.494 -9.629 -4.451 1.00 94.00 348 TRP A CA 1
ATOM 2609 C C . TRP A 1 348 ? 13.162 -8.996 -4.840 1.00 94.00 348 TRP A C 1
ATOM 2611 O O . TRP A 1 348 ? 12.545 -8.262 -4.067 1.00 94.00 348 TRP A O 1
ATOM 2621 N N . VAL A 1 349 ? 12.715 -9.358 -6.043 1.00 96.81 349 VAL A N 1
ATOM 2622 C CA . VAL A 1 349 ? 11.357 -9.143 -6.552 1.00 96.81 349 VAL A CA 1
ATOM 2623 C C . VAL A 1 349 ? 10.817 -10.486 -6.998 1.00 96.81 349 VAL A C 1
ATOM 2625 O O . VAL A 1 349 ? 11.347 -11.080 -7.945 1.00 96.81 349 VAL A O 1
ATOM 2628 N N . ARG A 1 350 ? 9.796 -10.990 -6.306 1.00 97.62 350 ARG A N 1
ATOM 2629 C CA . ARG A 1 350 ? 9.263 -12.326 -6.577 1.00 97.62 350 ARG A CA 1
ATOM 2630 C C . ARG A 1 350 ? 7.753 -12.379 -6.558 1.00 97.62 350 ARG A C 1
ATOM 2632 O O . ARG A 1 350 ? 7.109 -11.634 -5.829 1.00 97.62 350 ARG A O 1
ATOM 2639 N N . GLY A 1 351 ? 7.193 -13.285 -7.352 1.00 98.19 351 GLY A N 1
ATOM 2640 C CA . GLY A 1 351 ? 5.754 -13.531 -7.345 1.00 98.19 351 GLY A CA 1
ATOM 2641 C C . GLY A 1 351 ? 4.925 -12.310 -7.738 1.00 98.19 351 GLY A C 1
ATOM 2642 O O . GLY A 1 351 ? 3.784 -12.197 -7.317 1.00 98.19 351 GLY A O 1
ATOM 2643 N N . CYS A 1 352 ? 5.487 -11.360 -8.489 1.00 98.81 352 CYS A N 1
ATOM 2644 C CA . CYS A 1 352 ? 4.767 -10.154 -8.878 1.00 98.81 352 CYS A CA 1
ATOM 2645 C C . CYS A 1 352 ? 4.243 -10.241 -10.311 1.00 98.81 352 CYS A C 1
ATOM 2647 O O . CYS A 1 352 ? 4.844 -10.900 -11.164 1.00 98.81 352 CYS A O 1
ATOM 2649 N N . TYR A 1 353 ? 3.169 -9.512 -10.616 1.00 98.81 353 TYR A N 1
ATOM 2650 C CA . TYR A 1 353 ? 2.774 -9.315 -12.008 1.00 98.81 353 TYR A CA 1
ATOM 2651 C C . TYR A 1 353 ? 2.289 -7.910 -12.334 1.00 98.81 353 TYR A C 1
ATOM 2653 O O . TYR A 1 353 ? 1.705 -7.233 -11.495 1.00 98.81 353 TYR A O 1
ATOM 2661 N N . ALA A 1 354 ? 2.473 -7.480 -13.579 1.00 98.56 354 ALA A N 1
ATOM 2662 C CA . ALA A 1 354 ? 2.015 -6.162 -13.997 1.00 98.56 354 ALA A CA 1
ATOM 2663 C C . ALA A 1 354 ? 1.300 -6.146 -15.350 1.00 98.56 354 ALA A C 1
ATOM 2665 O O . ALA A 1 354 ? 1.637 -6.873 -16.287 1.00 98.56 354 ALA A O 1
ATOM 2666 N N . ILE A 1 355 ? 0.343 -5.228 -15.457 1.00 97.50 355 ILE A N 1
ATOM 2667 C CA . ILE A 1 355 ? -0.395 -4.884 -16.671 1.00 97.50 355 ILE A CA 1
ATOM 2668 C C . ILE A 1 355 ? -0.294 -3.362 -16.891 1.00 97.50 355 ILE A C 1
ATOM 2670 O O . ILE A 1 355 ? -1.273 -2.633 -16.689 1.00 97.50 355 ILE A O 1
ATOM 2674 N N . PRO A 1 356 ? 0.900 -2.844 -17.248 1.00 96.38 356 PRO A N 1
ATOM 2675 C CA . PRO A 1 356 ? 1.058 -1.444 -17.625 1.00 96.38 356 PRO A CA 1
ATOM 2676 C C . PRO A 1 356 ? 0.234 -1.109 -18.874 1.00 96.38 356 PRO A C 1
ATOM 2678 O O . PRO A 1 356 ? 0.128 -1.915 -19.798 1.00 96.38 356 PRO A O 1
ATOM 2681 N N . LEU A 1 357 ? -0.301 0.107 -18.921 1.00 95.75 357 LEU A N 1
ATOM 2682 C CA . LEU A 1 357 ? -0.895 0.701 -20.120 1.00 95.75 357 LEU A CA 1
ATOM 2683 C C . LEU A 1 357 ? 0.174 1.337 -21.000 1.00 95.75 357 LEU A C 1
ATOM 2685 O O . LEU A 1 357 ? 0.165 1.173 -22.216 1.00 95.75 357 LEU A O 1
ATOM 2689 N N . SER A 1 358 ? 1.075 2.091 -20.371 1.00 95.19 358 SER A N 1
ATOM 2690 C CA . SER A 1 358 ? 2.153 2.801 -21.042 1.00 95.19 358 SER A CA 1
ATOM 2691 C C . SER A 1 358 ? 3.286 3.060 -20.063 1.00 95.19 358 SER A C 1
ATOM 2693 O O . SER A 1 358 ? 3.067 3.529 -18.947 1.00 95.19 358 SER A O 1
ATOM 2695 N N . LEU A 1 359 ? 4.507 2.801 -20.513 1.00 95.19 359 LEU A N 1
ATOM 2696 C CA . LEU A 1 359 ? 5.732 3.204 -19.839 1.00 95.19 359 LEU A CA 1
ATOM 2697 C C . LEU A 1 359 ? 6.511 4.073 -20.818 1.00 95.19 359 LEU A C 1
ATOM 2699 O O . LEU A 1 359 ? 6.764 3.659 -21.951 1.00 95.19 359 LEU A O 1
ATOM 2703 N N . SER A 1 360 ? 6.861 5.284 -20.405 1.00 92.81 360 SER A N 1
ATOM 2704 C CA . SER A 1 360 ? 7.559 6.234 -21.262 1.00 92.81 360 SER A CA 1
ATOM 2705 C C . SER A 1 360 ? 8.715 6.894 -20.527 1.00 92.81 360 SER A C 1
ATOM 2707 O O . SER A 1 360 ? 8.719 7.052 -19.308 1.00 92.81 360 SER A O 1
ATOM 2709 N N . THR A 1 361 ? 9.724 7.281 -21.299 1.00 88.00 361 THR A N 1
ATOM 2710 C CA . THR A 1 361 ? 10.841 8.085 -20.820 1.00 88.00 361 THR A CA 1
ATOM 2711 C C . THR A 1 361 ? 11.244 9.062 -21.908 1.00 88.00 361 THR A C 1
ATOM 2713 O O . THR A 1 361 ? 11.260 8.719 -23.092 1.00 88.00 361 THR A O 1
ATOM 2716 N N . ASN A 1 362 ? 11.562 10.293 -21.516 1.00 82.38 362 ASN A N 1
ATOM 2717 C CA . ASN A 1 362 ? 12.209 11.256 -22.405 1.00 82.38 362 ASN A CA 1
ATOM 2718 C C . ASN A 1 362 ? 13.746 11.161 -22.357 1.00 82.38 362 ASN A C 1
ATOM 2720 O O . ASN A 1 362 ? 14.437 11.907 -23.056 1.00 82.38 362 ASN A O 1
ATOM 2724 N N . ASN A 1 363 ? 14.289 10.254 -21.537 1.00 74.19 363 ASN A N 1
ATOM 2725 C CA . ASN A 1 363 ? 15.719 10.052 -21.387 1.00 74.19 363 ASN A CA 1
ATOM 2726 C C . ASN A 1 363 ? 16.264 9.218 -22.556 1.00 74.19 363 ASN A C 1
ATOM 2728 O O . ASN A 1 363 ? 15.784 8.131 -22.851 1.00 74.19 363 ASN A O 1
ATOM 2732 N N . THR A 1 364 ? 17.301 9.726 -23.220 1.00 67.81 364 THR A N 1
ATOM 2733 C CA . THR A 1 364 ? 17.971 9.060 -24.352 1.00 67.81 364 THR A CA 1
ATOM 2734 C C . THR A 1 364 ? 19.308 8.418 -23.965 1.00 67.81 364 THR A C 1
ATOM 2736 O O . THR A 1 364 ? 20.007 7.874 -24.817 1.00 67.81 364 THR A O 1
ATOM 2739 N N . SER A 1 365 ? 19.697 8.477 -22.687 1.00 67.38 365 SER A N 1
ATOM 2740 C CA . SER A 1 365 ? 20.938 7.878 -22.185 1.00 67.38 365 SER A CA 1
ATOM 2741 C C . SER A 1 365 ? 20.883 6.351 -22.235 1.00 67.38 365 SER A C 1
ATOM 2743 O O . SER A 1 365 ? 19.824 5.763 -22.107 1.00 67.38 365 SER A O 1
ATOM 2745 N N . ALA A 1 366 ? 22.019 5.664 -22.334 1.00 59.72 366 ALA A N 1
ATOM 2746 C CA . ALA A 1 366 ? 22.052 4.194 -22.360 1.00 59.72 366 ALA A CA 1
ATOM 2747 C C . ALA A 1 366 ? 21.680 3.506 -21.018 1.00 59.72 366 ALA A C 1
ATOM 2749 O O . ALA A 1 366 ? 21.855 2.296 -20.895 1.00 59.72 366 ALA A O 1
ATOM 2750 N N . ARG A 1 367 ? 21.240 4.264 -20.000 1.00 66.81 367 ARG A N 1
ATOM 2751 C CA . ARG A 1 367 ? 21.041 3.819 -18.605 1.00 66.81 367 ARG A CA 1
ATOM 2752 C C . ARG A 1 367 ? 19.598 3.992 -18.111 1.00 66.81 367 ARG A C 1
ATOM 2754 O O . ARG A 1 367 ? 19.402 4.259 -16.932 1.00 66.81 367 ARG A O 1
ATOM 2761 N N . HIS A 1 368 ? 18.623 3.913 -19.014 1.00 74.31 368 HIS A N 1
ATOM 2762 C CA . HIS A 1 368 ? 17.206 3.874 -18.655 1.00 74.31 368 HIS A CA 1
ATOM 2763 C C . HIS A 1 368 ? 16.628 2.492 -18.952 1.00 74.31 368 HIS A C 1
ATOM 2765 O O . HIS A 1 368 ? 17.003 1.851 -19.939 1.00 74.31 368 HIS A O 1
ATOM 2771 N N . GLY A 1 369 ? 15.698 2.063 -18.113 1.00 84.06 369 GLY A N 1
ATOM 2772 C CA . GLY A 1 369 ? 14.967 0.821 -18.253 1.00 84.06 369 GLY A CA 1
ATOM 2773 C C . GLY A 1 369 ? 13.463 1.059 -18.237 1.00 84.06 369 GLY A C 1
ATOM 2774 O O . GLY A 1 369 ? 12.910 1.583 -17.271 1.00 84.06 369 GLY A O 1
ATOM 2775 N N . LEU A 1 370 ? 12.798 0.658 -19.323 1.00 92.69 370 LEU A N 1
ATOM 2776 C CA . LEU A 1 370 ? 11.346 0.490 -19.369 1.00 92.69 370 LEU A CA 1
ATOM 2777 C C . LEU A 1 370 ? 11.052 -1.002 -19.220 1.00 92.69 370 LEU A C 1
ATOM 2779 O O . LEU A 1 370 ? 11.232 -1.764 -20.171 1.00 92.69 370 LEU A O 1
ATOM 2783 N N . GLY A 1 371 ? 10.661 -1.419 -18.020 1.00 95.19 371 GLY A N 1
ATOM 2784 C CA . GLY A 1 371 ? 10.457 -2.827 -17.696 1.00 95.19 371 GLY A CA 1
ATOM 2785 C C . GLY A 1 371 ? 9.007 -3.173 -17.401 1.00 95.19 371 GLY A C 1
ATOM 2786 O O . GLY A 1 371 ? 8.308 -2.455 -16.691 1.00 95.19 371 GLY A O 1
ATOM 2787 N N . GLY A 1 372 ? 8.553 -4.319 -17.898 1.00 97.38 372 GLY A N 1
ATOM 2788 C CA . GLY A 1 372 ? 7.222 -4.843 -17.614 1.00 97.38 372 GLY A CA 1
ATOM 2789 C C . GLY A 1 372 ? 6.994 -5.039 -16.119 1.00 97.38 372 GLY A C 1
ATOM 2790 O O . GLY A 1 372 ? 5.907 -4.749 -15.642 1.00 97.38 372 GLY A O 1
ATOM 2791 N N . VAL A 1 373 ? 8.027 -5.443 -15.371 1.00 98.12 373 VAL A N 1
ATOM 2792 C CA . VAL A 1 373 ? 7.990 -5.619 -13.910 1.00 98.12 373 VAL A CA 1
ATOM 2793 C C . VAL A 1 373 ? 8.911 -4.612 -13.222 1.00 98.12 373 VAL A C 1
ATOM 2795 O O . VAL A 1 373 ? 8.441 -3.823 -12.404 1.00 98.12 373 VAL A O 1
ATOM 2798 N N . VAL A 1 374 ? 10.204 -4.609 -13.560 1.00 96.44 374 VAL A N 1
ATOM 2799 C CA . VAL A 1 374 ? 11.198 -3.707 -12.956 1.00 96.44 374 VAL A CA 1
ATOM 2800 C C . VAL A 1 374 ? 11.840 -2.857 -14.037 1.00 96.44 374 VAL A C 1
ATOM 2802 O O . VAL A 1 374 ? 12.362 -3.408 -15.000 1.00 96.44 374 VAL A O 1
ATOM 2805 N N . GLY A 1 375 ? 11.842 -1.534 -13.892 1.00 93.94 375 GLY A N 1
ATOM 2806 C CA . GLY A 1 375 ? 12.526 -0.659 -14.846 1.00 93.94 375 GLY A CA 1
ATOM 2807 C C . GLY A 1 375 ? 14.014 -0.980 -14.900 1.00 93.94 375 GLY A C 1
ATOM 2808 O O . GLY A 1 375 ? 14.497 -1.462 -15.920 1.00 93.94 375 GLY A O 1
ATOM 2809 N N . THR A 1 376 ? 14.713 -0.834 -13.778 1.00 89.94 376 THR A N 1
ATOM 2810 C CA . THR A 1 376 ? 16.162 -1.013 -13.700 1.00 89.94 376 THR A CA 1
ATOM 2811 C C . THR A 1 376 ? 16.599 -1.788 -12.461 1.00 89.94 376 THR A C 1
ATOM 2813 O O . THR A 1 376 ? 16.098 -1.576 -11.359 1.00 89.94 376 THR A O 1
ATOM 2816 N N . VAL A 1 377 ? 17.573 -2.678 -12.645 1.00 88.62 377 VAL A N 1
ATOM 2817 C CA . VAL A 1 377 ? 18.280 -3.401 -11.587 1.00 88.62 377 VAL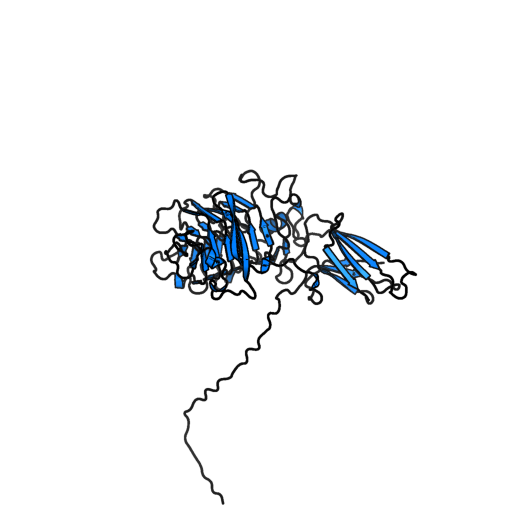 A CA 1
ATOM 2818 C C . VAL A 1 377 ? 19.774 -3.124 -11.722 1.00 88.62 377 VAL A C 1
ATOM 2820 O O . VAL A 1 377 ? 20.401 -3.548 -12.694 1.00 88.62 377 VAL A O 1
ATOM 2823 N N . VAL A 1 378 ? 20.363 -2.412 -10.758 1.00 81.06 378 VAL A N 1
ATOM 2824 C CA . VAL A 1 378 ? 21.759 -1.946 -10.862 1.00 81.06 378 VAL A CA 1
ATOM 2825 C C . VAL A 1 378 ? 22.540 -2.027 -9.556 1.00 81.06 378 VAL A C 1
ATOM 2827 O O . VAL A 1 378 ? 22.002 -1.930 -8.458 1.00 81.06 378 VAL A O 1
ATOM 2830 N N . HIS A 1 379 ? 23.862 -2.123 -9.688 1.00 75.19 379 HIS A N 1
ATOM 2831 C CA . HIS A 1 379 ? 24.779 -1.786 -8.608 1.00 75.19 379 HIS A CA 1
ATOM 2832 C C . HIS A 1 379 ? 25.169 -0.296 -8.712 1.00 75.19 379 HIS A C 1
ATOM 2834 O O . HIS A 1 379 ? 25.751 0.097 -9.730 1.00 75.19 379 HIS A O 1
ATOM 2840 N N . PRO A 1 380 ? 24.948 0.537 -7.676 1.00 64.75 380 PRO A N 1
ATOM 2841 C CA . PRO A 1 380 ? 25.197 1.984 -7.708 1.00 64.75 380 PRO A CA 1
ATOM 2842 C C . PRO A 1 380 ? 26.614 2.380 -8.149 1.00 64.75 380 PRO A C 1
ATOM 2844 O O . PRO A 1 380 ? 26.790 3.389 -8.830 1.00 64.75 380 PRO A O 1
ATOM 2847 N N . SER A 1 381 ? 27.631 1.583 -7.793 1.00 59.16 381 SER A N 1
ATOM 2848 C CA . SER A 1 381 ? 29.041 1.848 -8.139 1.00 59.16 381 SER A CA 1
ATOM 2849 C C . SER A 1 381 ? 29.568 1.136 -9.394 1.00 59.16 381 SER A C 1
ATOM 2851 O O . SER A 1 381 ? 30.692 1.420 -9.806 1.00 59.16 381 SER A O 1
ATOM 2853 N N . TYR A 1 382 ? 28.815 0.216 -10.013 1.00 59.53 382 TYR A N 1
ATOM 2854 C CA . TYR A 1 382 ? 29.328 -0.617 -11.111 1.00 59.53 382 TYR A CA 1
ATOM 2855 C C . TYR A 1 382 ? 28.369 -0.616 -12.299 1.00 59.53 382 TYR A C 1
ATOM 2857 O O . TYR A 1 382 ? 27.494 -1.461 -12.433 1.00 59.53 382 TYR A O 1
ATOM 2865 N N . VAL A 1 383 ? 28.602 0.328 -13.209 1.00 51.84 383 VAL A N 1
ATOM 2866 C CA . VAL A 1 383 ? 27.790 0.562 -14.417 1.00 51.84 383 VAL A CA 1
ATOM 2867 C C . VAL A 1 383 ? 28.080 -0.436 -15.557 1.00 51.84 383 VAL A C 1
ATOM 2869 O O . VAL A 1 383 ? 27.623 -0.267 -16.682 1.00 51.84 383 VAL A O 1
ATOM 2872 N N . SER A 1 384 ? 28.909 -1.448 -15.317 1.00 52.84 384 SER A N 1
ATOM 2873 C CA . SER A 1 384 ? 29.438 -2.321 -16.374 1.00 52.84 384 SER A CA 1
ATOM 2874 C C . SER A 1 384 ? 29.549 -3.790 -15.967 1.00 52.84 384 SER A C 1
ATOM 2876 O O . SER A 1 384 ? 30.185 -4.565 -16.680 1.00 52.84 384 SER A O 1
ATOM 2878 N N . TYR A 1 385 ? 28.939 -4.191 -14.844 1.00 50.31 385 TYR A N 1
ATOM 2879 C CA . TYR A 1 385 ? 28.954 -5.590 -14.424 1.00 50.31 385 TYR A CA 1
ATOM 2880 C C . TYR A 1 385 ? 27.842 -6.391 -15.123 1.00 50.31 385 TYR A C 1
ATOM 2882 O O . TYR A 1 385 ? 26.674 -6.022 -15.022 1.00 50.31 385 TYR A O 1
ATOM 2890 N N . PRO A 1 386 ? 28.175 -7.491 -15.822 1.00 48.00 386 PRO A N 1
ATOM 2891 C CA . PRO A 1 386 ? 27.203 -8.269 -16.588 1.00 48.00 386 PRO A CA 1
ATOM 2892 C C . PRO A 1 386 ? 26.305 -9.201 -15.746 1.00 48.00 386 PRO A C 1
ATOM 2894 O O . PRO A 1 386 ? 25.425 -9.832 -16.323 1.00 48.00 386 PRO A O 1
ATOM 2897 N N . SER A 1 387 ? 26.475 -9.299 -14.417 1.00 55.31 387 SER A N 1
ATOM 2898 C CA . SER A 1 387 ? 25.649 -10.153 -13.539 1.00 55.31 387 SER A CA 1
ATOM 2899 C C . SER A 1 387 ? 25.009 -9.369 -12.383 1.00 55.31 387 SER A C 1
ATOM 2901 O O . SER A 1 387 ? 25.487 -9.332 -11.257 1.00 55.31 387 SER A O 1
ATOM 2903 N N . TYR A 1 388 ? 23.873 -8.734 -12.660 1.00 64.00 388 TYR A N 1
ATOM 2904 C CA . TYR A 1 388 ? 23.017 -8.092 -11.650 1.00 64.00 388 TYR A CA 1
ATOM 2905 C C . TYR A 1 388 ? 22.242 -9.108 -10.794 1.00 64.00 388 TYR A C 1
ATOM 2907 O O . TYR A 1 388 ? 21.806 -8.769 -9.695 1.00 64.00 388 TYR A O 1
ATOM 2915 N N . ALA A 1 389 ? 22.130 -10.358 -11.264 1.00 58.12 389 ALA A N 1
ATOM 2916 C CA . ALA A 1 389 ? 21.525 -11.473 -10.532 1.00 58.12 389 ALA A CA 1
ATOM 2917 C C . ALA A 1 389 ? 22.193 -11.736 -9.169 1.00 58.12 389 ALA A C 1
ATOM 2919 O O . ALA A 1 389 ? 21.571 -12.311 -8.281 1.00 58.12 389 ALA A O 1
ATOM 2920 N N . ASP A 1 390 ? 23.436 -11.282 -8.978 1.00 66.88 390 ASP A N 1
ATOM 2921 C CA . ASP A 1 390 ? 24.130 -11.393 -7.695 1.00 66.88 390 ASP A CA 1
ATOM 2922 C C . ASP A 1 390 ? 23.593 -10.385 -6.650 1.00 66.88 390 ASP A C 1
ATOM 2924 O O . ASP A 1 390 ? 23.697 -10.620 -5.444 1.00 66.88 390 ASP A O 1
ATOM 2928 N N . PHE A 1 391 ? 22.996 -9.268 -7.088 1.00 78.81 391 PHE A N 1
ATOM 2929 C CA . PHE A 1 391 ? 22.609 -8.136 -6.230 1.00 78.81 391 PHE A CA 1
ATOM 2930 C C . PHE A 1 391 ? 21.117 -8.076 -5.918 1.00 78.81 391 PHE A C 1
ATOM 2932 O O . PHE A 1 391 ? 20.739 -7.789 -4.778 1.00 78.81 391 PHE A O 1
ATOM 2939 N N . VAL A 1 392 ? 20.282 -8.343 -6.921 1.00 88.19 392 VAL A N 1
ATOM 2940 C CA . VAL A 1 392 ? 18.827 -8.401 -6.780 1.00 88.19 392 VAL A CA 1
ATOM 2941 C C . VAL A 1 392 ? 18.330 -9.630 -7.519 1.00 88.19 392 VAL A C 1
ATOM 2943 O O . VAL A 1 392 ? 18.532 -9.770 -8.726 1.00 88.19 392 VAL A O 1
ATOM 2946 N N . ASP A 1 393 ? 17.656 -10.507 -6.789 1.00 91.19 393 ASP A N 1
ATOM 2947 C CA . ASP A 1 393 ? 17.061 -11.699 -7.364 1.00 91.19 393 ASP A CA 1
ATOM 2948 C C . ASP A 1 393 ? 15.656 -11.395 -7.898 1.00 91.19 393 ASP A C 1
ATOM 2950 O O . ASP A 1 393 ? 14.713 -11.171 -7.139 1.00 91.19 393 ASP A O 1
ATOM 2954 N N . VAL A 1 394 ? 15.512 -11.363 -9.220 1.00 93.38 394 VAL A N 1
ATOM 2955 C CA . VAL A 1 394 ? 14.218 -11.200 -9.893 1.00 93.38 394 VAL A CA 1
ATOM 2956 C C . VAL A 1 394 ? 13.773 -12.582 -10.351 1.00 93.38 394 VAL A C 1
ATOM 2958 O O . VAL A 1 394 ? 14.435 -13.173 -11.200 1.00 93.38 394 VAL A O 1
ATOM 2961 N N . GLN A 1 395 ? 12.690 -13.129 -9.788 1.00 94.88 395 GLN A N 1
ATOM 2962 C CA . GLN A 1 395 ? 12.221 -14.485 -10.119 1.00 94.88 395 GLN A CA 1
ATOM 2963 C C . GLN A 1 395 ? 10.706 -14.649 -10.043 1.00 94.88 395 GLN A C 1
ATOM 2965 O O . GLN A 1 395 ? 10.052 -14.121 -9.152 1.00 94.88 395 GLN A O 1
ATOM 2970 N N . GLY A 1 396 ? 10.154 -15.472 -10.938 1.00 96.88 396 GLY A N 1
ATOM 2971 C CA . GLY A 1 396 ? 8.741 -15.854 -10.888 1.00 96.88 396 GLY A CA 1
ATOM 2972 C C . GLY A 1 396 ? 7.784 -14.676 -11.059 1.00 96.88 396 GLY A C 1
ATOM 2973 O O . GLY A 1 396 ? 6.709 -14.693 -10.465 1.00 96.88 396 GLY A O 1
ATOM 2974 N N . ASN A 1 397 ? 8.188 -13.651 -11.816 1.00 98.56 397 ASN A N 1
ATOM 2975 C CA . ASN A 1 397 ? 7.355 -12.496 -12.124 1.00 98.56 397 ASN A CA 1
ATOM 2976 C C . ASN A 1 397 ? 6.824 -12.559 -13.558 1.00 98.56 397 ASN A C 1
ATOM 2978 O O . ASN A 1 397 ? 7.426 -13.197 -14.428 1.00 98.56 397 ASN A O 1
ATOM 2982 N N . TYR A 1 398 ? 5.727 -11.849 -13.813 1.00 98.62 398 TYR A N 1
ATOM 2983 C CA . TYR A 1 398 ? 5.049 -11.861 -15.107 1.00 98.62 398 TYR A CA 1
ATOM 2984 C C . TYR A 1 398 ? 4.582 -10.470 -15.527 1.00 98.62 398 TYR A C 1
ATOM 2986 O O . TYR A 1 398 ? 4.295 -9.615 -14.696 1.00 98.62 398 TYR A O 1
ATOM 2994 N N . TYR A 1 399 ? 4.462 -10.227 -16.825 1.00 98.44 399 TYR A N 1
ATOM 2995 C CA . TYR A 1 399 ? 3.833 -9.006 -17.325 1.00 98.44 399 TYR A CA 1
ATOM 2996 C C . TYR A 1 399 ? 3.029 -9.268 -18.592 1.00 98.44 399 TYR A C 1
ATOM 2998 O O . TYR A 1 399 ? 3.251 -10.263 -19.287 1.00 98.44 399 TYR A O 1
ATOM 3006 N N . LEU A 1 400 ? 2.075 -8.384 -18.894 1.00 97.38 400 LEU A N 1
ATOM 3007 C CA . LEU A 1 400 ? 1.290 -8.493 -20.121 1.00 97.38 400 LEU A CA 1
ATOM 3008 C C . LEU A 1 400 ? 2.176 -8.306 -21.354 1.00 97.38 400 LEU A C 1
ATOM 3010 O O . LEU A 1 400 ? 2.746 -7.244 -21.585 1.00 97.38 400 LEU A O 1
ATOM 3014 N N . ALA A 1 401 ? 2.267 -9.348 -22.177 1.00 96.94 401 ALA A N 1
ATOM 3015 C CA . ALA A 1 401 ? 3.037 -9.315 -23.408 1.00 96.94 401 ALA A CA 1
ATOM 3016 C C . ALA A 1 401 ? 2.607 -8.125 -24.285 1.00 96.94 401 ALA A C 1
ATOM 3018 O O . ALA A 1 401 ? 1.424 -7.944 -24.576 1.00 96.94 401 ALA A O 1
ATOM 3019 N N . GLY A 1 402 ? 3.586 -7.322 -24.707 1.00 93.62 402 GLY A N 1
ATOM 3020 C CA . GLY A 1 402 ? 3.367 -6.109 -25.496 1.00 93.62 402 GLY A CA 1
ATOM 3021 C C . GLY A 1 402 ? 3.226 -4.815 -24.686 1.00 93.62 402 GLY A C 1
ATOM 3022 O O . GLY A 1 402 ? 3.262 -3.750 -25.294 1.00 93.62 402 GLY A O 1
ATOM 3023 N N . SER A 1 403 ? 3.125 -4.864 -23.350 1.00 93.88 403 SER A N 1
ATOM 3024 C CA . SER A 1 403 ? 3.082 -3.652 -22.511 1.00 93.88 403 SER A CA 1
ATOM 3025 C C . SER A 1 403 ? 4.460 -3.026 -22.259 1.00 93.88 403 SER A C 1
ATOM 3027 O O . SER A 1 403 ? 4.552 -1.867 -21.866 1.00 93.88 403 SER A O 1
ATOM 3029 N N . ALA A 1 404 ? 5.533 -3.799 -22.439 1.00 94.88 404 ALA A N 1
ATOM 3030 C CA . ALA A 1 404 ? 6.919 -3.367 -22.294 1.00 94.88 404 ALA A CA 1
ATOM 3031 C C . ALA A 1 404 ? 7.843 -4.208 -23.200 1.00 94.88 404 ALA A C 1
ATOM 3033 O O . ALA A 1 404 ? 7.455 -5.314 -23.587 1.00 94.88 404 ALA A O 1
ATOM 3034 N N . PRO A 1 405 ? 9.055 -3.719 -23.533 1.00 92.69 405 PRO A N 1
ATOM 3035 C CA . PRO A 1 405 ? 10.013 -4.470 -24.350 1.00 92.69 405 PRO A CA 1
ATOM 3036 C C . PRO A 1 405 ? 10.609 -5.699 -23.651 1.00 92.69 405 PRO A C 1
ATOM 3038 O O . PRO A 1 405 ? 10.914 -6.677 -24.325 1.00 92.69 405 PRO A O 1
ATOM 3041 N N . TYR A 1 406 ? 10.795 -5.620 -22.330 1.00 95.31 406 TYR A N 1
ATOM 3042 C CA . TYR A 1 406 ? 11.392 -6.657 -21.485 1.00 95.31 406 TYR A CA 1
ATOM 3043 C C . TYR A 1 406 ? 10.768 -6.620 -20.089 1.00 95.31 406 TYR A C 1
ATOM 3045 O O . TYR A 1 406 ? 10.262 -5.578 -19.673 1.00 95.31 406 TYR A O 1
ATOM 3053 N N . GLY A 1 407 ? 10.849 -7.712 -19.329 1.00 95.19 407 GLY A N 1
ATOM 3054 C CA . GLY A 1 407 ? 10.413 -7.754 -17.931 1.00 95.19 407 GLY A CA 1
ATOM 3055 C C . GLY A 1 407 ? 11.271 -6.894 -17.001 1.00 95.19 407 GLY A C 1
ATOM 3056 O O . GLY A 1 407 ? 10.730 -6.209 -16.128 1.00 95.19 407 GLY A O 1
ATOM 3057 N N . VAL A 1 408 ? 12.584 -6.883 -17.238 1.00 94.75 408 VAL A N 1
ATOM 3058 C CA . VAL A 1 408 ? 13.559 -5.947 -16.667 1.00 94.75 408 VAL A CA 1
ATOM 3059 C C . VAL A 1 408 ? 14.065 -5.033 -17.778 1.00 94.75 408 VAL A C 1
ATOM 3061 O O . VAL A 1 408 ? 14.603 -5.514 -18.776 1.00 94.75 408 VAL A O 1
ATOM 3064 N N . GLY A 1 409 ? 13.885 -3.722 -17.629 1.00 89.69 409 GLY A N 1
ATOM 3065 C CA . GLY A 1 409 ? 14.234 -2.744 -18.663 1.00 89.69 409 GLY A CA 1
ATOM 3066 C C . GLY A 1 409 ? 15.741 -2.506 -18.799 1.00 89.69 409 GLY A C 1
ATOM 3067 O O . GLY A 1 409 ? 16.260 -2.469 -19.916 1.00 89.69 409 GLY A O 1
ATOM 3068 N N . HIS A 1 410 ? 16.457 -2.377 -17.680 1.00 88.06 410 HIS A N 1
ATOM 3069 C CA . HIS A 1 410 ? 17.911 -2.272 -17.655 1.00 88.06 410 HIS A CA 1
ATOM 3070 C C . HIS A 1 410 ? 18.548 -3.105 -16.527 1.00 88.06 410 HIS A C 1
ATOM 3072 O O . HIS A 1 410 ? 18.203 -2.936 -15.362 1.00 88.06 410 HIS A O 1
ATOM 3078 N N . PRO A 1 411 ? 19.538 -3.948 -16.848 1.00 85.81 411 PRO A N 1
ATOM 3079 C CA . PRO A 1 411 ? 19.846 -4.390 -18.205 1.00 85.81 411 PRO A CA 1
ATOM 3080 C C . PRO A 1 411 ? 18.664 -5.178 -18.789 1.00 85.81 411 PRO A C 1
ATOM 3082 O O . PRO A 1 411 ? 18.017 -5.959 -18.096 1.00 85.81 411 PRO A O 1
ATOM 3085 N N . ALA A 1 412 ? 18.396 -4.952 -20.073 1.00 89.38 412 ALA A N 1
ATOM 3086 C CA . ALA A 1 412 ? 17.274 -5.545 -20.792 1.00 89.38 412 ALA A CA 1
ATOM 3087 C C . ALA A 1 412 ? 17.267 -7.078 -20.682 1.00 89.38 412 ALA A C 1
ATOM 3089 O O . ALA A 1 412 ? 18.219 -7.737 -21.110 1.00 89.38 412 ALA A O 1
ATOM 3090 N N . SER A 1 413 ? 16.210 -7.643 -20.095 1.00 91.56 413 SER A N 1
ATOM 3091 C CA . SER A 1 413 ? 16.100 -9.081 -19.841 1.00 91.56 413 SER A CA 1
ATOM 3092 C C . SER A 1 413 ? 14.670 -9.497 -19.494 1.00 91.56 413 SER A C 1
ATOM 3094 O O . SER A 1 413 ? 13.990 -8.813 -18.737 1.00 91.56 413 SER A O 1
ATOM 3096 N N . ASP A 1 414 ? 14.242 -10.665 -19.971 1.00 92.19 414 ASP A N 1
ATOM 3097 C CA . ASP A 1 414 ? 13.030 -11.350 -19.485 1.00 92.19 414 ASP A CA 1
ATOM 3098 C C . ASP A 1 414 ? 13.348 -12.435 -18.439 1.00 92.19 414 ASP A C 1
ATOM 3100 O O . ASP A 1 414 ? 12.475 -13.185 -17.996 1.00 92.19 414 ASP A O 1
ATOM 3104 N N . SER A 1 415 ? 14.615 -12.558 -18.027 1.00 88.56 415 SER A N 1
ATOM 3105 C CA . SER A 1 415 ? 15.006 -13.516 -16.994 1.00 88.56 415 SER A CA 1
ATOM 3106 C C . SER A 1 415 ? 14.341 -13.150 -15.670 1.00 88.56 415 SER A C 1
ATOM 3108 O O . SER A 1 415 ? 14.592 -12.082 -15.119 1.00 88.56 415 SER A O 1
ATOM 3110 N N . GLY A 1 416 ? 13.492 -14.047 -15.162 1.00 89.38 416 GLY A N 1
ATOM 3111 C CA . GLY A 1 416 ? 12.783 -13.856 -13.896 1.00 89.38 416 GLY A CA 1
ATOM 3112 C C . GLY A 1 416 ? 11.549 -12.953 -13.953 1.00 89.38 416 GLY A C 1
ATOM 3113 O O . GLY A 1 416 ? 10.840 -12.843 -12.950 1.00 89.38 416 GLY A O 1
ATOM 3114 N N . ALA A 1 417 ? 11.274 -12.351 -15.111 1.00 95.94 417 ALA A N 1
ATOM 3115 C CA . ALA A 1 417 ? 10.108 -11.525 -15.390 1.00 95.94 417 ALA A CA 1
ATOM 3116 C C . ALA A 1 417 ? 9.635 -11.806 -16.825 1.00 95.94 417 ALA A C 1
ATOM 3118 O O . ALA A 1 417 ? 10.125 -11.198 -17.772 1.00 95.94 417 ALA A O 1
ATOM 3119 N N . ALA A 1 418 ? 8.718 -12.760 -16.992 1.00 97.50 418 ALA A N 1
ATOM 3120 C CA . ALA A 1 418 ? 8.349 -13.285 -18.306 1.00 97.50 418 ALA A CA 1
ATOM 3121 C C . ALA A 1 418 ? 7.121 -12.570 -18.911 1.00 97.50 418 ALA A C 1
ATOM 3123 O O . ALA A 1 418 ? 6.123 -12.377 -18.207 1.00 97.50 418 ALA A O 1
ATOM 3124 N N . PRO A 1 419 ? 7.132 -12.238 -20.217 1.00 98.06 419 PRO A N 1
ATOM 3125 C CA . PRO A 1 419 ? 5.932 -11.785 -20.910 1.00 98.06 419 PRO A CA 1
ATOM 3126 C C . PRO A 1 419 ? 4.948 -12.944 -21.066 1.00 98.06 419 PRO A C 1
ATOM 3128 O O . PRO A 1 419 ? 5.316 -14.020 -21.539 1.00 98.06 419 PRO A O 1
ATOM 3131 N N . ILE A 1 420 ? 3.678 -12.717 -20.736 1.00 97.81 420 ILE A N 1
ATOM 3132 C CA . ILE A 1 420 ? 2.604 -13.697 -20.938 1.00 97.81 420 ILE A CA 1
ATOM 3133 C C . ILE A 1 420 ? 1.388 -13.066 -21.615 1.00 97.81 420 ILE A C 1
ATOM 3135 O O . ILE A 1 420 ? 1.131 -11.867 -21.511 1.00 97.81 420 ILE A O 1
ATOM 3139 N N . SER A 1 421 ? 0.638 -13.883 -22.352 1.00 97.19 421 SER A N 1
ATOM 3140 C CA . SER A 1 421 ? -0.575 -13.435 -23.041 1.00 97.19 421 SER A CA 1
ATOM 3141 C C . SER A 1 421 ? -1.714 -13.147 -22.059 1.00 97.19 421 SER A C 1
ATOM 3143 O O . SER A 1 421 ? -1.740 -13.688 -20.952 1.00 97.19 421 SER A O 1
ATOM 3145 N N . SER A 1 422 ? -2.710 -12.367 -22.487 1.00 94.00 422 SER A N 1
ATOM 3146 C CA . SER A 1 422 ? -3.906 -12.120 -21.674 1.00 94.00 422 SER A CA 1
ATOM 3147 C C . SER A 1 422 ? -4.680 -13.399 -21.336 1.00 94.00 422 SER A C 1
ATOM 3149 O O . SER A 1 422 ? -5.207 -13.517 -20.236 1.00 94.00 422 SER A O 1
ATOM 3151 N N . SER A 1 423 ? -4.714 -14.385 -22.239 1.00 95.12 423 SER A N 1
ATOM 3152 C CA . SER A 1 423 ? -5.292 -15.706 -21.957 1.00 95.12 423 SER A CA 1
ATOM 3153 C C . SER A 1 423 ? -4.495 -16.476 -20.905 1.00 95.12 423 SER A C 1
ATOM 3155 O O . SER A 1 423 ? -5.090 -17.083 -20.023 1.00 95.12 423 SER A O 1
ATOM 3157 N N . SER A 1 424 ? -3.161 -16.403 -20.949 1.00 97.50 424 SER A N 1
ATOM 3158 C CA . SER A 1 424 ? -2.286 -17.105 -19.999 1.00 97.50 424 SER A CA 1
ATOM 3159 C C . SER A 1 424 ? -2.385 -16.544 -18.578 1.00 97.50 424 SER A C 1
ATOM 3161 O O . SER A 1 424 ? -2.196 -17.298 -17.627 1.00 97.50 424 SER A O 1
ATOM 3163 N N . PHE A 1 425 ? -2.728 -15.259 -18.416 1.00 96.12 425 PHE A N 1
ATOM 3164 C CA . PHE A 1 425 ? -3.062 -14.694 -17.103 1.00 96.12 425 PHE A CA 1
ATOM 3165 C C . PHE A 1 425 ? -4.246 -15.411 -16.447 1.00 96.12 425 PHE A C 1
ATOM 3167 O O . PHE A 1 425 ? -4.261 -15.546 -15.229 1.00 96.12 425 PHE A O 1
ATOM 3174 N N . GLY A 1 426 ? -5.197 -15.923 -17.232 1.00 95.75 426 GLY A N 1
ATOM 3175 C CA . GLY A 1 426 ? -6.353 -16.667 -16.731 1.00 95.75 426 GLY A CA 1
ATOM 3176 C C . GLY A 1 426 ? -6.053 -18.114 -16.330 1.00 95.75 426 GLY A C 1
ATOM 3177 O O . GLY A 1 426 ? -6.950 -18.806 -15.851 1.00 95.75 426 GLY A O 1
ATOM 3178 N N . GLU A 1 427 ? -4.819 -18.587 -16.507 1.00 97.69 427 GLU A N 1
ATOM 3179 C CA . GLU A 1 427 ? -4.427 -19.975 -16.269 1.00 97.69 427 GLU A CA 1
ATOM 3180 C C . GLU A 1 427 ? -3.515 -20.079 -15.042 1.00 97.69 427 GLU A C 1
ATOM 3182 O O . GLU A 1 427 ? -2.346 -19.702 -15.085 1.00 97.69 427 GLU A O 1
ATOM 3187 N N . GLN A 1 428 ? -4.023 -20.660 -13.948 1.00 97.44 428 GLN A N 1
ATOM 3188 C CA . GLN A 1 428 ? -3.263 -20.849 -12.702 1.00 97.44 428 GLN A CA 1
ATOM 3189 C C . GLN A 1 428 ? -1.912 -21.557 -12.926 1.00 97.44 428 GLN A C 1
ATOM 3191 O O . GLN A 1 428 ? -0.917 -21.220 -12.289 1.00 97.44 428 GLN A O 1
ATOM 3196 N N . SER A 1 429 ? -1.851 -22.512 -13.861 1.00 97.25 429 SER A N 1
ATOM 3197 C CA . SER A 1 429 ? -0.632 -23.259 -14.203 1.00 97.25 429 SER A CA 1
ATOM 3198 C C . SER A 1 429 ? 0.488 -22.406 -14.806 1.00 97.25 429 SER A C 1
ATOM 3200 O O . SER A 1 429 ? 1.633 -22.853 -14.813 1.00 97.25 429 SER A O 1
ATOM 3202 N N . THR A 1 430 ? 0.191 -21.199 -15.298 1.00 97.62 430 THR A N 1
ATOM 3203 C CA . THR A 1 430 ? 1.199 -20.250 -15.801 1.00 97.62 430 THR A CA 1
ATOM 3204 C C . THR A 1 430 ? 2.130 -19.774 -14.682 1.00 97.62 430 THR A C 1
ATOM 3206 O O . THR A 1 430 ? 3.323 -19.562 -14.906 1.00 97.62 430 THR A O 1
ATOM 3209 N N . PHE A 1 431 ? 1.599 -19.651 -13.464 1.00 97.31 431 PHE A N 1
ATOM 3210 C CA . PHE A 1 431 ? 2.246 -19.042 -12.303 1.00 97.31 431 PHE A CA 1
ATOM 3211 C C . PHE A 1 431 ? 2.965 -20.093 -11.448 1.00 97.31 431 PHE A C 1
ATOM 3213 O O . PHE A 1 431 ? 2.616 -20.363 -10.298 1.00 97.31 431 PHE A O 1
ATOM 3220 N N . SER A 1 432 ? 3.964 -20.745 -12.041 1.00 94.31 432 SER A N 1
ATOM 3221 C CA . SER A 1 432 ? 4.726 -21.803 -11.372 1.00 94.31 432 SER A CA 1
ATOM 3222 C C . SER A 1 432 ? 5.402 -21.292 -10.095 1.00 94.31 432 SER A C 1
ATOM 3224 O O . SER A 1 432 ? 6.131 -20.304 -10.116 1.00 94.31 432 SER A O 1
ATOM 3226 N N . GLY A 1 433 ? 5.212 -22.017 -8.989 1.00 94.38 433 GLY A N 1
ATOM 3227 C CA . GLY A 1 433 ? 5.797 -21.689 -7.684 1.00 94.38 433 GLY A CA 1
ATOM 3228 C C . GLY A 1 433 ? 5.004 -20.672 -6.860 1.00 94.38 433 GLY A C 1
ATOM 3229 O O . GLY A 1 433 ? 5.421 -20.366 -5.748 1.00 94.38 433 GLY A O 1
ATOM 3230 N N . TRP A 1 434 ? 3.876 -20.167 -7.368 1.00 97.69 434 TRP A N 1
ATOM 3231 C CA . TRP A 1 434 ? 3.002 -19.272 -6.611 1.00 97.69 434 TRP A CA 1
ATOM 3232 C C . TRP A 1 434 ? 2.112 -20.063 -5.652 1.00 97.69 434 TRP A C 1
ATOM 3234 O O . TRP A 1 434 ? 1.610 -21.139 -5.986 1.00 97.69 434 TRP A O 1
ATOM 3244 N N . ASP A 1 435 ? 1.889 -19.503 -4.465 1.00 96.81 435 ASP A N 1
ATOM 3245 C CA . ASP A 1 435 ? 1.004 -20.082 -3.458 1.00 96.81 435 ASP A CA 1
ATOM 3246 C C . ASP A 1 435 ? -0.458 -19.698 -3.727 1.00 96.81 435 ASP A C 1
ATOM 3248 O O . ASP A 1 435 ? -0.920 -18.626 -3.331 1.00 96.81 435 ASP A O 1
ATOM 3252 N N . PHE A 1 436 ? -1.196 -20.591 -4.389 1.00 95.81 436 PHE A N 1
ATOM 3253 C CA . PHE A 1 436 ? -2.640 -20.449 -4.598 1.00 95.81 436 PHE A CA 1
ATOM 3254 C C . PHE A 1 436 ? -3.496 -20.994 -3.445 1.00 95.81 436 PHE A C 1
ATOM 3256 O O . PHE A 1 436 ? -4.725 -20.932 -3.518 1.00 95.81 436 PHE A O 1
ATOM 3263 N N . GLU A 1 437 ? -2.891 -21.532 -2.387 1.00 91.62 437 GLU A N 1
ATOM 3264 C CA . GLU A 1 437 ? -3.611 -22.002 -1.201 1.00 91.62 437 GLU A CA 1
ATOM 3265 C C . GLU A 1 437 ? -3.734 -20.881 -0.161 1.00 91.62 437 GLU A C 1
ATOM 3267 O O . GLU A 1 437 ? -4.823 -20.668 0.377 1.00 91.62 437 GLU A O 1
ATOM 3272 N N . GLY A 1 438 ? -2.653 -20.130 0.077 1.00 89.19 438 GLY A N 1
ATOM 3273 C CA . GLY A 1 438 ? -2.576 -19.077 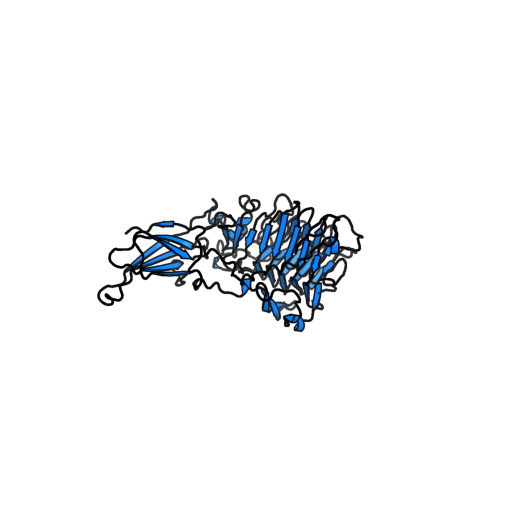1.093 1.00 89.19 438 GLY A CA 1
ATOM 3274 C C . GLY A 1 438 ? -2.610 -17.643 0.559 1.00 89.19 438 GLY A C 1
ATOM 3275 O O . GLY A 1 438 ? -3.331 -16.809 1.111 1.00 89.19 438 GLY A O 1
ATOM 3276 N N . THR A 1 439 ? -1.885 -17.341 -0.522 1.00 95.00 439 THR A N 1
ATOM 3277 C CA . THR A 1 439 ? -1.694 -15.951 -0.987 1.00 95.00 439 THR A CA 1
ATOM 3278 C C . THR A 1 439 ? -2.611 -15.565 -2.143 1.00 95.00 439 THR A C 1
ATOM 3280 O O . THR A 1 439 ? -3.301 -14.543 -2.089 1.00 95.00 439 THR A O 1
ATOM 3283 N N . TRP A 1 440 ? -2.636 -16.381 -3.191 1.00 97.31 440 TRP A N 1
ATOM 3284 C CA . TRP A 1 440 ? -3.286 -16.073 -4.458 1.00 97.31 440 TRP A CA 1
ATOM 3285 C C . TRP A 1 440 ? -4.567 -16.882 -4.646 1.00 97.31 440 TRP A C 1
ATOM 3287 O O . TRP A 1 440 ? -4.700 -18.013 -4.188 1.00 97.31 440 TRP A O 1
ATOM 3297 N N . THR A 1 441 ? -5.530 -16.319 -5.362 1.00 96.62 441 THR A N 1
ATOM 3298 C CA . THR A 1 441 ? -6.648 -17.056 -5.958 1.00 96.62 441 THR A CA 1
ATOM 3299 C C . THR A 1 441 ? -6.848 -16.551 -7.376 1.00 96.62 441 THR A C 1
ATOM 3301 O O . THR A 1 441 ? -6.552 -15.395 -7.660 1.00 96.62 441 THR A O 1
ATOM 3304 N N . MET A 1 442 ? -7.350 -17.380 -8.286 1.00 97.12 442 MET A N 1
ATOM 3305 C CA . MET A 1 442 ? -7.763 -16.869 -9.593 1.00 97.12 442 MET A CA 1
ATOM 3306 C C . MET A 1 442 ? -9.011 -15.999 -9.432 1.00 97.12 442 MET A C 1
ATOM 3308 O O . MET A 1 442 ? -9.932 -16.360 -8.698 1.00 97.12 442 MET A O 1
ATOM 3312 N N . GLY A 1 443 ? -9.032 -14.861 -10.115 1.00 96.12 443 GLY A N 1
ATOM 3313 C CA . GLY A 1 443 ? -10.133 -13.910 -10.094 1.00 96.12 443 GLY A CA 1
ATOM 3314 C C . GLY A 1 443 ? -10.144 -13.046 -11.348 1.00 96.12 443 GLY A C 1
ATOM 3315 O O . GLY A 1 443 ? -9.653 -13.451 -12.404 1.00 96.12 443 GLY A O 1
ATOM 3316 N N . ALA A 1 444 ? -10.721 -11.856 -11.227 1.00 95.25 444 ALA A N 1
ATOM 3317 C CA . ALA A 1 444 ? -10.790 -10.873 -12.295 1.00 95.25 444 ALA A CA 1
ATOM 3318 C C . ALA A 1 444 ? -10.204 -9.543 -11.819 1.00 95.25 444 ALA A C 1
ATOM 3320 O O . ALA A 1 444 ? -10.496 -9.098 -10.710 1.00 95.25 444 ALA A O 1
ATOM 3321 N N . VAL A 1 445 ? -9.405 -8.911 -12.673 1.00 96.31 445 VAL A N 1
ATOM 3322 C CA . VAL A 1 445 ? -8.877 -7.563 -12.460 1.00 96.31 445 VAL A CA 1
ATOM 3323 C C . VAL A 1 445 ? -9.536 -6.638 -13.469 1.00 96.31 445 VAL A C 1
ATOM 3325 O O . VAL A 1 445 ? -9.336 -6.804 -14.676 1.00 96.31 445 VAL A O 1
ATOM 3328 N N . SER A 1 446 ? -10.326 -5.687 -12.971 1.00 95.75 446 SER A N 1
ATOM 3329 C CA . SER A 1 446 ? -10.863 -4.583 -13.767 1.00 95.75 446 SER A CA 1
ATOM 3330 C C . SER A 1 446 ? -9.924 -3.383 -13.693 1.00 95.75 446 SER A C 1
ATOM 3332 O O . SER A 1 446 ? -9.501 -2.986 -12.609 1.00 95.75 446 SER A O 1
ATOM 3334 N N . TYR A 1 447 ? -9.602 -2.805 -14.845 1.00 94.12 447 TYR A N 1
ATOM 3335 C CA . TYR A 1 447 ? -8.768 -1.616 -14.960 1.00 94.12 447 TYR A CA 1
ATOM 3336 C C . TYR A 1 447 ? -9.213 -0.745 -16.136 1.00 94.12 447 TYR A C 1
ATOM 3338 O O . TYR A 1 447 ? -9.808 -1.225 -17.100 1.00 94.12 447 TYR A O 1
ATOM 3346 N N . THR A 1 448 ? -8.909 0.543 -16.077 1.00 90.56 448 THR A N 1
ATOM 3347 C CA . THR A 1 448 ? -9.190 1.505 -17.143 1.00 90.56 448 THR A CA 1
ATOM 3348 C C . THR A 1 448 ? -8.044 1.484 -18.148 1.00 90.56 448 THR A C 1
ATOM 3350 O O . THR A 1 448 ? -6.888 1.615 -17.758 1.00 90.56 448 THR A O 1
ATOM 3353 N N . ASP A 1 449 ? -8.329 1.293 -19.437 1.00 87.88 449 ASP A N 1
ATOM 3354 C CA . ASP A 1 449 ? -7.306 1.330 -20.484 1.00 87.88 449 ASP A CA 1
ATOM 3355 C C . ASP A 1 449 ? -6.948 2.759 -20.929 1.00 87.88 449 ASP A C 1
ATOM 3357 O O . ASP A 1 449 ? -7.551 3.743 -20.504 1.00 87.88 449 ASP A O 1
ATOM 3361 N N . ALA A 1 450 ? -5.970 2.888 -21.830 1.00 82.62 450 ALA A N 1
ATOM 3362 C CA . ALA A 1 450 ? -5.521 4.186 -22.342 1.00 82.62 450 ALA A CA 1
ATOM 3363 C C . ALA A 1 450 ? -6.609 4.984 -23.098 1.00 82.62 450 ALA A C 1
ATOM 3365 O O . ALA A 1 450 ? -6.437 6.178 -23.328 1.00 82.62 450 ALA A O 1
ATOM 3366 N N . SER A 1 451 ? -7.718 4.349 -23.499 1.00 86.38 451 SER A N 1
ATOM 3367 C CA . SER A 1 451 ? -8.875 5.024 -24.103 1.00 86.38 451 SER A CA 1
ATOM 3368 C C . SER A 1 451 ? -9.908 5.497 -23.074 1.00 86.38 451 SER A C 1
ATOM 3370 O O . SER A 1 451 ? -10.886 6.142 -23.447 1.00 86.38 451 SER A O 1
ATOM 3372 N N . GLY A 1 452 ? -9.700 5.185 -21.791 1.00 84.12 452 GLY A N 1
ATOM 3373 C CA . GLY A 1 452 ? -10.662 5.431 -20.720 1.00 84.12 452 GLY A CA 1
ATOM 3374 C C . GLY A 1 452 ? -11.736 4.346 -20.597 1.00 84.12 452 GLY A C 1
ATOM 3375 O O . GLY A 1 452 ? -12.676 4.517 -19.826 1.00 84.12 452 GLY A O 1
ATOM 3376 N N . ALA A 1 453 ? -11.634 3.246 -21.350 1.00 90.69 453 ALA A N 1
ATOM 3377 C CA . ALA A 1 453 ? -12.596 2.153 -21.290 1.00 90.69 453 ALA A CA 1
ATOM 3378 C C . ALA A 1 453 ? -12.217 1.153 -20.193 1.00 90.69 453 ALA A C 1
ATOM 3380 O O . ALA A 1 453 ? -11.051 0.780 -20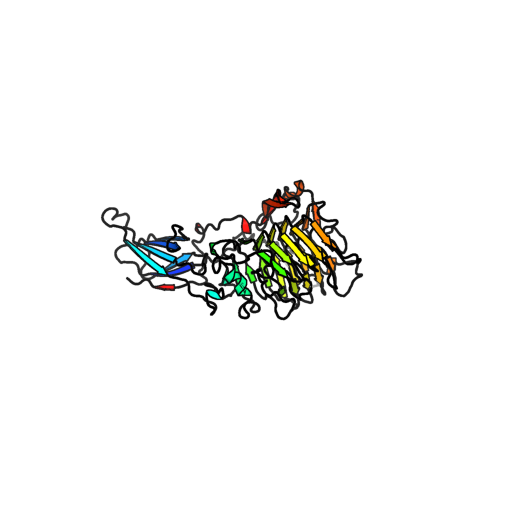.061 1.00 90.69 453 ALA A O 1
ATOM 3381 N N . GLU A 1 454 ? -13.207 0.664 -19.447 1.00 94.75 454 GLU A N 1
ATOM 3382 C CA . GLU A 1 454 ? -12.991 -0.434 -18.507 1.00 94.75 454 GLU A CA 1
ATOM 3383 C C . GLU A 1 454 ? -12.666 -1.730 -19.267 1.00 94.75 454 GLU A C 1
ATOM 3385 O O . GLU A 1 454 ? -13.324 -2.108 -20.244 1.00 94.75 454 GLU A O 1
ATOM 3390 N N . ARG A 1 455 ? -11.626 -2.418 -18.807 1.00 94.19 455 ARG A N 1
ATOM 3391 C CA . ARG A 1 455 ? -11.193 -3.735 -19.258 1.00 94.19 455 ARG A CA 1
ATOM 3392 C C . ARG A 1 455 ? -11.158 -4.667 -18.072 1.00 94.19 455 ARG A C 1
ATOM 3394 O O . ARG A 1 455 ? -10.736 -4.279 -16.992 1.00 94.19 455 ARG A O 1
ATOM 3401 N N . THR A 1 456 ? -11.507 -5.920 -18.315 1.00 96.06 456 THR A N 1
ATOM 3402 C CA . THR A 1 456 ? -11.406 -6.976 -17.315 1.00 96.06 456 THR A CA 1
ATOM 3403 C C . THR A 1 456 ? -10.566 -8.111 -17.873 1.00 96.06 456 THR A C 1
ATOM 3405 O O . THR A 1 456 ? -10.780 -8.555 -19.003 1.00 96.06 456 THR A O 1
ATOM 3408 N N . ILE A 1 457 ? -9.620 -8.591 -17.074 1.00 95.50 457 ILE A N 1
ATOM 3409 C CA . ILE A 1 457 ? -8.782 -9.749 -17.383 1.00 95.50 457 ILE A CA 1
ATOM 3410 C C . ILE A 1 457 ? -8.878 -10.767 -16.248 1.00 95.50 457 ILE A C 1
ATOM 3412 O O . ILE A 1 457 ? -8.896 -10.398 -15.075 1.00 95.50 457 ILE A O 1
ATOM 3416 N N . ALA A 1 458 ? -8.953 -12.052 -16.593 1.00 97.44 458 ALA A N 1
ATOM 3417 C CA . ALA A 1 458 ? -8.802 -13.116 -15.608 1.00 97.44 458 ALA A CA 1
ATOM 3418 C C . ALA A 1 458 ? -7.328 -13.190 -15.189 1.00 97.44 458 ALA A C 1
ATOM 3420 O O . ALA A 1 458 ? -6.469 -13.320 -16.056 1.00 97.44 458 ALA A O 1
ATOM 3421 N N . ALA A 1 459 ? -7.038 -13.083 -13.895 1.00 97.75 459 ALA A N 1
ATOM 3422 C CA . ALA A 1 459 ? -5.676 -13.043 -13.360 1.00 97.75 459 ALA A CA 1
ATOM 3423 C C . ALA A 1 459 ? -5.643 -13.510 -11.893 1.00 97.75 459 ALA A C 1
ATOM 3425 O O . ALA A 1 459 ? -6.696 -13.556 -11.244 1.00 97.75 459 ALA A O 1
ATOM 3426 N N . PRO A 1 460 ? -4.465 -13.851 -11.336 1.00 98.19 460 PRO A N 1
ATOM 3427 C CA . PRO A 1 460 ? -4.318 -14.046 -9.900 1.00 98.19 460 PRO A CA 1
ATOM 3428 C C . PRO A 1 460 ? -4.671 -12.764 -9.138 1.00 98.19 460 PRO A C 1
ATOM 3430 O O . PRO A 1 460 ? -4.188 -11.683 -9.456 1.00 98.19 460 PRO A O 1
ATOM 3433 N N . VAL A 1 461 ? -5.489 -12.874 -8.103 1.00 97.94 461 VAL A N 1
ATOM 3434 C CA . VAL A 1 461 ? -5.805 -11.797 -7.163 1.00 97.94 461 VAL A CA 1
ATOM 3435 C C . VAL A 1 461 ? -5.443 -12.239 -5.751 1.00 97.94 461 VAL A C 1
ATOM 3437 O O . VAL A 1 461 ? -5.430 -13.430 -5.428 1.00 97.94 461 VAL A O 1
ATOM 3440 N N . LEU A 1 462 ? -5.119 -11.273 -4.901 1.00 97.06 462 LEU A N 1
ATOM 3441 C CA . LEU A 1 462 ? -4.679 -11.535 -3.536 1.00 97.06 462 LEU A CA 1
ATOM 3442 C C . LEU A 1 462 ? -5.862 -11.941 -2.653 1.00 97.06 462 LEU A C 1
ATOM 3444 O O . LEU A 1 462 ? -6.834 -11.196 -2.524 1.00 97.06 462 LEU A O 1
ATOM 3448 N N . ARG A 1 463 ? -5.760 -13.099 -1.989 1.00 94.62 463 ARG A N 1
ATOM 3449 C CA . ARG A 1 463 ? -6.794 -13.623 -1.077 1.00 94.62 463 ARG A CA 1
ATOM 3450 C C . ARG A 1 463 ? -7.109 -12.670 0.071 1.00 94.62 463 ARG A C 1
ATOM 3452 O O . ARG A 1 463 ? -8.255 -12.630 0.510 1.00 94.62 463 ARG A O 1
ATOM 3459 N N . ALA A 1 464 ? -6.125 -11.877 0.502 1.00 90.69 464 ALA A N 1
ATOM 3460 C CA . ALA A 1 464 ? -6.280 -10.869 1.550 1.00 90.69 464 ALA A CA 1
ATOM 3461 C C . ALA A 1 464 ? -7.437 -9.883 1.285 1.00 90.69 464 ALA A C 1
ATOM 3463 O O . ALA A 1 464 ? -8.020 -9.379 2.237 1.00 90.69 464 ALA A O 1
ATOM 3464 N N . PHE A 1 465 ? -7.817 -9.671 0.019 1.00 91.69 465 PHE A N 1
ATOM 3465 C CA . PHE A 1 465 ? -8.860 -8.724 -0.397 1.00 91.69 465 PHE A CA 1
ATOM 3466 C C . PHE A 1 465 ? -10.178 -9.400 -0.816 1.00 91.69 465 PHE A C 1
ATOM 3468 O O . PHE A 1 465 ? -11.109 -8.729 -1.248 1.00 91.69 465 PHE A O 1
ATOM 3475 N N . GLN A 1 466 ? -10.270 -10.733 -0.736 1.00 81.06 466 GLN A N 1
ATOM 3476 C CA . GLN A 1 466 ? -11.408 -11.506 -1.265 1.00 81.06 466 GLN A CA 1
ATOM 3477 C C . GLN A 1 466 ? -12.428 -11.918 -0.186 1.00 81.06 466 GLN A C 1
ATOM 3479 O O . GLN A 1 466 ? -13.423 -12.569 -0.500 1.00 81.06 466 GLN A O 1
ATOM 3484 N N . GLY A 1 467 ? -12.205 -11.561 1.084 1.00 59.28 467 GLY A N 1
ATOM 3485 C CA . GLY A 1 467 ? -13.078 -11.926 2.201 1.00 59.28 467 GLY A CA 1
ATOM 3486 C C . GLY A 1 467 ? -13.674 -10.712 2.907 1.00 59.28 467 GLY A C 1
ATOM 3487 O O . GLY A 1 467 ? -12.953 -9.952 3.549 1.00 59.28 467 GLY A O 1
ATOM 3488 N N . GLY A 1 468 ? -15.003 -10.572 2.878 1.00 50.50 468 GLY A N 1
ATOM 3489 C CA . GLY A 1 468 ? -15.698 -9.814 3.919 1.00 50.50 468 GLY A CA 1
ATOM 3490 C C . GLY A 1 468 ? -15.379 -10.465 5.266 1.00 50.50 468 GLY A C 1
ATOM 3491 O O . GLY A 1 468 ? -15.513 -11.680 5.406 1.00 50.50 468 GLY A O 1
ATOM 3492 N N . ARG A 1 469 ? -14.875 -9.697 6.237 1.00 50.59 469 ARG A N 1
ATOM 3493 C CA . ARG A 1 469 ? -14.498 -10.242 7.548 1.00 50.59 469 ARG A CA 1
ATOM 3494 C C . ARG A 1 469 ? -15.738 -10.796 8.255 1.00 50.59 469 ARG A C 1
ATOM 3496 O O . ARG A 1 469 ? -16.514 -10.045 8.836 1.00 50.59 469 ARG A O 1
ATOM 3503 N N . ASP A 1 470 ? -15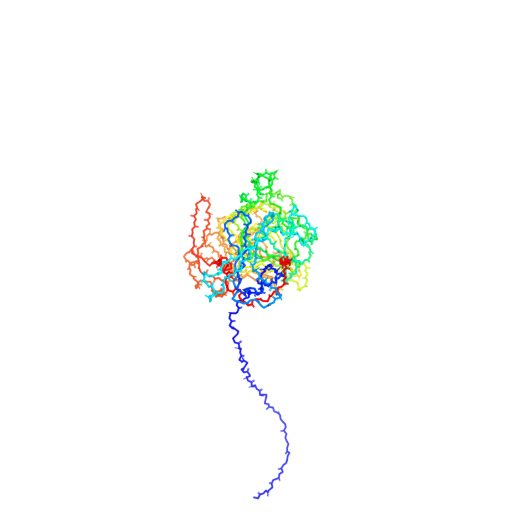.902 -12.115 8.228 1.00 38.78 470 ASP A N 1
ATOM 3504 C CA . ASP A 1 470 ? -16.905 -12.820 9.021 1.00 38.78 470 ASP A CA 1
ATOM 3505 C C . ASP A 1 470 ? -16.453 -12.854 10.490 1.00 38.78 470 ASP A C 1
ATOM 3507 O O . ASP A 1 470 ? -15.756 -13.760 10.956 1.00 38.78 470 ASP A O 1
ATOM 3511 N N . TYR A 1 471 ? -16.860 -11.842 11.260 1.00 42.16 471 TYR A N 1
ATOM 3512 C CA . TYR A 1 471 ? -16.599 -11.757 12.704 1.00 42.16 471 TYR A CA 1
ATOM 3513 C C . TYR A 1 471 ? -17.267 -12.881 13.518 1.00 42.16 471 TYR A C 1
ATOM 3515 O O . TYR A 1 471 ? -16.960 -13.059 14.699 1.00 42.16 471 TYR A O 1
ATOM 3523 N N . ALA A 1 472 ? -18.145 -13.677 12.898 1.00 35.03 472 ALA A N 1
ATOM 3524 C CA . ALA A 1 472 ? -18.838 -14.794 13.532 1.00 35.03 472 ALA A CA 1
ATOM 3525 C C . ALA A 1 472 ? -17.890 -15.912 14.022 1.00 35.03 472 ALA A C 1
ATOM 3527 O O . ALA A 1 472 ? -18.220 -16.616 14.976 1.00 35.03 472 ALA A O 1
ATOM 3528 N N . ALA A 1 473 ? -16.694 -16.053 13.434 1.00 34.56 473 ALA A N 1
ATOM 3529 C CA . ALA A 1 473 ? -15.750 -17.131 13.760 1.00 34.56 473 ALA A CA 1
ATOM 3530 C C . ALA A 1 473 ? -14.821 -16.844 14.965 1.00 34.56 473 ALA A C 1
ATOM 3532 O O . ALA A 1 473 ? -14.057 -17.712 15.387 1.00 34.56 473 ALA A O 1
ATOM 3533 N N . ALA A 1 474 ? -14.881 -15.654 15.570 1.00 40.88 474 ALA A N 1
ATOM 3534 C CA . ALA A 1 474 ? -13.939 -15.205 16.603 1.00 40.88 474 ALA A CA 1
ATOM 3535 C C . ALA A 1 474 ? -14.198 -15.746 18.030 1.00 40.88 474 ALA A C 1
ATOM 3537 O O . ALA A 1 474 ? -13.804 -15.120 19.017 1.00 40.88 474 ALA A O 1
ATOM 3538 N N . GLN A 1 475 ? -14.855 -16.899 18.180 1.00 38.62 475 GLN A N 1
ATOM 3539 C CA . GLN A 1 475 ? -15.346 -17.393 19.478 1.00 38.62 475 GLN A CA 1
ATOM 3540 C C . GLN A 1 475 ? -14.264 -17.935 20.443 1.00 38.62 475 GLN A C 1
ATOM 3542 O O . GLN A 1 475 ? -14.601 -18.396 21.531 1.00 38.62 475 GLN A O 1
ATOM 3547 N N . GLY A 1 476 ? -12.969 -17.836 20.114 1.00 35.16 476 GLY A N 1
ATOM 3548 C CA . GLY A 1 476 ? -11.873 -18.343 20.961 1.00 35.16 476 GLY A CA 1
ATOM 3549 C C . GLY A 1 476 ? -10.596 -17.494 21.005 1.00 35.16 476 GLY A C 1
ATOM 3550 O O . GLY A 1 476 ? -9.573 -17.965 21.502 1.00 35.16 476 GLY A O 1
ATOM 3551 N N . ALA A 1 477 ? -10.608 -16.266 20.477 1.00 41.62 477 ALA A N 1
ATOM 3552 C CA . ALA A 1 477 ? -9.394 -15.456 20.371 1.00 41.62 477 ALA A CA 1
ATOM 3553 C C . ALA A 1 477 ? -8.942 -14.883 21.731 1.00 41.62 477 ALA A C 1
ATOM 3555 O O . ALA A 1 477 ? -9.746 -14.376 22.513 1.00 41.62 477 ALA A O 1
ATOM 3556 N N . ARG A 1 478 ? -7.629 -14.927 22.009 1.00 41.38 478 ARG A N 1
ATOM 3557 C CA . ARG A 1 478 ? -7.032 -14.261 23.178 1.00 41.38 478 ARG A CA 1
ATOM 3558 C C . ARG A 1 478 ? -7.071 -12.738 22.999 1.00 41.38 478 ARG A C 1
ATOM 3560 O O . ARG A 1 478 ? -6.624 -12.217 21.981 1.00 41.38 478 ARG A O 1
ATOM 3567 N N . MET A 1 479 ? -7.585 -12.053 24.019 1.00 45.06 479 MET A N 1
ATOM 3568 C CA . MET A 1 479 ? -7.650 -10.594 24.151 1.00 45.06 479 MET A CA 1
ATOM 3569 C C . MET A 1 479 ? -6.241 -9.974 24.175 1.00 45.06 479 MET A C 1
ATOM 3571 O O . MET A 1 479 ? -5.368 -10.491 24.872 1.00 45.06 479 MET A O 1
ATOM 3575 N N . ARG A 1 480 ? -6.022 -8.860 23.457 1.00 49.38 480 ARG A N 1
ATOM 3576 C CA . ARG A 1 480 ? -4.738 -8.120 23.478 1.00 49.38 480 ARG A CA 1
ATOM 3577 C C . ARG A 1 480 ? -4.826 -6.719 24.092 1.00 49.38 480 ARG A C 1
ATOM 3579 O O . ARG A 1 480 ? -3.900 -6.311 24.777 1.00 49.38 480 ARG A O 1
ATOM 3586 N N . ALA A 1 481 ? -5.951 -6.028 23.929 1.00 52.25 481 ALA A N 1
ATOM 3587 C CA . ALA A 1 481 ? -6.274 -4.772 24.607 1.00 52.25 481 ALA A CA 1
ATOM 3588 C C . ALA A 1 481 ? -7.795 -4.579 24.591 1.00 52.25 481 ALA A C 1
ATOM 3590 O O . ALA A 1 481 ? -8.471 -5.226 23.791 1.00 52.25 481 ALA A O 1
ATOM 3591 N N . ALA A 1 482 ? -8.338 -3.739 25.472 1.00 52.59 482 ALA A N 1
ATOM 3592 C CA . ALA A 1 482 ? -9.718 -3.285 25.357 1.00 52.59 482 ALA A CA 1
ATOM 3593 C C . ALA A 1 482 ? -9.958 -1.979 26.113 1.00 52.59 482 ALA A C 1
ATOM 3595 O O . ALA A 1 482 ? -9.433 -1.769 27.209 1.00 52.59 482 ALA A O 1
ATOM 3596 N N . LEU A 1 483 ? -10.833 -1.146 25.556 1.00 56.25 483 LEU A N 1
ATOM 3597 C CA . LEU A 1 483 ? -11.441 -0.038 26.282 1.00 56.25 483 LEU A CA 1
ATOM 3598 C C . LEU A 1 483 ? -12.410 -0.606 27.325 1.00 56.25 483 LEU A C 1
ATOM 3600 O O . LEU A 1 483 ? -13.239 -1.441 26.976 1.00 56.25 483 LEU A O 1
ATOM 3604 N N . THR A 1 484 ? -12.312 -0.164 28.582 1.00 59.53 484 THR A N 1
ATOM 3605 C CA . THR A 1 484 ? -13.208 -0.619 29.658 1.00 59.53 484 THR A CA 1
ATOM 3606 C C . THR A 1 484 ? -14.385 0.341 29.820 1.00 59.53 484 THR A C 1
ATOM 3608 O O . THR A 1 484 ? -14.193 1.505 30.169 1.00 59.53 484 THR A O 1
ATOM 3611 N N . LEU A 1 485 ? -15.607 -0.148 29.605 1.00 59.19 485 LEU A N 1
ATOM 3612 C CA . LEU A 1 485 ? -16.849 0.556 29.929 1.00 59.19 485 LEU A CA 1
ATOM 3613 C C . LEU A 1 485 ? -17.439 -0.030 31.216 1.00 59.19 485 LEU A C 1
ATOM 3615 O O . LEU A 1 485 ? -17.777 -1.209 31.255 1.00 59.19 485 LEU A O 1
ATOM 3619 N N . GLY A 1 486 ? -17.583 0.782 32.265 1.00 50.72 486 GLY A N 1
ATOM 3620 C CA . GLY A 1 486 ? -18.206 0.336 33.515 1.00 50.72 486 GLY A CA 1
ATOM 3621 C C . GLY A 1 486 ? -19.727 0.449 33.466 1.00 50.72 486 GLY A C 1
ATOM 3622 O O . GLY A 1 486 ? -20.231 1.567 33.389 1.00 50.72 486 GLY A O 1
ATOM 3623 N N . PHE A 1 487 ? -20.458 -0.663 33.539 1.00 52.03 487 PHE A N 1
ATOM 3624 C CA . PHE A 1 487 ? -21.910 -0.673 33.747 1.00 52.03 487 PHE A CA 1
ATOM 3625 C C . PHE A 1 487 ? -22.210 -1.128 35.177 1.00 52.03 487 PHE A C 1
ATOM 3627 O O . PHE A 1 487 ? -22.104 -2.311 35.492 1.00 52.03 487 PHE A O 1
ATOM 3634 N N . SER A 1 488 ? -22.589 -0.192 36.048 1.00 44.59 488 SER A N 1
ATOM 3635 C CA . SER A 1 488 ? -23.230 -0.524 37.324 1.00 44.59 488 SER A CA 1
ATOM 3636 C C . SER A 1 488 ? -24.755 -0.501 37.183 1.00 44.59 488 SER A C 1
ATOM 3638 O O . SER A 1 488 ? -25.287 0.076 36.229 1.00 44.59 488 SER A O 1
ATOM 3640 N N . GLU A 1 489 ? -25.429 -1.168 38.122 1.00 41.84 489 GLU A N 1
ATOM 3641 C CA . GLU A 1 489 ? -26.894 -1.288 38.227 1.00 41.84 489 GLU A CA 1
ATOM 3642 C C . GLU A 1 489 ? -27.679 0.018 38.079 1.00 41.84 489 GLU A C 1
ATOM 3644 O O . GLU A 1 489 ? -27.155 1.109 38.394 1.00 41.84 489 GLU A O 1
#

Foldseek 3Di:
DDDDDDDDDDDDDDDDDPDPPPPPDDPPDDPPFDQFWFKEFDFDDPQAQWKKKWKDWPPDPDTQWMDIDNGDDGGDIDTTGGQAQDQPIKMKIKMKGDDDPVCVPVDDIDIDIDIDHQAADLPDHSVQLGFRWFPQDPLTAGEDEELSVLLSCLPPSHQADQGEYEYREAYEQQPCVHDDPRAGQDHDQDQPPHARDARQFALDPVRAGRYEYHDLLYEYEDHEDADPLPGNTFWENHTEHEFQYEHANYEYEQYETEYAAYEHHYSEYEAPDAPHEYEYEHYEAALYEYEYQFWEHHYGYYEYEHGEYEYYQYEYANYEYEFDDDPDARAYEQHYTEHEYQAFDHYEHANYEGEHQAYDYPDPDPRWAYAQHYTEQYYPPPPDDPCSCGGYPQAQYEGAPPRGPENYGVVGHVHNYHHDHLVLQQPPVSRPPDDCPAFWPWDKDWHQHPVRDIDITTHIHTPSNVDDPPPVPNPDHDHSDHHYDYDDD

Radius of gyration: 27.42 Å; chains: 1; bounding box: 88×101×66 Å

Organism: NCBI:txid1849041

Secondary structure (DSSP, 8-state):
------------------------------------EEEEEE---TT-S-EEEEEEETT---EEEEEEES---SSEEEEEE-----TT-EEEEEEEEPPPGGGBTTB--EEEEEEEEPPPSSSS-GGGT--SS--SBTTBPEEE-SHHHHHHTTSTTTTTTTEEEEE-S-EETT-GGG-BTTB-SS--S-TTS-----BS-BS-TTS-B-EEEEEEEEEEEEEEEE--TTSSB-BSSEEEEESS-EEEEEEEEEEEEESSEEESSEEEEEE-STT-EEEEES-EEES-EEEESEEESSEEEEEESSSEEEEES-EEEEEEEEE---SS--EEESSEEEEEESSSSS-EEES-EEEEEEEEE---STT--EEEEEEEEEBTTBTT-S-GGGT-EEESEEEETTSSSEEEEETTB-TTEEEE-HHHHT-GGGSTT--TTTTEEEEEEEEE-TTS-EEEEEEEEEGGGS----GGG-TTPPP---EEEEE--

pLDDT: mean 82.12, std 19.82, range [24.25, 98.88]

Sequence (489 aa):
MKPNRLFVLAAAGLCLLSGAAAHAQEPLAASYAAVQGIKIDFTPSPRTPHYRFELREKGGETLLCAKEFDSLPGRTDVFLPFDAALPGAQYTLSVTALPQTERAGLDDAATKVRDFSLPTVCGHTLAQGGFLYGDGSEGNPYLVASPAQLQHISHADHRGKGQYFRQTRDIDLLDPAFYQDGAPYDADTSPSNGNWLPIAPAHNWNNTFIGHYDGGGHAVRNISYINSLTSNQDAGIFGIVSRNSSIHDLGVENFHFEGLGAGGIVGAASGWTTGMTTRFYRCYALNGYAKGANAGGCFGYLHSDTGNLQIEDCYCAGFTGEVVYSNGYNDAGGIASEISSNHTGQNWVRGCYAIPLSLSTNNTSARHGLGGVVGTVVHPSYVSYPSYADFVDVQGNYYLAGSAPYGVGHPASDSGAAPISSSSFGEQSTFSGWDFEGTWTMGAVSYTDASGAERTIAAPVLRAFQGGRDYAAAQGARMRAALTLGFSE